Protein AF-A0A819QTV0-F1 (afdb_monomer_lite)

Organism: NCBI:txid392030

Radius of gyration: 37.44 Å; chains: 1; bounding box: 90×108×110 Å

InterPro domains:
  IPR000270 PB1 domain [PF00564] (27-104)
  IPR000270 PB1 domain [SM00666] (24-105)
  IPR000542 Acyltransferase ChoActase/COT/CPT [PS00439] (330-345)
  IPR000542 Acyltransferase ChoActase/COT/CPT [PTHR22589] (307-582)
  IPR023213 Chloramphenicol acetyltransferase-like domain superfamily [G3DSA:3.30.559.10] (330-388)
  IPR039551 Choline/Carnitine o-acyltransferase, domain 1 and 2 [PF00755] (333-582)
  IPR042231 Choline/Carnitine o-acyltransferase, domain 2 [G3DSA:3.30.559.70] (389-582)
  IPR053793 PB1-like domain [PS51745] (24-105)

Structure (mmCIF, N/CA/C/O backbone):
data_AF-A0A819QTV0-F1
#
_entry.id   AF-A0A819QTV0-F1
#
loop_
_atom_site.group_PDB
_atom_site.id
_atom_site.type_symbol
_atom_site.label_atom_id
_atom_site.label_alt_id
_atom_site.label_comp_id
_atom_site.label_asym_id
_atom_site.label_entity_id
_atom_site.label_seq_id
_atom_site.pdbx_PDB_ins_code
_atom_site.Cartn_x
_atom_site.Cartn_y
_atom_site.Cartn_z
_atom_site.occupancy
_atom_site.B_iso_or_equiv
_atom_site.auth_seq_id
_atom_site.auth_comp_id
_atom_site.auth_asym_id
_atom_site.auth_atom_id
_atom_site.pdbx_PDB_model_num
ATOM 1 N N . MET A 1 1 ? 24.611 54.783 -49.182 1.00 38.22 1 MET A N 1
ATOM 2 C CA . MET A 1 1 ? 25.198 53.517 -49.671 1.00 38.22 1 MET A CA 1
ATOM 3 C C . MET A 1 1 ? 24.333 52.403 -49.085 1.00 38.22 1 MET A C 1
ATOM 5 O O . MET A 1 1 ? 24.402 52.221 -47.883 1.00 38.22 1 MET A O 1
ATOM 9 N N . ALA A 1 2 ? 23.292 51.864 -49.742 1.00 29.14 2 ALA A N 1
ATOM 10 C CA . ALA A 1 2 ? 23.282 51.070 -50.990 1.00 29.14 2 ALA A CA 1
ATOM 11 C C . ALA A 1 2 ? 24.328 49.944 -50.909 1.00 29.14 2 ALA A C 1
ATOM 13 O O . ALA A 1 2 ? 25.479 50.264 -50.651 1.00 29.14 2 ALA A O 1
ATOM 14 N N . SER A 1 3 ? 24.078 48.653 -51.127 1.00 27.97 3 SER A N 1
ATOM 15 C CA . SER A 1 3 ? 22.968 47.832 -51.649 1.00 27.97 3 SER A CA 1
ATOM 16 C C . SER A 1 3 ? 23.458 46.365 -51.473 1.00 27.97 3 SER A C 1
ATOM 18 O O . SER A 1 3 ? 24.671 46.168 -51.466 1.00 27.97 3 SER A O 1
ATOM 20 N N . LEU A 1 4 ? 22.660 45.320 -51.215 1.00 31.05 4 LEU A N 1
ATOM 21 C CA . LEU A 1 4 ? 22.086 44.362 -52.197 1.00 31.05 4 LEU A CA 1
ATOM 22 C C . LEU A 1 4 ? 21.607 43.144 -51.356 1.00 31.05 4 LEU A C 1
ATOM 24 O O . LEU A 1 4 ? 22.405 42.602 -50.601 1.00 31.05 4 LEU A O 1
ATOM 28 N N . THR A 1 5 ? 20.319 42.811 -51.205 1.00 32.09 5 THR A N 1
ATOM 29 C CA . THR A 1 5 ? 19.408 42.042 -52.092 1.00 32.09 5 THR A CA 1
ATOM 30 C C . THR A 1 5 ? 19.893 40.652 -52.532 1.00 32.09 5 THR A C 1
ATOM 32 O O . THR A 1 5 ? 20.751 40.551 -53.403 1.00 32.09 5 THR A O 1
ATOM 35 N N . SER A 1 6 ? 19.249 39.581 -52.045 1.00 30.41 6 SER A N 1
ATOM 36 C CA . SER A 1 6 ? 18.409 38.681 -52.872 1.00 30.41 6 SER A CA 1
ATOM 37 C C . SER A 1 6 ? 17.948 37.434 -52.095 1.00 30.41 6 SER A C 1
ATOM 39 O O . SER A 1 6 ? 18.721 36.539 -51.773 1.00 30.41 6 SER A O 1
ATOM 41 N N . THR A 1 7 ? 16.649 37.375 -51.813 1.00 36.66 7 THR A N 1
ATOM 42 C CA . THR A 1 7 ? 15.891 36.146 -51.547 1.00 36.66 7 THR A CA 1
ATOM 43 C C . THR A 1 7 ? 15.311 35.636 -52.873 1.00 36.66 7 THR A C 1
ATOM 45 O O . THR A 1 7 ? 14.878 36.462 -53.683 1.00 36.66 7 THR A O 1
ATOM 48 N N . PRO A 1 8 ? 15.264 34.318 -53.137 1.00 31.03 8 PRO A N 1
ATOM 49 C CA . PRO A 1 8 ? 14.531 33.790 -54.282 1.00 31.03 8 PRO A CA 1
ATOM 50 C C . PRO A 1 8 ? 13.040 33.560 -53.938 1.00 31.03 8 PRO A C 1
ATOM 52 O O . PRO A 1 8 ? 12.701 33.379 -52.766 1.00 31.03 8 PRO A O 1
ATOM 55 N N . PRO A 1 9 ? 12.137 33.594 -54.940 1.00 32.09 9 PRO A N 1
ATOM 56 C CA . PRO A 1 9 ? 10.684 33.546 -54.759 1.00 32.09 9 PRO A CA 1
ATOM 57 C C . PRO A 1 9 ? 10.144 32.107 -54.624 1.00 32.09 9 PRO A C 1
ATOM 59 O O . PRO A 1 9 ? 10.840 31.155 -54.981 1.00 32.09 9 PRO A O 1
ATOM 62 N N . PRO A 1 10 ? 8.886 31.924 -54.170 1.00 30.61 10 PRO A N 1
ATOM 63 C CA . PRO A 1 10 ? 8.231 30.624 -54.181 1.00 30.61 10 PRO A CA 1
ATOM 64 C C . PRO A 1 10 ? 7.746 30.296 -55.599 1.00 30.61 10 PRO A C 1
ATOM 66 O O . PRO A 1 10 ? 7.069 31.099 -56.240 1.00 30.61 10 PRO A O 1
ATOM 69 N N . ILE A 1 11 ? 8.075 29.102 -56.085 1.00 29.78 11 ILE A N 1
ATOM 70 C CA . ILE A 1 11 ? 7.505 28.549 -57.316 1.00 29.78 11 ILE A CA 1
ATOM 71 C C . ILE A 1 11 ? 6.240 27.787 -56.926 1.00 29.78 11 ILE A C 1
ATOM 73 O O . ILE A 1 11 ? 6.308 26.775 -56.229 1.00 29.78 11 ILE A O 1
ATOM 77 N N . SER A 1 12 ? 5.085 28.278 -57.373 1.00 27.73 12 SER A N 1
ATOM 78 C CA . SER A 1 12 ? 3.831 27.533 -57.354 1.00 27.73 12 SER A CA 1
ATOM 79 C C . SER A 1 12 ? 3.620 26.781 -58.669 1.00 27.73 12 SER A C 1
ATOM 81 O O . SER A 1 12 ? 3.877 27.322 -59.742 1.00 27.73 12 SER A O 1
ATOM 83 N N . SER A 1 13 ? 3.030 25.591 -58.527 1.00 29.39 13 SER A N 1
ATOM 84 C CA . SER A 1 13 ? 2.234 24.816 -59.490 1.00 29.39 13 SER A CA 1
ATOM 85 C C . SER A 1 13 ? 2.930 24.207 -60.713 1.00 29.39 13 SER A C 1
ATOM 87 O O . SER A 1 13 ? 3.147 24.870 -61.721 1.00 29.39 13 SER A O 1
ATOM 89 N N . ASN A 1 14 ? 3.065 22.877 -60.688 1.00 25.84 14 ASN A N 1
ATOM 90 C CA . ASN A 1 14 ? 2.314 22.048 -61.631 1.00 25.84 14 ASN A CA 1
ATOM 91 C C . ASN A 1 14 ? 1.812 20.772 -60.947 1.00 25.84 14 ASN A C 1
ATOM 93 O O . ASN A 1 14 ? 2.551 20.066 -60.266 1.00 25.84 14 ASN A O 1
ATOM 97 N N . ALA A 1 15 ? 0.511 20.557 -61.103 1.00 34.72 15 ALA A N 1
ATOM 98 C CA . ALA A 1 15 ? -0.284 19.492 -60.531 1.00 34.72 15 ALA A CA 1
ATOM 99 C C . ALA A 1 15 ? -0.009 18.148 -61.216 1.00 34.72 15 ALA A C 1
ATOM 101 O O . ALA A 1 15 ? -0.049 18.069 -62.442 1.00 34.72 15 ALA A O 1
ATOM 102 N N . ILE A 1 16 ? 0.164 17.090 -60.422 1.00 32.19 16 ILE A N 1
ATOM 103 C CA . ILE A 1 16 ? -0.106 15.708 -60.826 1.00 32.19 16 ILE A CA 1
ATOM 104 C C . ILE A 1 16 ? -0.778 15.015 -59.634 1.00 32.19 16 ILE A C 1
ATOM 106 O O . ILE A 1 16 ? -0.135 14.765 -58.623 1.00 32.19 16 ILE A O 1
ATOM 110 N N . GLY A 1 17 ? -2.071 14.719 -59.789 1.00 29.08 17 GLY A N 1
ATOM 111 C CA . GLY A 1 17 ? -2.770 13.643 -59.083 1.00 29.08 17 GLY A CA 1
ATOM 112 C C . GLY A 1 17 ? -3.209 13.905 -57.642 1.00 29.08 17 GLY A C 1
ATOM 113 O O . GLY A 1 17 ? -2.482 13.614 -56.703 1.00 29.08 17 GLY A O 1
ATOM 114 N N . ASP A 1 18 ? -4.463 14.330 -57.487 1.00 33.34 18 ASP A N 1
ATOM 115 C CA . ASP A 1 18 ? -5.302 14.032 -56.318 1.00 33.34 18 ASP A CA 1
ATOM 116 C C . ASP A 1 18 ? -5.207 12.524 -55.979 1.00 33.34 18 ASP A C 1
ATOM 118 O O . ASP A 1 18 ? -5.822 11.704 -56.664 1.00 33.34 18 ASP A O 1
ATOM 122 N N . ASP A 1 19 ? -4.487 12.134 -54.922 1.00 39.47 19 ASP A N 1
ATOM 123 C CA . ASP A 1 19 ? -4.597 10.782 -54.353 1.00 39.47 19 ASP A CA 1
ATOM 124 C C . ASP A 1 19 ? -5.560 10.800 -53.157 1.00 39.47 19 ASP A C 1
ATOM 126 O O . ASP A 1 19 ? -5.180 10.837 -51.988 1.00 39.47 19 ASP A O 1
ATOM 130 N N . LYS A 1 20 ? -6.866 10.793 -53.456 1.00 38.34 20 LYS A N 1
ATOM 131 C CA . LYS A 1 20 ? -7.975 10.739 -52.476 1.00 38.34 20 LYS A CA 1
ATOM 132 C C . LYS A 1 20 ? -8.104 9.389 -51.734 1.00 38.34 20 LYS A C 1
ATOM 134 O O . LYS A 1 20 ? -9.184 9.062 -51.226 1.00 38.34 20 LYS A O 1
ATOM 139 N N . ASN A 1 21 ? -7.042 8.585 -51.668 1.00 39.44 21 ASN A N 1
ATOM 140 C CA . ASN A 1 21 ? -7.057 7.238 -51.087 1.00 39.44 21 ASN A CA 1
ATOM 141 C C . ASN A 1 21 ? -5.934 6.945 -50.074 1.00 39.44 21 ASN A C 1
ATOM 143 O O . ASN A 1 21 ? -5.798 5.794 -49.651 1.00 39.44 21 ASN A O 1
ATOM 147 N N . SER A 1 22 ? -5.178 7.943 -49.609 1.00 48.50 22 SER A N 1
ATOM 148 C CA . SER A 1 22 ? -4.221 7.745 -48.511 1.00 48.50 22 SER A CA 1
ATOM 149 C C . SER A 1 22 ? -4.956 7.472 -47.183 1.00 48.50 22 SER A C 1
ATOM 151 O O . SER A 1 22 ? -5.455 8.400 -46.553 1.00 48.50 22 SER A O 1
ATOM 153 N N . GLY A 1 23 ? -5.070 6.194 -46.798 1.00 54.59 23 GLY A N 1
ATOM 154 C CA . GLY A 1 23 ? -5.654 5.743 -45.519 1.00 54.59 23 GLY A CA 1
ATOM 155 C C . GLY A 1 23 ? -6.761 4.678 -45.609 1.00 54.59 23 GLY A C 1
ATOM 156 O O . GLY A 1 23 ? -7.389 4.370 -44.604 1.00 54.59 23 GLY A O 1
ATOM 157 N N . LYS A 1 24 ? -7.073 4.115 -46.790 1.00 65.94 24 LYS A N 1
ATOM 158 C CA . LYS A 1 24 ? -8.140 3.095 -46.923 1.00 65.94 24 LYS A CA 1
ATOM 159 C C . LYS A 1 24 ? -7.561 1.693 -47.104 1.00 65.94 24 LYS A C 1
ATOM 161 O O . LYS A 1 24 ? -7.011 1.392 -48.164 1.00 65.94 24 LYS A O 1
ATOM 166 N N . LEU A 1 25 ? -7.745 0.830 -46.105 1.00 80.88 25 LEU A N 1
ATOM 167 C CA . LEU A 1 25 ? -7.437 -0.597 -46.195 1.00 80.88 25 LEU A CA 1
ATOM 168 C C . LEU A 1 25 ? -8.557 -1.317 -46.957 1.00 80.88 25 LEU A C 1
ATOM 170 O O . LEU A 1 25 ? -9.743 -1.132 -46.671 1.00 80.88 25 LEU A O 1
ATOM 174 N N . ILE A 1 26 ? -8.196 -2.157 -47.926 1.00 85.62 26 ILE A N 1
ATOM 175 C CA . ILE A 1 26 ? -9.158 -2.971 -48.674 1.00 85.62 26 ILE A CA 1
ATOM 176 C C . ILE A 1 26 ? -8.909 -4.442 -48.353 1.00 85.62 26 ILE A C 1
ATOM 178 O O . ILE A 1 26 ? -7.817 -4.951 -48.582 1.00 85.62 26 ILE A O 1
ATOM 182 N N . ILE A 1 27 ? -9.939 -5.152 -47.896 1.00 90.44 27 ILE A N 1
ATOM 183 C CA . ILE A 1 27 ? -9.873 -6.597 -47.653 1.00 90.44 27 ILE A CA 1
ATOM 184 C C . ILE A 1 27 ? -10.703 -7.323 -48.709 1.00 90.44 27 ILE A C 1
ATOM 186 O O . ILE A 1 27 ? -11.868 -6.992 -48.939 1.00 90.44 27 ILE A O 1
ATOM 190 N N . LYS A 1 28 ? -10.104 -8.324 -49.358 1.00 91.94 28 LYS A N 1
ATOM 191 C CA . LYS A 1 28 ? -10.781 -9.276 -50.244 1.00 91.94 28 LYS A CA 1
ATOM 192 C C . LYS A 1 28 ? -10.709 -10.657 -49.596 1.00 91.94 28 LYS A C 1
ATOM 194 O O . LYS A 1 28 ? -9.660 -11.285 -49.649 1.00 91.94 28 LYS A O 1
ATOM 199 N N . ALA A 1 29 ? -11.803 -11.105 -48.992 1.00 91.56 29 ALA A N 1
ATOM 200 C CA . ALA A 1 29 ? -11.888 -12.383 -48.294 1.00 91.56 29 ALA A CA 1
ATOM 201 C C . ALA A 1 29 ? -12.597 -13.442 -49.146 1.00 91.56 29 ALA A C 1
ATOM 203 O O . ALA A 1 29 ? -13.589 -13.137 -49.810 1.00 91.56 29 ALA A O 1
ATOM 204 N N . GLN A 1 30 ? -12.101 -14.674 -49.109 1.00 90.50 30 GLN A N 1
ATOM 205 C CA . GLN A 1 30 ? -12.650 -15.829 -49.811 1.00 90.50 30 GLN A CA 1
ATOM 206 C C . GLN A 1 30 ? -12.954 -16.963 -48.826 1.00 90.50 30 GLN A C 1
ATOM 208 O O . GLN A 1 30 ? -12.095 -17.323 -48.024 1.00 90.50 30 GLN A O 1
ATOM 213 N N . LEU A 1 31 ? -14.153 -17.541 -48.926 1.00 88.81 31 LEU A N 1
ATOM 214 C CA . LEU A 1 31 ? -14.582 -18.750 -48.217 1.00 88.81 31 LEU A CA 1
ATOM 215 C C . LEU A 1 31 ? -15.206 -19.713 -49.243 1.00 88.81 31 LEU A C 1
ATOM 217 O O . LEU A 1 31 ? -16.321 -19.481 -49.721 1.00 88.81 31 LEU A O 1
ATOM 221 N N . GLY A 1 32 ? -14.476 -20.770 -49.615 1.00 82.88 32 GLY A N 1
ATOM 222 C CA . GLY A 1 32 ? -14.841 -21.641 -50.743 1.00 82.88 32 GLY A CA 1
ATOM 223 C C . GLY A 1 32 ? -14.912 -20.853 -52.059 1.00 82.88 32 GLY A C 1
ATOM 224 O O . GLY A 1 32 ? -13.963 -20.149 -52.412 1.00 82.88 32 GLY A O 1
ATOM 225 N N . ASP A 1 33 ? -16.056 -20.915 -52.744 1.00 79.00 33 ASP A N 1
ATOM 226 C CA . ASP A 1 33 ? -16.319 -20.176 -53.992 1.00 79.00 33 ASP A CA 1
ATOM 227 C C . ASP A 1 33 ? -16.860 -18.744 -53.773 1.00 79.00 33 ASP A C 1
ATOM 229 O O . ASP A 1 33 ? -17.061 -17.995 -54.730 1.00 79.00 33 ASP A O 1
ATOM 233 N N . ASP A 1 34 ? -17.120 -18.335 -52.524 1.00 81.94 34 ASP A N 1
ATOM 234 C CA . ASP A 1 34 ? -17.688 -17.018 -52.195 1.00 81.94 34 ASP A CA 1
ATOM 235 C C . ASP A 1 34 ? -16.581 -16.009 -51.870 1.00 81.94 34 ASP A C 1
ATOM 237 O O . ASP A 1 34 ? -15.785 -16.211 -50.951 1.00 81.94 34 ASP A O 1
ATOM 241 N N . ILE A 1 35 ? -16.543 -14.907 -52.622 1.00 90.38 35 ILE A N 1
ATOM 242 C CA . ILE A 1 35 ? -15.536 -13.851 -52.503 1.00 90.38 35 ILE A CA 1
ATOM 243 C C . ILE A 1 35 ? -16.226 -12.532 -52.165 1.00 90.38 35 ILE A C 1
ATOM 245 O O . ILE A 1 35 ? -17.058 -12.034 -52.925 1.00 90.38 35 ILE A O 1
ATOM 249 N N . ARG A 1 36 ? -15.806 -11.902 -51.065 1.00 87.19 36 ARG A N 1
ATOM 250 C CA . ARG A 1 36 ? -16.350 -10.628 -50.582 1.00 87.19 36 ARG A CA 1
ATOM 251 C C . ARG A 1 36 ? -15.250 -9.587 -50.439 1.00 87.19 36 ARG A C 1
ATOM 253 O O . ARG A 1 36 ? -14.159 -9.872 -49.955 1.00 87.19 36 ARG A O 1
ATOM 260 N N . LYS A 1 37 ? -15.538 -8.360 -50.876 1.00 88.38 37 LYS A N 1
ATOM 261 C CA . LYS A 1 37 ? -14.612 -7.223 -50.811 1.00 88.38 37 LYS A CA 1
ATOM 262 C C . LYS A 1 37 ? -15.191 -6.141 -49.906 1.00 88.38 37 LYS A C 1
ATOM 264 O O . LYS A 1 37 ? -16.337 -5.747 -50.098 1.00 88.38 37 LYS A O 1
ATOM 269 N N . MET A 1 38 ? -14.400 -5.647 -48.960 1.00 87.06 38 MET A N 1
ATOM 270 C CA . MET A 1 38 ? -14.797 -4.604 -48.011 1.00 87.06 38 MET A CA 1
ATOM 271 C C . MET A 1 38 ? -13.708 -3.543 -47.865 1.00 87.06 38 MET A C 1
ATOM 273 O O . MET A 1 38 ? -12.522 -3.826 -48.037 1.00 87.06 38 MET A O 1
ATOM 277 N N . MET A 1 39 ? -14.129 -2.315 -47.570 1.00 82.00 39 MET A N 1
ATOM 278 C CA . MET A 1 39 ? -13.237 -1.198 -47.263 1.00 82.00 39 MET A CA 1
ATOM 279 C C . MET A 1 39 ? -13.306 -0.916 -45.767 1.00 82.00 39 MET A C 1
ATOM 281 O O . MET A 1 39 ? -14.401 -0.851 -45.208 1.00 82.00 39 MET A O 1
ATOM 285 N N . ILE A 1 40 ? -12.147 -0.760 -45.137 1.00 80.44 40 ILE A N 1
ATOM 286 C CA . ILE A 1 40 ? -12.009 -0.499 -43.707 1.00 80.44 40 ILE A CA 1
ATOM 287 C C . ILE A 1 40 ? -11.289 0.837 -43.534 1.00 80.44 40 ILE A C 1
ATOM 289 O O . ILE A 1 40 ? -10.300 1.118 -44.210 1.00 80.44 40 ILE A O 1
ATOM 293 N N . HIS A 1 41 ? -11.834 1.666 -42.645 1.00 68.19 41 HIS A N 1
ATOM 294 C CA . HIS A 1 41 ? -11.305 2.990 -42.305 1.00 68.19 41 HIS A CA 1
ATOM 295 C C . HIS A 1 41 ? -10.475 2.995 -41.014 1.00 68.19 41 HIS A C 1
ATOM 297 O O . HIS A 1 41 ? -9.959 4.040 -40.641 1.00 68.19 41 HIS A O 1
ATOM 303 N N . ASN A 1 42 ? -10.392 1.859 -40.318 1.00 64.69 42 ASN A N 1
ATOM 304 C CA . ASN A 1 42 ? -9.603 1.714 -39.101 1.00 64.69 42 ASN A CA 1
ATOM 305 C C . ASN A 1 42 ? -8.164 1.309 -39.455 1.00 64.69 42 ASN A C 1
ATOM 307 O O . ASN A 1 42 ? -7.978 0.288 -40.119 1.00 64.69 42 ASN A O 1
ATOM 311 N N . GLU A 1 43 ? -7.183 2.107 -39.030 1.00 59.91 43 GLU A N 1
ATOM 312 C CA . GLU A 1 43 ? -5.753 1.845 -39.255 1.00 59.91 43 GLU A CA 1
ATOM 313 C C . GLU A 1 43 ? -5.185 0.825 -38.247 1.00 59.91 43 GLU A C 1
ATOM 315 O O . GLU A 1 43 ? -4.226 0.130 -38.571 1.00 59.91 43 GLU A O 1
ATOM 320 N N . ASP A 1 44 ? -5.853 0.634 -37.100 1.00 68.69 44 ASP A N 1
ATOM 321 C CA . ASP A 1 44 ? -5.452 -0.292 -36.033 1.00 68.69 44 ASP A CA 1
ATOM 322 C C . ASP A 1 44 ? -6.398 -1.507 -35.968 1.00 68.69 44 ASP A C 1
ATOM 324 O O . ASP A 1 44 ? -7.242 -1.618 -35.076 1.00 68.69 44 ASP A O 1
ATOM 328 N N . LEU A 1 45 ? -6.314 -2.405 -36.956 1.00 82.12 45 LEU A N 1
ATOM 329 C CA . LEU A 1 45 ? -7.125 -3.629 -37.009 1.00 82.12 45 LEU A CA 1
ATOM 330 C C . LEU A 1 45 ? -6.446 -4.779 -36.250 1.00 82.12 45 LEU A C 1
ATOM 332 O O . LEU A 1 45 ? -5.346 -5.192 -36.614 1.00 82.12 45 LEU A O 1
ATOM 336 N N . THR A 1 46 ? -7.129 -5.352 -35.255 1.00 86.62 46 THR A N 1
ATOM 337 C CA . THR A 1 46 ? -6.657 -6.561 -34.544 1.00 86.62 46 THR A CA 1
ATOM 338 C C . THR A 1 46 ? -7.139 -7.859 -35.207 1.00 86.62 46 THR A C 1
ATOM 340 O O . THR A 1 46 ? -8.150 -7.875 -35.915 1.00 86.62 46 THR A O 1
ATOM 343 N N . LEU A 1 47 ? -6.460 -8.986 -34.960 1.00 86.44 47 LEU A N 1
ATOM 344 C CA . LEU A 1 47 ? -6.832 -10.302 -35.492 1.00 86.44 47 LEU A CA 1
ATOM 345 C C . LEU A 1 47 ? -8.199 -10.751 -34.967 1.00 86.44 47 LEU A C 1
ATOM 347 O O . LEU A 1 47 ? -9.006 -11.267 -35.734 1.00 86.44 47 LEU A O 1
ATOM 351 N N . ASN A 1 48 ? -8.501 -10.495 -33.691 1.00 84.19 48 ASN A N 1
ATOM 352 C CA . ASN A 1 48 ? -9.816 -10.799 -33.116 1.00 84.19 48 ASN A CA 1
ATOM 353 C C . ASN A 1 48 ? -10.937 -10.001 -33.795 1.00 84.19 48 ASN A C 1
ATOM 355 O O . ASN A 1 48 ? -11.999 -10.547 -34.092 1.00 84.19 48 ASN A O 1
ATOM 359 N N . GLU A 1 49 ? -10.710 -8.716 -34.078 1.00 85.88 49 GLU A N 1
ATOM 360 C CA . GLU A 1 49 ? -11.664 -7.913 -34.843 1.00 85.88 49 GLU A CA 1
ATOM 361 C C . GLU A 1 49 ? -11.810 -8.434 -36.270 1.00 85.88 49 GLU A C 1
ATOM 363 O O . GLU A 1 49 ? -12.932 -8.538 -36.759 1.00 85.88 49 GLU A O 1
ATOM 368 N N . LEU A 1 50 ? -10.710 -8.826 -36.917 1.00 87.44 50 LEU A N 1
ATOM 369 C CA . LEU A 1 50 ? -10.739 -9.415 -38.250 1.00 87.44 50 LEU A CA 1
ATOM 370 C C . LEU A 1 50 ? -11.531 -10.735 -38.283 1.00 87.44 50 LEU A C 1
ATOM 372 O O . LEU A 1 50 ? -12.330 -10.934 -39.197 1.00 87.44 50 LEU A O 1
ATOM 376 N N . VAL A 1 51 ? -11.379 -11.603 -37.279 1.00 86.69 51 VAL A N 1
ATOM 377 C CA . VAL A 1 51 ? -12.155 -12.849 -37.140 1.00 86.69 51 VAL A CA 1
ATOM 378 C C . VAL A 1 51 ? -13.643 -12.544 -36.973 1.00 86.69 51 VAL A C 1
ATOM 380 O O . VAL A 1 51 ? -14.456 -13.036 -37.754 1.00 86.69 51 VAL A O 1
ATOM 383 N N . LEU A 1 52 ? -14.005 -11.646 -36.051 1.00 85.38 52 LEU A N 1
ATOM 384 C CA . LEU A 1 52 ? -15.395 -11.209 -35.859 1.00 85.38 52 LEU A CA 1
ATOM 385 C C . LEU A 1 52 ? -15.977 -10.562 -37.126 1.00 85.38 52 LEU A C 1
ATOM 387 O O . LEU A 1 52 ? -17.168 -10.692 -37.423 1.00 85.38 52 LEU A O 1
ATOM 391 N N . MET A 1 53 ? -15.150 -9.849 -37.893 1.00 85.06 53 MET A N 1
ATOM 392 C CA . MET A 1 53 ? -15.542 -9.317 -39.193 1.00 85.06 53 MET A CA 1
ATOM 393 C C . MET A 1 53 ? -15.814 -10.439 -40.191 1.00 85.06 53 MET A C 1
ATOM 395 O O . MET A 1 53 ? -16.826 -10.364 -40.883 1.00 85.06 53 MET A O 1
ATOM 399 N N . MET A 1 54 ? -14.984 -11.485 -40.254 1.00 87.88 54 MET A N 1
ATOM 400 C CA . MET A 1 54 ? -15.224 -12.634 -41.136 1.00 87.88 54 MET A CA 1
ATOM 401 C C . MET A 1 54 ? -16.485 -13.412 -40.741 1.00 87.88 54 MET A C 1
ATOM 403 O O . MET A 1 54 ? -17.282 -13.738 -41.621 1.00 87.88 54 MET A O 1
ATOM 407 N N . GLU A 1 55 ? -16.734 -13.616 -39.445 1.00 84.56 55 GLU A N 1
ATOM 408 C CA . GLU A 1 55 ? -17.970 -14.232 -38.933 1.00 84.56 55 GLU A CA 1
ATOM 409 C C . GLU A 1 55 ? -19.220 -13.450 -39.353 1.00 84.56 55 GLU A C 1
ATOM 411 O O . GLU A 1 55 ? -20.216 -14.023 -39.798 1.00 84.56 55 GLU A O 1
ATOM 416 N N . ARG A 1 56 ? -19.170 -12.115 -39.273 1.00 83.19 56 ARG A N 1
ATOM 417 C CA . ARG A 1 56 ? -20.280 -11.256 -39.713 1.00 83.19 56 ARG A CA 1
ATOM 418 C C . ARG A 1 56 ? -20.435 -11.254 -41.228 1.00 83.19 56 ARG A C 1
ATOM 420 O O . ARG A 1 56 ? -21.554 -11.329 -41.739 1.00 83.19 56 ARG A O 1
ATOM 427 N N . VAL A 1 57 ? -19.322 -11.156 -41.950 1.00 86.56 57 VAL A N 1
ATOM 428 C CA . VAL A 1 57 ? -19.294 -11.045 -43.413 1.00 86.56 57 VAL A CA 1
ATOM 429 C C . VAL A 1 57 ? -19.796 -12.320 -44.071 1.00 86.56 57 VAL A C 1
ATOM 431 O O . VAL A 1 57 ? -20.506 -12.221 -45.069 1.00 86.56 57 VAL A O 1
ATOM 434 N N . PHE A 1 58 ? -19.496 -13.489 -43.510 1.00 85.81 58 PHE A N 1
ATOM 435 C CA . PHE A 1 58 ? -19.992 -14.784 -43.979 1.00 85.81 58 PHE A CA 1
ATOM 436 C C . PHE A 1 58 ? -21.090 -15.359 -43.069 1.00 85.81 58 PHE A C 1
ATOM 438 O O . PHE A 1 58 ? -21.279 -16.577 -43.007 1.00 85.81 58 PHE A O 1
ATOM 445 N N . SER A 1 59 ? -21.848 -14.486 -42.396 1.00 73.88 59 SER A N 1
ATOM 446 C CA . SER A 1 59 ? -22.980 -14.886 -41.554 1.00 73.88 59 SER A CA 1
ATOM 447 C C . SER A 1 59 ? -23.948 -15.797 -42.322 1.00 73.88 59 SER A C 1
ATOM 449 O O . SER A 1 59 ? -24.365 -15.503 -43.444 1.00 73.88 59 SER A O 1
ATOM 451 N N . GLY A 1 60 ? -24.253 -16.954 -41.729 1.00 70.06 60 GLY A N 1
ATOM 452 C CA . GLY A 1 60 ? -25.049 -18.022 -42.344 1.00 70.06 60 GLY A CA 1
ATOM 453 C C . GLY A 1 60 ? -24.240 -19.169 -42.966 1.00 70.06 60 GLY A C 1
ATOM 454 O O . GLY A 1 60 ? -24.816 -20.225 -43.208 1.00 70.06 60 GLY A O 1
ATOM 455 N N . LYS A 1 61 ? -22.925 -19.003 -43.185 1.00 74.25 61 LYS A N 1
ATOM 456 C CA . LYS A 1 61 ? -21.997 -20.084 -43.588 1.00 74.25 61 LYS A CA 1
ATOM 457 C C . LYS A 1 61 ? -21.045 -20.526 -42.473 1.00 74.25 61 LYS A C 1
ATOM 459 O O . LYS A 1 61 ? -20.419 -21.569 -42.604 1.00 74.25 61 LYS A O 1
ATOM 464 N N . ILE A 1 62 ? -20.945 -19.727 -41.414 1.00 76.81 62 ILE A N 1
ATOM 465 C CA . ILE A 1 62 ? -20.115 -19.967 -40.232 1.00 76.81 62 ILE A CA 1
ATOM 466 C C . ILE A 1 62 ? -21.053 -20.025 -39.020 1.00 76.81 62 ILE A C 1
ATOM 468 O O . ILE A 1 62 ? -21.876 -19.122 -38.836 1.00 76.81 62 ILE A O 1
ATOM 472 N N . SER A 1 63 ? -20.966 -21.096 -38.232 1.00 71.94 63 SER A N 1
ATOM 473 C CA . SER A 1 63 ? -21.673 -21.268 -36.958 1.00 71.94 63 SER A CA 1
ATOM 474 C C . SER A 1 63 ? -20.843 -20.714 -35.795 1.00 71.94 63 SER A C 1
ATOM 476 O O . SER A 1 63 ? -19.620 -20.706 -35.845 1.00 71.94 63 SER A O 1
ATOM 478 N N . ASN A 1 64 ? -21.488 -20.334 -34.686 1.00 63.84 64 ASN A N 1
ATOM 479 C CA . ASN A 1 64 ? -20.804 -19.853 -33.469 1.00 63.84 64 ASN A CA 1
ATOM 480 C C . ASN A 1 64 ? -19.916 -20.916 -32.780 1.00 63.84 64 ASN A C 1
ATOM 482 O O . ASN A 1 64 ? -19.263 -20.612 -31.786 1.00 63.84 64 ASN A O 1
ATOM 486 N N . SER A 1 65 ? -19.958 -22.169 -33.238 1.00 66.88 65 SER A N 1
ATOM 487 C CA . SER A 1 65 ? -19.149 -23.283 -32.729 1.00 66.88 65 SER A CA 1
ATOM 488 C C . SER A 1 65 ? -17.952 -23.629 -33.618 1.00 66.88 65 SER A C 1
ATOM 490 O O . SER A 1 65 ? -17.245 -24.582 -33.304 1.00 66.88 65 SER A O 1
ATOM 492 N N . ASP A 1 66 ? -17.775 -22.931 -34.739 1.00 76.94 66 ASP A N 1
ATOM 493 C CA . ASP A 1 66 ? -16.773 -23.263 -35.747 1.00 76.94 66 ASP A CA 1
ATOM 494 C C . ASP A 1 66 ? -15.429 -22.580 -35.464 1.00 76.94 66 ASP A C 1
ATOM 496 O O . ASP A 1 66 ? -15.375 -21.397 -35.131 1.00 76.94 66 ASP A O 1
ATOM 500 N N . GLU A 1 67 ? -14.330 -23.316 -35.634 1.00 78.06 67 GLU A N 1
ATOM 501 C CA . GLU A 1 67 ? -12.977 -22.771 -35.530 1.00 78.06 67 GLU A CA 1
ATOM 502 C C . GLU A 1 67 ? -12.539 -22.196 -36.884 1.00 78.06 67 GLU A C 1
ATOM 504 O O . GLU A 1 67 ? -12.542 -22.890 -37.908 1.00 78.06 67 GLU A O 1
ATOM 509 N N . LEU A 1 68 ? -12.168 -20.913 -36.895 1.00 83.38 68 LEU A N 1
ATOM 510 C CA . LEU A 1 68 ? -11.770 -20.191 -38.100 1.00 83.38 68 LEU A CA 1
ATOM 511 C C . LEU A 1 68 ? -10.253 -20.080 -38.208 1.00 83.38 68 LEU A C 1
ATOM 513 O O . LEU A 1 68 ? -9.589 -19.553 -37.321 1.00 83.38 68 LEU A O 1
ATOM 517 N N . THR A 1 69 ? -9.708 -20.498 -39.348 1.00 86.12 69 THR A N 1
ATOM 518 C CA . THR A 1 69 ? -8.311 -20.243 -39.718 1.00 86.12 69 THR A CA 1
ATOM 519 C C . THR A 1 69 ? -8.267 -19.246 -40.868 1.00 86.12 69 THR A C 1
ATOM 521 O O . THR A 1 69 ? -8.879 -19.471 -41.913 1.00 86.12 69 THR A O 1
ATOM 524 N N . ILE A 1 70 ? -7.529 -18.148 -40.697 1.00 90.06 70 ILE A N 1
ATOM 525 C CA . ILE A 1 70 ? -7.380 -17.104 -41.716 1.00 90.06 70 ILE A CA 1
ATOM 526 C C . ILE A 1 70 ? -5.956 -17.143 -42.265 1.00 90.06 70 ILE A C 1
ATOM 528 O O . ILE A 1 70 ? -4.984 -17.111 -41.511 1.00 90.06 70 ILE A O 1
ATOM 532 N N . LYS A 1 71 ? -5.832 -17.185 -43.593 1.00 90.94 71 LYS A N 1
ATOM 533 C CA . LYS A 1 71 ? -4.550 -17.070 -44.296 1.00 90.94 71 LYS A CA 1
ATOM 534 C C . LYS A 1 71 ? -4.552 -15.864 -45.227 1.00 90.94 71 LYS A C 1
ATOM 536 O O . LYS A 1 71 ? -5.581 -15.597 -45.844 1.00 90.94 71 LYS A O 1
ATOM 541 N N . TYR A 1 72 ? -3.432 -15.162 -45.363 1.00 91.94 72 TYR A N 1
ATOM 542 C CA . TYR A 1 72 ? -3.254 -14.112 -46.368 1.00 91.94 72 TYR A CA 1
ATOM 543 C C . TYR A 1 72 ? -2.335 -14.585 -47.498 1.00 91.94 72 TYR A C 1
ATOM 545 O O . TYR A 1 72 ? -1.550 -15.510 -47.309 1.00 91.94 72 TYR A O 1
ATOM 553 N N . LEU A 1 73 ? -2.480 -13.990 -48.681 1.00 88.88 73 LEU A N 1
ATOM 554 C CA . LEU A 1 73 ? -1.566 -14.206 -49.806 1.00 88.88 73 LEU A CA 1
ATOM 555 C C . LEU A 1 73 ? -0.404 -13.216 -49.721 1.00 88.88 73 LEU A C 1
ATOM 557 O O . LEU A 1 73 ? -0.676 -12.014 -49.668 1.00 88.88 73 LEU A O 1
ATOM 561 N N . ASP A 1 74 ? 0.831 -13.703 -49.729 1.00 85.19 74 ASP A N 1
ATOM 562 C CA . ASP A 1 74 ? 2.026 -12.859 -49.818 1.00 85.19 74 ASP A CA 1
ATOM 563 C C . ASP A 1 74 ? 2.428 -12.541 -51.275 1.00 85.19 74 ASP A C 1
ATOM 565 O O . ASP A 1 74 ? 1.741 -12.925 -52.232 1.00 85.19 74 ASP A O 1
ATOM 569 N N . ASP A 1 75 ? 3.524 -11.794 -51.436 1.00 79.38 75 ASP A N 1
ATOM 570 C CA . ASP A 1 75 ? 4.066 -11.384 -52.738 1.00 79.38 75 ASP A CA 1
ATOM 571 C C . ASP A 1 75 ? 4.653 -12.560 -53.542 1.00 79.38 75 ASP A C 1
ATOM 573 O O . ASP A 1 75 ? 4.679 -12.508 -54.775 1.00 79.38 75 ASP A O 1
ATOM 577 N N . ASP A 1 76 ? 5.067 -13.631 -52.858 1.00 79.56 76 ASP A N 1
ATOM 578 C CA . ASP A 1 76 ? 5.599 -14.857 -53.462 1.00 79.56 76 ASP A CA 1
ATOM 579 C C . ASP A 1 76 ? 4.475 -15.814 -53.918 1.00 79.56 76 ASP A C 1
ATOM 581 O O . ASP A 1 76 ? 4.709 -16.764 -54.670 1.00 79.56 76 ASP A O 1
ATOM 585 N N . GLY A 1 77 ? 3.222 -15.513 -53.553 1.00 76.94 77 GLY A N 1
ATOM 586 C CA . GLY A 1 77 ? 2.031 -16.274 -53.925 1.00 76.94 77 GLY A CA 1
ATOM 587 C C . GLY A 1 77 ? 1.672 -17.390 -52.942 1.00 76.94 77 GLY A C 1
ATOM 588 O O . GLY A 1 77 ? 0.781 -18.195 -53.238 1.00 76.94 77 GLY A O 1
ATOM 589 N N . ASP A 1 78 ? 2.307 -17.416 -51.774 1.00 81.00 78 ASP A N 1
ATOM 590 C CA . ASP A 1 78 ? 2.080 -18.384 -50.715 1.00 81.00 78 ASP A CA 1
ATOM 591 C C . ASP A 1 78 ? 0.975 -17.929 -49.749 1.00 81.00 78 ASP A C 1
ATOM 593 O O . ASP A 1 78 ? 0.731 -16.745 -49.499 1.00 81.00 78 ASP A O 1
ATOM 597 N N . LYS A 1 79 ? 0.237 -18.910 -49.209 1.00 87.94 79 LYS A N 1
ATOM 598 C CA . LYS A 1 79 ? -0.849 -18.677 -48.243 1.00 87.94 79 LYS A CA 1
ATOM 599 C C . LYS A 1 79 ? -0.311 -18.770 -46.816 1.00 87.94 79 LYS A C 1
ATOM 601 O O . LYS A 1 79 ? -0.287 -19.858 -46.231 1.00 87.94 79 LYS A O 1
ATOM 606 N N . ILE A 1 80 ? 0.051 -17.634 -46.237 1.00 83.81 80 ILE A N 1
ATOM 607 C CA . ILE A 1 80 ? 0.591 -17.536 -44.878 1.00 83.81 80 ILE A CA 1
ATOM 608 C C . ILE A 1 80 ? -0.540 -17.459 -43.849 1.00 83.81 80 ILE A C 1
ATOM 610 O O . ILE A 1 80 ? -1.505 -16.720 -44.023 1.00 83.81 80 ILE A O 1
ATOM 614 N N . THR A 1 81 ? -0.442 -18.237 -42.767 1.00 88.38 81 THR A N 1
ATOM 615 C CA . THR A 1 81 ? -1.478 -18.291 -41.716 1.00 88.38 81 THR A CA 1
ATOM 616 C C . THR A 1 81 ? -1.283 -17.169 -40.704 1.00 88.38 81 THR A C 1
ATOM 618 O O . THR A 1 81 ? -0.176 -16.988 -40.213 1.00 88.38 81 THR A O 1
ATOM 621 N N . LEU A 1 82 ? -2.357 -16.448 -40.374 1.00 87.12 82 LEU A N 1
ATOM 622 C CA . LEU A 1 82 ? -2.353 -15.422 -39.330 1.00 87.12 82 LEU A CA 1
ATOM 623 C C . LEU A 1 82 ? -2.630 -16.078 -37.972 1.00 87.12 82 LEU A C 1
ATOM 625 O O . LEU A 1 82 ? -3.742 -16.553 -37.744 1.00 87.12 82 LEU A O 1
ATOM 629 N N . LEU A 1 83 ? -1.630 -16.122 -37.087 1.00 80.75 83 LEU A N 1
ATOM 630 C CA . LEU A 1 83 ? -1.743 -16.740 -35.760 1.00 80.75 83 LEU A CA 1
ATOM 631 C C . LEU A 1 83 ? -1.904 -15.699 -34.646 1.00 80.75 83 LEU A C 1
ATOM 633 O O . LEU A 1 83 ? -2.477 -16.001 -33.601 1.00 80.75 83 LEU A O 1
ATOM 637 N N . ASN A 1 84 ? -1.385 -14.487 -34.848 1.00 85.31 84 ASN A N 1
ATOM 638 C CA . ASN A 1 84 ? -1.407 -13.412 -33.857 1.00 85.31 84 ASN A CA 1
ATOM 639 C C . ASN A 1 84 ? -1.505 -12.008 -34.501 1.00 85.31 84 ASN A C 1
ATOM 641 O O . ASN A 1 84 ? -1.411 -11.847 -35.719 1.00 85.31 84 ASN A O 1
ATOM 645 N N . ASP A 1 85 ? -1.680 -10.977 -33.668 1.00 84.00 85 ASP A N 1
ATOM 646 C CA . ASP A 1 85 ? -1.801 -9.575 -34.106 1.00 84.00 85 ASP A CA 1
ATOM 647 C C . ASP A 1 85 ? -0.520 -9.024 -34.770 1.00 84.00 85 ASP A C 1
ATOM 649 O O . ASP A 1 85 ? -0.589 -8.111 -35.599 1.00 84.00 85 ASP A O 1
ATOM 653 N N . SER A 1 86 ? 0.655 -9.582 -34.454 1.00 81.50 86 SER A N 1
ATOM 654 C CA . SER A 1 86 ? 1.921 -9.199 -35.094 1.00 81.50 86 SER A CA 1
ATOM 655 C C . SER A 1 86 ? 1.965 -9.665 -36.548 1.00 81.50 86 SER A C 1
ATOM 657 O O . SER A 1 86 ? 2.369 -8.890 -37.412 1.00 81.50 86 SER A O 1
ATOM 659 N N . ASP A 1 87 ? 1.500 -10.884 -36.840 1.00 83.94 87 ASP A N 1
ATOM 660 C CA . ASP A 1 87 ? 1.432 -11.414 -38.209 1.00 83.94 87 ASP A CA 1
ATOM 661 C C . ASP A 1 87 ? 0.513 -10.544 -39.081 1.00 83.94 87 ASP A C 1
ATOM 663 O O . ASP A 1 87 ? 0.829 -10.232 -40.231 1.00 83.94 87 ASP A O 1
ATOM 667 N N . LEU A 1 88 ? -0.609 -10.088 -38.510 1.00 86.06 88 LEU A N 1
ATOM 668 C CA . LEU A 1 88 ? -1.539 -9.184 -39.184 1.00 86.06 88 LEU A CA 1
ATOM 669 C C . LEU A 1 88 ? -0.911 -7.805 -39.422 1.00 86.06 88 LEU A C 1
ATOM 671 O O . LEU A 1 88 ? -1.033 -7.265 -40.518 1.00 86.06 88 LEU A O 1
ATOM 675 N N . THR A 1 89 ? -0.202 -7.254 -38.437 1.00 84.62 89 THR A N 1
ATOM 676 C CA . THR A 1 89 ? 0.484 -5.957 -38.570 1.00 84.62 89 THR A CA 1
ATOM 677 C C . THR A 1 89 ? 1.545 -6.000 -39.670 1.00 84.62 89 THR A C 1
ATOM 679 O O . THR A 1 89 ? 1.631 -5.085 -40.488 1.00 84.62 89 THR A O 1
ATOM 682 N N . VAL A 1 90 ? 2.313 -7.092 -39.742 1.00 83.19 90 VAL A N 1
ATOM 683 C CA . VAL A 1 90 ? 3.280 -7.338 -40.820 1.00 83.19 90 VAL A CA 1
ATOM 684 C C . VAL A 1 90 ? 2.562 -7.395 -42.168 1.00 83.19 90 VAL A C 1
ATOM 686 O O . VAL A 1 90 ? 2.942 -6.683 -43.096 1.00 83.19 90 VAL A O 1
ATOM 689 N N . ALA A 1 91 ? 1.473 -8.159 -42.276 1.00 83.06 91 ALA A N 1
ATOM 690 C CA . ALA A 1 91 ? 0.713 -8.258 -43.518 1.00 83.06 91 ALA A CA 1
ATOM 691 C C . ALA A 1 91 ? 0.136 -6.900 -43.974 1.00 83.06 91 ALA A C 1
ATOM 693 O O . ALA A 1 91 ? 0.190 -6.582 -45.164 1.00 83.06 91 ALA A O 1
ATOM 694 N N . LEU A 1 92 ? -0.349 -6.076 -43.037 1.00 83.38 92 LEU A N 1
ATOM 695 C CA . LEU A 1 92 ? -0.875 -4.726 -43.283 1.00 83.38 92 LEU A CA 1
ATOM 696 C C . LEU A 1 92 ? 0.212 -3.711 -43.663 1.00 83.38 92 LEU A C 1
ATOM 698 O O . LEU A 1 92 ? -0.068 -2.780 -44.419 1.00 83.38 92 LEU A O 1
ATOM 702 N N . HIS A 1 93 ? 1.444 -3.895 -43.183 1.00 80.56 93 HIS A N 1
ATOM 703 C CA . HIS A 1 93 ? 2.578 -3.045 -43.547 1.00 80.56 93 HIS A CA 1
ATOM 704 C C . HIS A 1 93 ? 2.940 -3.185 -45.031 1.00 80.56 93 HIS A C 1
ATOM 706 O O . HIS A 1 93 ? 3.231 -2.192 -45.698 1.00 80.56 93 HIS A O 1
ATOM 712 N N . PHE A 1 94 ? 2.881 -4.412 -45.555 1.00 77.62 94 PHE A N 1
ATOM 713 C CA . PHE A 1 94 ? 3.242 -4.706 -46.942 1.00 77.62 94 PHE A CA 1
ATOM 714 C C . PHE A 1 94 ? 2.055 -4.587 -47.912 1.00 77.62 94 PHE A C 1
ATOM 716 O O . PHE A 1 94 ? 2.234 -4.161 -49.054 1.00 77.62 94 PHE A O 1
ATOM 723 N N . HIS A 1 95 ? 0.823 -4.873 -47.468 1.00 77.31 95 HIS A N 1
ATOM 724 C CA . HIS A 1 95 ? -0.338 -4.977 -48.356 1.00 77.31 95 HIS A CA 1
ATOM 725 C C . HIS A 1 95 ? -1.477 -4.024 -47.970 1.00 77.31 95 HIS A C 1
ATOM 727 O O . HIS A 1 95 ? -2.270 -4.291 -47.070 1.00 77.31 95 HIS A O 1
ATOM 733 N N . LYS A 1 96 ? -1.679 -2.963 -48.765 1.00 76.75 96 LYS A N 1
ATOM 734 C CA . LYS A 1 96 ? -2.902 -2.128 -48.688 1.00 76.75 96 LYS A CA 1
ATOM 735 C C . LYS A 1 96 ? -4.168 -2.857 -49.173 1.00 76.75 96 LYS A C 1
ATOM 737 O O . LYS A 1 96 ? -5.287 -2.431 -48.878 1.00 76.75 96 LYS A O 1
ATOM 742 N N . LEU A 1 97 ? -3.994 -3.933 -49.946 1.00 82.69 97 LEU A N 1
ATOM 743 C CA . LEU A 1 97 ? -5.049 -4.856 -50.362 1.00 82.69 97 LEU A CA 1
ATOM 744 C C . LEU A 1 97 ? -4.756 -6.240 -49.779 1.00 82.69 97 LEU A C 1
ATOM 746 O O . LEU A 1 97 ? -3.979 -6.997 -50.358 1.00 82.69 97 LEU A O 1
ATOM 750 N N . LEU A 1 98 ? -5.421 -6.592 -48.685 1.00 87.62 98 LEU A N 1
ATOM 751 C CA . LEU A 1 98 ? -5.231 -7.884 -48.039 1.00 87.62 98 LEU A CA 1
ATOM 752 C C . LEU A 1 98 ? -6.142 -8.935 -48.688 1.00 87.62 98 LEU A C 1
ATOM 754 O O . LEU A 1 98 ? -7.371 -8.802 -48.682 1.00 87.62 98 LEU A O 1
ATOM 758 N N . ARG A 1 99 ? -5.548 -9.974 -49.284 1.00 91.44 99 ARG A N 1
ATOM 759 C CA . ARG A 1 99 ? -6.277 -11.109 -49.870 1.00 91.44 99 ARG A CA 1
ATOM 760 C C . ARG A 1 99 ? -6.330 -12.239 -48.854 1.00 91.44 99 ARG A C 1
ATOM 762 O O . ARG A 1 99 ? -5.314 -12.878 -48.614 1.00 91.44 99 ARG A O 1
ATOM 769 N N . LEU A 1 100 ? -7.500 -12.457 -48.267 1.00 91.88 100 LEU A N 1
ATOM 770 C CA . LEU A 1 100 ? -7.712 -13.422 -47.196 1.00 91.88 100 LEU A CA 1
ATOM 771 C C . LEU A 1 100 ? -8.425 -14.675 -47.695 1.00 91.88 100 LEU A C 1
ATOM 773 O O . LEU A 1 100 ? -9.371 -14.594 -48.476 1.00 91.88 100 LEU A O 1
ATOM 777 N N . PHE A 1 101 ? -8.015 -15.819 -47.166 1.00 90.12 101 PHE A N 1
ATOM 778 C CA . PHE A 1 101 ? -8.653 -17.116 -47.333 1.00 90.12 101 PHE A CA 1
ATOM 779 C C . PHE A 1 101 ? -9.091 -17.610 -45.960 1.00 90.12 101 PHE A C 1
ATOM 781 O O . PHE A 1 101 ? -8.265 -17.761 -45.058 1.00 90.12 101 PHE A O 1
ATOM 788 N N . VAL A 1 102 ? -10.392 -17.819 -45.801 1.00 88.69 102 VAL A N 1
ATOM 789 C CA . VAL A 1 102 ? -11.015 -18.253 -44.553 1.00 88.69 102 VAL A CA 1
ATOM 790 C C . VAL A 1 102 ? -11.326 -19.740 -44.665 1.00 88.69 102 VAL A C 1
ATOM 792 O O . VAL A 1 102 ? -11.971 -20.168 -45.621 1.00 88.69 102 VAL A O 1
ATOM 795 N N . PHE A 1 103 ? -10.879 -20.513 -43.681 1.00 85.12 103 PHE A N 1
ATOM 796 C CA . PHE A 1 103 ? -11.120 -21.948 -43.567 1.00 85.12 103 PHE A CA 1
ATOM 797 C C . PHE A 1 103 ? -11.905 -22.234 -42.290 1.00 85.12 103 PHE A C 1
ATOM 799 O O . PHE A 1 103 ? -11.647 -21.621 -41.254 1.00 85.12 103 PHE A O 1
ATOM 806 N N . VAL A 1 104 ? -12.850 -23.169 -42.373 1.00 84.62 104 VAL A N 1
ATOM 807 C CA . VAL A 1 104 ? -13.731 -23.563 -41.269 1.00 84.62 104 VAL A CA 1
ATOM 808 C C . VAL A 1 104 ? -13.375 -24.987 -40.853 1.00 84.62 104 VAL A C 1
ATOM 810 O O . VAL A 1 104 ? -13.380 -25.887 -41.693 1.00 84.62 104 VAL A O 1
ATOM 813 N N . ASN A 1 105 ? -13.059 -25.192 -39.572 1.00 75.69 105 ASN A N 1
ATOM 814 C CA . ASN A 1 105 ? -12.742 -26.501 -38.986 1.00 75.69 105 ASN A CA 1
ATOM 815 C C . ASN A 1 105 ? -11.643 -27.270 -39.754 1.00 75.69 105 ASN A C 1
ATOM 817 O O . ASN A 1 105 ? -11.727 -28.483 -39.930 1.00 75.69 105 ASN A O 1
ATOM 821 N N . GLY A 1 106 ? -10.634 -26.556 -40.267 1.00 63.22 106 GLY A N 1
ATOM 822 C CA . GLY A 1 106 ? -9.462 -27.144 -40.931 1.00 63.22 106 GLY A CA 1
ATOM 823 C C . GLY A 1 106 ? -9.698 -27.788 -42.306 1.00 63.22 106 GLY A C 1
ATOM 824 O O . GLY A 1 106 ? -8.734 -28.268 -42.900 1.00 63.22 106 GLY A O 1
ATOM 825 N N . ASN A 1 107 ? -10.924 -27.781 -42.842 1.00 57.12 107 ASN A N 1
ATOM 826 C CA . ASN A 1 107 ? -11.234 -28.423 -44.119 1.00 57.12 107 ASN A CA 1
ATOM 827 C C . ASN A 1 107 ? -11.200 -27.430 -45.287 1.00 57.12 107 ASN A C 1
ATOM 829 O O . ASN A 1 107 ? -11.909 -26.421 -45.307 1.00 57.12 107 ASN A O 1
ATOM 833 N N . ASP A 1 108 ? -10.395 -27.760 -46.295 1.00 45.59 108 ASP A N 1
ATOM 834 C CA . ASP A 1 108 ? -10.392 -27.101 -47.597 1.00 45.59 108 ASP A CA 1
ATOM 835 C C . ASP A 1 108 ? -11.646 -27.566 -48.360 1.00 45.59 108 ASP A C 1
ATOM 837 O O . ASP A 1 108 ? -11.754 -28.725 -48.761 1.00 45.59 108 ASP A O 1
ATOM 841 N N . LEU A 1 109 ? -12.646 -26.697 -48.525 1.00 44.91 109 LEU A N 1
ATOM 842 C CA . LEU A 1 109 ? -13.862 -26.999 -49.297 1.00 44.91 109 LEU A CA 1
ATOM 843 C C . LEU A 1 109 ? -13.580 -26.928 -50.808 1.00 44.91 109 LEU A C 1
ATOM 845 O O . LEU A 1 109 ? -14.248 -26.211 -51.548 1.00 44.91 109 LEU A O 1
ATOM 849 N N . THR A 1 110 ? -12.587 -27.684 -51.273 1.00 33.84 110 THR A N 1
ATOM 850 C CA . THR A 1 110 ? -12.290 -27.884 -52.694 1.00 33.84 110 THR A CA 1
ATOM 851 C C . THR A 1 110 ? -12.209 -29.379 -53.003 1.00 33.84 110 THR A C 1
ATOM 853 O O . THR A 1 110 ? -11.141 -29.975 -53.025 1.00 33.84 110 THR A O 1
ATOM 856 N N . ASN A 1 111 ? -13.382 -29.999 -53.181 1.00 31.17 111 ASN A N 1
ATOM 857 C CA . ASN A 1 111 ? -13.698 -31.019 -54.198 1.00 31.17 111 ASN A CA 1
ATOM 858 C C . ASN A 1 111 ? -14.955 -31.798 -53.792 1.00 31.17 111 ASN A C 1
ATOM 860 O O . ASN A 1 111 ? -14.958 -32.595 -52.857 1.00 31.17 111 ASN A O 1
ATOM 864 N N . THR A 1 112 ? -16.037 -31.576 -54.534 1.00 29.50 112 THR A N 1
ATOM 865 C CA . THR A 1 112 ? -17.195 -32.472 -54.565 1.00 29.50 112 THR A CA 1
ATOM 866 C C . THR A 1 112 ? -16.988 -33.546 -55.634 1.00 29.50 112 THR A C 1
ATOM 868 O O . THR A 1 112 ? -16.356 -33.290 -56.658 1.00 29.50 112 THR A O 1
ATOM 871 N N . ASN A 1 113 ? -17.593 -34.714 -55.376 1.00 28.91 113 ASN A N 1
ATOM 872 C CA . ASN A 1 113 ? -17.765 -35.919 -56.207 1.00 28.91 113 ASN A CA 1
ATOM 873 C C . ASN A 1 113 ? -16.832 -37.080 -55.822 1.00 28.91 113 ASN A C 1
ATOM 875 O O . ASN A 1 113 ? -15.685 -37.136 -56.246 1.00 28.91 113 ASN A O 1
ATOM 879 N N . THR A 1 114 ? -17.320 -38.065 -55.059 1.00 27.86 114 THR A N 1
ATOM 880 C CA . THR A 1 114 ? -17.917 -39.322 -55.566 1.00 27.86 114 THR A CA 1
ATOM 881 C C . THR A 1 114 ? -18.451 -40.135 -54.369 1.00 27.86 114 THR A C 1
ATOM 883 O O . THR A 1 114 ? -17.936 -40.048 -53.260 1.00 27.86 114 THR A O 1
ATOM 886 N N . THR A 1 115 ? -19.539 -40.858 -54.604 1.00 29.12 115 THR A N 1
ATOM 887 C CA . THR A 1 115 ? -20.265 -41.803 -53.739 1.00 29.12 115 THR A CA 1
ATOM 888 C C . THR A 1 115 ? -19.389 -42.835 -53.013 1.00 29.12 115 THR A C 1
ATOM 890 O O . THR A 1 115 ? -18.508 -43.409 -53.638 1.00 29.12 115 THR A O 1
ATOM 893 N N . ASP A 1 116 ? -19.674 -43.146 -51.741 1.00 27.16 116 ASP A N 1
ATOM 894 C CA . ASP A 1 116 ? -20.326 -44.413 -51.351 1.00 27.16 116 ASP A CA 1
ATOM 895 C C . ASP A 1 116 ? -20.445 -44.611 -49.828 1.00 27.16 116 ASP A C 1
ATOM 897 O O . ASP A 1 116 ? -19.624 -44.176 -49.024 1.00 27.16 116 ASP A O 1
ATOM 901 N N . ASN A 1 117 ? -21.534 -45.284 -49.453 1.00 31.06 117 ASN A N 1
ATOM 902 C CA . ASN A 1 117 ? -21.862 -45.750 -48.110 1.00 31.06 117 ASN A CA 1
ATOM 903 C C . ASN A 1 117 ? -20.815 -46.738 -47.568 1.00 31.06 117 ASN A C 1
ATOM 905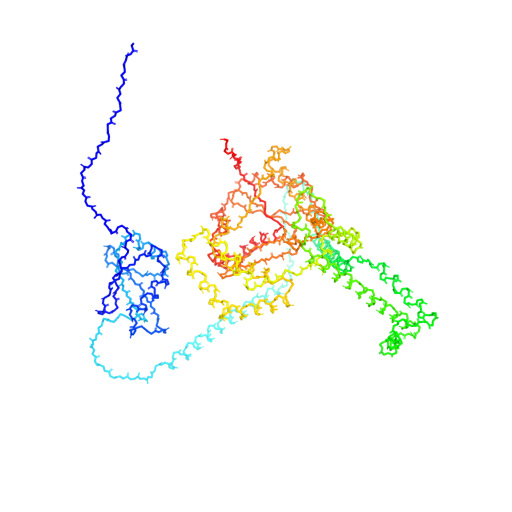 O O . ASN A 1 117 ? -20.511 -47.702 -48.261 1.00 31.06 117 ASN A O 1
ATOM 909 N N . ALA A 1 118 ? -20.411 -46.602 -46.297 1.00 29.17 118 ALA A N 1
ATOM 910 C CA . ALA A 1 118 ? -20.393 -47.696 -45.309 1.00 29.17 118 ALA A CA 1
ATOM 911 C C . ALA A 1 118 ? -19.759 -47.268 -43.966 1.00 29.17 118 ALA A C 1
ATOM 913 O O . ALA A 1 118 ? -18.720 -46.622 -43.922 1.00 29.17 118 ALA A O 1
ATOM 914 N N . ASN A 1 119 ? -20.371 -47.761 -42.886 1.00 32.53 119 ASN A N 1
ATOM 915 C CA . ASN A 1 119 ? -19.792 -48.043 -41.565 1.00 32.53 119 ASN A CA 1
ATOM 916 C C . ASN A 1 119 ? -19.594 -46.885 -40.571 1.00 32.53 119 ASN A C 1
ATOM 918 O O . ASN A 1 119 ? -18.498 -46.401 -40.304 1.00 32.53 119 ASN A O 1
ATOM 922 N N . LYS A 1 120 ? -20.698 -46.582 -39.874 1.00 40.88 120 LYS A N 1
ATOM 923 C CA . LYS A 1 120 ? -20.681 -46.192 -38.458 1.00 40.88 120 LYS A CA 1
ATOM 924 C C . LYS A 1 120 ? -20.268 -47.399 -37.606 1.00 40.88 120 LYS A C 1
ATOM 926 O O . LYS A 1 120 ? -21.132 -48.174 -37.222 1.00 40.88 120 LYS A O 1
ATOM 931 N N . GLU A 1 121 ? -18.978 -47.543 -37.324 1.00 36.69 121 GLU A N 1
ATOM 932 C CA . GLU A 1 121 ? -18.423 -48.342 -36.215 1.00 36.69 121 GLU A CA 1
ATOM 933 C C . GLU A 1 121 ? -16.907 -48.063 -36.146 1.00 36.69 121 GLU A C 1
ATOM 935 O O . GLU A 1 121 ? -16.116 -48.717 -36.814 1.00 36.69 121 GLU A O 1
ATOM 940 N N . GLY A 1 122 ? -16.487 -47.034 -35.397 1.00 37.59 122 GLY A N 1
ATOM 941 C CA . GLY A 1 122 ? -15.065 -46.647 -35.312 1.00 37.59 122 GLY A CA 1
ATOM 942 C C . GLY A 1 122 ? -14.665 -45.930 -34.018 1.00 37.59 122 GLY A C 1
ATOM 943 O O . GLY A 1 122 ? -13.635 -46.251 -33.433 1.00 37.59 122 GLY A O 1
ATOM 944 N N . ASP A 1 123 ? -15.523 -45.068 -33.471 1.00 39.12 123 ASP A N 1
ATOM 945 C CA . ASP A 1 123 ? -15.139 -44.182 -32.353 1.00 39.12 123 ASP A CA 1
ATOM 946 C C . ASP A 1 123 ? -15.129 -44.817 -30.947 1.00 39.12 123 ASP A C 1
ATOM 948 O O . ASP A 1 123 ? -14.817 -44.154 -29.960 1.00 39.12 123 ASP A O 1
ATOM 952 N N . LEU A 1 124 ? -15.437 -46.112 -30.809 1.00 39.94 124 LEU A N 1
ATOM 953 C CA . LEU A 1 124 ? -15.401 -46.809 -29.508 1.00 39.94 124 LEU A CA 1
ATOM 954 C C . LEU A 1 124 ? -14.126 -47.636 -29.276 1.00 39.94 124 LEU A C 1
ATOM 956 O O . LEU A 1 124 ? -13.883 -48.071 -28.146 1.00 39.94 124 LEU A O 1
ATOM 960 N N . VAL A 1 125 ? -13.301 -47.844 -30.306 1.00 47.09 125 VAL A N 1
ATOM 961 C CA . VAL A 1 125 ? -12.060 -48.630 -30.191 1.00 47.09 125 VAL A CA 1
ATOM 962 C C . VAL A 1 125 ? -10.895 -47.759 -29.711 1.00 47.09 125 VAL A C 1
ATOM 964 O O . VAL A 1 125 ? -10.079 -48.221 -28.915 1.00 47.09 125 VAL A O 1
ATOM 967 N N . ASP A 1 126 ? -10.865 -46.477 -30.073 1.00 51.66 126 ASP A N 1
ATOM 968 C CA . ASP A 1 126 ? -9.715 -45.607 -29.802 1.00 51.66 126 ASP A CA 1
ATOM 969 C C . ASP A 1 126 ? -9.591 -45.211 -28.317 1.00 51.66 126 ASP A C 1
ATOM 971 O O . ASP A 1 126 ? -8.524 -45.301 -27.713 1.00 51.66 126 ASP A O 1
ATOM 975 N N . ALA A 1 127 ? -10.712 -44.942 -27.637 1.00 52.06 127 ALA A N 1
ATOM 976 C CA . ALA A 1 127 ? -10.703 -44.606 -26.208 1.00 52.06 127 ALA A CA 1
ATOM 977 C C . ALA A 1 127 ? -10.250 -45.770 -25.303 1.00 52.06 127 ALA A C 1
ATOM 979 O O . ALA A 1 127 ? -9.736 -45.550 -24.201 1.00 52.06 127 ALA A O 1
ATOM 980 N N . LYS A 1 128 ? -10.457 -47.021 -25.738 1.00 56.16 128 LYS A N 1
ATOM 981 C CA . LYS A 1 128 ? -10.049 -48.217 -24.986 1.00 56.16 128 LYS A CA 1
ATOM 982 C C . LYS A 1 128 ? -8.560 -48.495 -25.179 1.00 56.16 128 LYS A C 1
ATOM 984 O O . LYS A 1 128 ? -7.875 -48.791 -24.201 1.00 56.16 128 LYS A O 1
ATOM 989 N N . THR A 1 129 ? -8.068 -48.333 -26.404 1.00 64.12 129 THR A N 1
ATOM 990 C CA . THR A 1 129 ? -6.645 -48.449 -26.744 1.00 64.12 129 THR A CA 1
ATOM 991 C C . THR A 1 129 ? -5.837 -47.352 -26.049 1.00 64.12 129 THR A C 1
ATOM 993 O O . THR A 1 129 ? -4.904 -47.661 -25.311 1.00 64.12 129 THR A O 1
ATOM 996 N N . PHE A 1 130 ? -6.300 -46.100 -26.111 1.00 58.44 130 PHE A N 1
ATOM 997 C CA . PHE A 1 130 ? -5.679 -44.963 -25.428 1.00 58.44 130 PHE A CA 1
ATOM 998 C C . PHE A 1 130 ? -5.657 -45.118 -23.897 1.00 58.44 130 PHE A C 1
ATOM 1000 O O . PHE A 1 130 ? -4.665 -44.821 -23.229 1.00 58.44 130 PHE A O 1
ATOM 1007 N N . ARG A 1 131 ? -6.734 -45.655 -23.303 1.00 62.16 131 ARG A N 1
ATOM 1008 C CA . ARG A 1 131 ? -6.772 -45.958 -21.861 1.00 62.16 131 ARG A CA 1
ATOM 1009 C C . ARG A 1 131 ? -5.769 -47.050 -21.475 1.00 62.16 131 ARG A C 1
ATOM 1011 O O . ARG A 1 131 ? -5.176 -46.960 -20.398 1.00 62.16 131 ARG A O 1
ATOM 1018 N N . ASN A 1 132 ? -5.583 -48.059 -22.325 1.00 68.06 132 ASN A N 1
ATOM 1019 C CA . ASN A 1 132 ? -4.616 -49.128 -22.085 1.00 68.06 132 ASN A CA 1
ATOM 1020 C C . ASN A 1 132 ? -3.174 -48.608 -22.174 1.00 68.06 132 ASN A C 1
ATOM 1022 O O . ASN A 1 132 ? -2.374 -48.930 -21.297 1.00 68.06 132 ASN A O 1
ATOM 1026 N N . GLU A 1 133 ? -2.862 -47.742 -23.141 1.00 73.38 133 GLU A N 1
ATOM 1027 C CA . GLU A 1 133 ? -1.544 -47.097 -23.248 1.00 73.38 133 GLU A CA 1
ATOM 1028 C C . GLU A 1 133 ? -1.234 -46.226 -22.024 1.00 73.38 133 GLU A C 1
ATOM 1030 O O . GLU A 1 133 ? -0.166 -46.349 -21.421 1.00 73.38 133 GLU A O 1
ATOM 1035 N N . LEU A 1 134 ? -2.199 -45.424 -21.562 1.00 64.81 134 LEU A N 1
ATOM 1036 C CA . LEU A 1 134 ? -2.055 -44.627 -20.338 1.00 64.81 134 LEU A CA 1
ATOM 1037 C C . LEU A 1 134 ? -1.823 -45.491 -19.090 1.00 64.81 134 LEU A C 1
ATOM 1039 O O . LEU A 1 134 ? -1.022 -45.132 -18.222 1.00 64.81 134 LEU A O 1
ATOM 1043 N N . GLN A 1 135 ? -2.491 -46.645 -18.986 1.00 66.62 135 GLN A N 1
ATOM 1044 C CA . GLN A 1 135 ? -2.236 -47.596 -17.901 1.00 66.62 135 GLN A CA 1
ATOM 1045 C C . GLN A 1 135 ? -0.836 -48.207 -17.993 1.00 66.62 135 GLN A C 1
ATOM 1047 O O . GLN A 1 135 ? -0.179 -48.373 -16.963 1.00 66.62 135 GLN A O 1
ATOM 1052 N N . GLN A 1 136 ? -0.357 -48.500 -19.200 1.00 81.19 136 GLN A N 1
ATOM 1053 C CA . GLN A 1 136 ? 0.978 -49.046 -19.425 1.00 81.19 136 GLN A CA 1
ATOM 1054 C C . GLN A 1 136 ? 2.072 -48.033 -19.063 1.00 81.19 136 GLN A C 1
ATOM 1056 O O . GLN A 1 136 ? 3.029 -48.383 -18.371 1.00 81.19 136 GLN A O 1
ATOM 1061 N N . ILE A 1 137 ? 1.892 -46.762 -19.435 1.00 78.00 137 ILE A N 1
ATOM 1062 C CA . ILE A 1 137 ? 2.795 -45.664 -19.062 1.00 78.00 137 ILE A CA 1
ATOM 1063 C C . ILE A 1 137 ? 2.822 -45.493 -17.541 1.00 78.00 137 ILE A C 1
ATOM 1065 O O . ILE A 1 137 ? 3.899 -45.456 -16.947 1.00 78.00 137 ILE A O 1
ATOM 1069 N N . ARG A 1 138 ? 1.655 -45.465 -16.882 1.00 80.88 138 ARG A N 1
ATOM 1070 C CA . ARG A 1 138 ? 1.571 -45.370 -15.415 1.00 80.88 138 ARG A CA 1
ATOM 1071 C C . ARG A 1 138 ? 2.316 -46.517 -14.726 1.00 80.88 138 ARG A C 1
ATOM 1073 O O . ARG A 1 138 ? 3.064 -46.275 -13.783 1.00 80.88 138 ARG A O 1
ATOM 1080 N N . ASN A 1 139 ? 2.126 -47.751 -15.189 1.00 78.88 139 ASN A N 1
ATOM 1081 C CA . ASN A 1 139 ? 2.775 -48.921 -14.595 1.00 78.88 139 ASN A CA 1
ATOM 1082 C C . ASN A 1 139 ? 4.302 -48.893 -14.807 1.00 78.88 139 ASN A C 1
ATOM 1084 O O . ASN A 1 139 ? 5.052 -49.236 -13.892 1.00 78.88 139 ASN A O 1
ATOM 1088 N N . SER A 1 140 ? 4.774 -48.419 -15.965 1.00 81.62 140 SER A N 1
ATOM 1089 C CA . SER A 1 140 ? 6.205 -48.205 -16.229 1.00 81.62 140 SER A CA 1
ATOM 1090 C C . SER A 1 140 ? 6.810 -47.147 -15.303 1.00 81.62 140 SER A C 1
ATOM 1092 O O . SER A 1 140 ? 7.868 -47.378 -14.721 1.00 81.62 140 SER A O 1
ATOM 1094 N N . VAL A 1 141 ? 6.119 -46.021 -15.094 1.00 74.06 141 VAL A N 1
ATOM 1095 C CA . VAL A 1 141 ? 6.559 -44.967 -14.163 1.00 74.06 141 VAL A CA 1
ATOM 1096 C C . VAL A 1 141 ? 6.614 -45.487 -12.726 1.00 74.06 141 VAL A C 1
ATOM 1098 O O . VAL A 1 141 ? 7.597 -45.237 -12.030 1.00 74.06 141 VAL A O 1
ATOM 1101 N N . GLN A 1 142 ? 5.616 -46.265 -12.294 1.00 67.81 142 GLN A N 1
ATOM 1102 C CA . GLN A 1 142 ? 5.616 -46.856 -10.955 1.00 67.81 142 GLN A CA 1
ATOM 1103 C C . GLN A 1 142 ? 6.763 -47.862 -10.776 1.00 67.81 142 GLN A C 1
ATOM 1105 O O . GLN A 1 142 ? 7.455 -47.829 -9.768 1.00 67.81 142 GLN A O 1
ATOM 1110 N N . THR A 1 143 ? 7.048 -48.677 -11.795 1.00 78.38 143 THR A N 1
ATOM 1111 C CA . THR A 1 143 ? 8.173 -49.630 -11.771 1.00 78.38 143 THR A CA 1
ATOM 1112 C C . THR A 1 143 ? 9.526 -48.914 -11.679 1.00 78.38 143 THR A C 1
ATOM 1114 O O . THR A 1 143 ? 10.439 -49.387 -11.003 1.00 78.38 143 THR A O 1
ATOM 1117 N N . ILE A 1 144 ? 9.676 -47.761 -12.342 1.00 74.56 144 ILE A N 1
ATOM 1118 C CA . ILE A 1 144 ? 10.887 -46.932 -12.248 1.00 74.56 144 ILE A CA 1
ATOM 1119 C C . ILE A 1 144 ? 11.014 -46.314 -10.849 1.00 74.56 144 ILE A C 1
ATOM 1121 O O . ILE A 1 144 ? 12.103 -46.333 -10.277 1.00 74.56 144 ILE A O 1
ATOM 1125 N N . LEU A 1 145 ? 9.915 -45.813 -10.276 1.00 64.00 145 LEU A N 1
ATOM 1126 C CA . LEU A 1 145 ? 9.885 -45.287 -8.907 1.00 64.00 145 LEU A CA 1
ATOM 1127 C C . LEU A 1 145 ? 10.263 -46.353 -7.875 1.00 64.00 145 LEU A C 1
ATOM 1129 O O . LEU A 1 145 ? 11.084 -46.082 -7.001 1.00 64.00 145 LEU A O 1
ATOM 1133 N N . ASP A 1 146 ? 9.740 -47.569 -8.016 1.00 70.81 146 ASP A N 1
ATOM 1134 C CA . ASP A 1 146 ? 10.046 -48.676 -7.109 1.00 70.81 146 ASP A CA 1
ATOM 1135 C C . ASP A 1 146 ? 11.526 -49.095 -7.228 1.00 70.81 146 ASP A C 1
ATOM 1137 O O . ASP A 1 146 ? 12.187 -49.343 -6.219 1.00 70.81 146 ASP A O 1
ATOM 1141 N N . ARG A 1 147 ? 12.106 -49.075 -8.442 1.00 70.94 147 ARG A N 1
ATOM 1142 C CA . ARG A 1 147 ? 13.551 -49.303 -8.655 1.00 70.94 147 ARG A CA 1
ATOM 1143 C C . ARG A 1 147 ? 14.427 -48.221 -8.019 1.00 70.94 147 ARG A C 1
ATOM 1145 O O . ARG A 1 147 ? 15.464 -48.547 -7.450 1.00 70.94 147 ARG A O 1
ATOM 1152 N N . LEU A 1 148 ? 14.013 -46.955 -8.082 1.00 60.62 148 LEU A N 1
ATOM 1153 C CA . LEU A 1 148 ? 14.731 -45.845 -7.442 1.00 60.62 148 LEU A CA 1
ATOM 1154 C C . LEU A 1 148 ? 14.635 -45.902 -5.907 1.00 60.62 148 LEU A C 1
ATOM 1156 O O . LEU A 1 148 ? 15.574 -45.527 -5.202 1.00 60.62 148 LEU A O 1
ATOM 1160 N N . GLN A 1 149 ? 13.525 -46.404 -5.362 1.00 55.16 149 GLN A N 1
ATOM 1161 C CA . GLN A 1 149 ? 13.387 -46.618 -3.918 1.00 55.16 149 GLN A CA 1
ATOM 1162 C C . GLN A 1 149 ? 14.221 -47.812 -3.435 1.00 55.16 149 GLN A C 1
ATOM 1164 O O . GLN A 1 149 ? 14.855 -47.723 -2.383 1.00 55.16 149 GLN A O 1
ATOM 1169 N N . LEU A 1 150 ? 14.316 -48.887 -4.226 1.00 51.09 150 LEU A N 1
ATOM 1170 C CA . LEU A 1 150 ? 15.193 -50.025 -3.930 1.00 51.09 150 LEU A CA 1
ATOM 1171 C C . LEU A 1 150 ? 16.682 -49.634 -3.973 1.00 51.09 150 LEU A C 1
ATOM 1173 O O . LEU A 1 150 ? 17.416 -49.998 -3.057 1.00 51.09 150 LEU A O 1
ATOM 1177 N N . SER A 1 151 ? 17.113 -48.781 -4.916 1.00 47.06 151 SER A N 1
ATOM 1178 C CA . SER A 1 151 ? 18.500 -48.276 -4.937 1.00 47.06 151 SER A CA 1
ATOM 1179 C C . SER A 1 151 ? 18.843 -47.379 -3.744 1.00 47.06 151 SER A C 1
ATOM 1181 O O . SER A 1 151 ? 20.011 -47.214 -3.411 1.00 47.06 151 SER A O 1
ATOM 1183 N N . THR A 1 152 ? 17.839 -46.789 -3.089 1.00 42.88 152 THR A N 1
ATOM 1184 C CA . THR A 1 152 ? 18.046 -45.953 -1.894 1.00 42.88 152 THR A CA 1
ATOM 1185 C C . THR A 1 152 ? 18.222 -46.808 -0.632 1.00 42.88 152 THR A C 1
ATOM 1187 O O . THR A 1 152 ? 18.939 -46.412 0.286 1.00 42.88 152 THR A O 1
ATOM 1190 N N . ASN A 1 153 ? 17.637 -48.011 -0.605 1.00 41.66 153 ASN A N 1
ATOM 1191 C CA . ASN A 1 153 ? 17.714 -48.930 0.533 1.00 41.66 153 ASN A CA 1
ATOM 1192 C C . ASN A 1 153 ? 18.933 -49.874 0.480 1.00 41.66 153 ASN A C 1
ATOM 1194 O O . ASN A 1 153 ? 19.387 -50.328 1.528 1.00 41.66 153 ASN A O 1
ATOM 1198 N N . GLU A 1 154 ? 19.517 -50.123 -0.699 1.00 38.06 154 GLU A N 1
ATOM 1199 C CA . GLU A 1 154 ? 20.721 -50.966 -0.848 1.00 38.06 154 GLU A CA 1
ATOM 1200 C C . GLU A 1 154 ? 22.040 -50.258 -0.467 1.00 38.06 154 GLU A C 1
ATOM 1202 O O . GLU A 1 154 ? 23.049 -50.918 -0.235 1.00 38.06 154 GLU A O 1
ATOM 1207 N N . VAL A 1 155 ? 22.049 -48.928 -0.298 1.00 44.88 155 VAL A N 1
ATOM 1208 C CA . VAL A 1 155 ? 23.263 -48.167 0.083 1.00 44.88 155 VAL A CA 1
ATOM 1209 C C . VAL A 1 155 ? 23.568 -48.237 1.594 1.00 44.88 155 VAL A C 1
ATOM 1211 O O . VAL A 1 155 ? 24.634 -47.809 2.031 1.00 44.88 155 VAL A O 1
ATOM 1214 N N . GLN A 1 156 ? 22.687 -48.816 2.421 1.00 36.88 156 GLN A N 1
ATOM 1215 C CA . GLN A 1 156 ? 22.865 -48.849 3.885 1.00 36.88 156 GLN A CA 1
ATOM 1216 C C . GLN A 1 156 ? 23.341 -50.181 4.488 1.00 36.88 156 GLN A C 1
ATOM 1218 O O . GLN A 1 156 ? 23.396 -50.293 5.713 1.00 36.88 156 GLN A O 1
ATOM 1223 N N . GLN A 1 157 ? 23.757 -51.176 3.697 1.00 34.28 157 GLN A N 1
ATOM 1224 C CA . GLN A 1 157 ? 24.310 -52.416 4.261 1.00 34.28 157 GLN A CA 1
ATOM 1225 C C . GLN A 1 157 ? 25.539 -52.941 3.508 1.00 34.28 157 GLN A C 1
ATOM 1227 O O . GLN A 1 157 ? 25.412 -53.764 2.611 1.00 34.28 157 GLN A O 1
ATOM 1232 N N . GLN A 1 158 ? 26.743 -52.568 3.964 1.00 28.23 158 GLN A N 1
ATOM 1233 C CA . GLN A 1 158 ? 27.866 -53.517 4.035 1.00 28.23 158 GLN A CA 1
ATOM 1234 C C . GLN A 1 158 ? 28.951 -53.088 5.052 1.00 28.23 158 GLN A C 1
ATOM 1236 O O . GLN A 1 158 ? 29.133 -51.891 5.278 1.00 28.23 158 GLN A O 1
ATOM 1241 N N . PRO A 1 159 ? 29.629 -54.046 5.725 1.00 32.81 159 PRO A N 1
ATOM 1242 C CA . PRO A 1 159 ? 30.321 -53.829 6.991 1.00 32.81 159 PRO A CA 1
ATOM 1243 C C . PRO A 1 159 ? 31.822 -53.533 6.868 1.00 32.81 159 PRO A C 1
ATOM 1245 O O . PRO A 1 159 ? 32.499 -53.873 5.904 1.00 32.81 159 PRO A O 1
ATOM 1248 N N . THR A 1 160 ? 32.329 -52.929 7.939 1.00 34.78 160 THR A N 1
ATOM 1249 C CA . THR A 1 160 ? 33.715 -52.548 8.228 1.00 34.78 160 THR A CA 1
ATOM 1250 C C . THR A 1 160 ? 34.739 -53.684 8.113 1.00 34.78 160 THR A C 1
ATOM 1252 O O . THR A 1 160 ? 34.619 -54.692 8.811 1.00 34.78 160 THR A O 1
ATOM 1255 N N . SER A 1 161 ? 35.840 -53.439 7.396 1.00 28.52 161 SER A N 1
ATOM 1256 C CA . SER A 1 161 ? 37.109 -54.162 7.563 1.00 28.52 161 SER A CA 1
ATOM 1257 C C . SER A 1 161 ? 38.304 -53.200 7.526 1.00 28.52 161 SER A C 1
ATOM 1259 O O . SER A 1 161 ? 38.484 -52.438 6.580 1.00 28.52 161 SER A O 1
ATOM 1261 N N . LYS A 1 162 ? 39.100 -53.248 8.601 1.00 35.38 162 LYS A N 1
ATOM 1262 C CA . LYS A 1 162 ? 40.389 -52.569 8.821 1.00 35.38 162 LYS A CA 1
ATOM 1263 C C . LYS A 1 162 ? 41.422 -52.998 7.770 1.00 35.38 162 LYS A C 1
ATOM 1265 O O . LYS A 1 162 ? 41.399 -54.175 7.437 1.00 35.38 162 LYS A O 1
ATOM 1270 N N . THR A 1 163 ? 42.354 -52.120 7.364 1.00 29.00 163 THR A N 1
ATOM 1271 C CA . THR A 1 163 ? 43.805 -52.400 7.174 1.00 29.00 163 THR A CA 1
ATOM 1272 C C . THR A 1 163 ? 44.585 -51.100 6.869 1.00 29.00 163 THR A C 1
ATOM 1274 O O . THR A 1 163 ? 44.262 -50.373 5.939 1.00 29.00 163 THR A O 1
ATOM 1277 N N . GLU A 1 164 ? 45.547 -50.829 7.754 1.00 29.23 164 GLU A N 1
ATOM 1278 C CA . GLU A 1 164 ? 46.896 -50.228 7.650 1.00 29.23 164 GLU A CA 1
ATOM 1279 C C . GLU A 1 164 ? 47.297 -49.208 6.556 1.00 29.23 164 GLU A C 1
ATOM 1281 O O . GLU A 1 164 ? 47.149 -49.401 5.354 1.00 29.23 164 GLU A O 1
ATOM 1286 N N . THR A 1 165 ? 47.943 -48.142 7.043 1.00 30.20 165 THR A N 1
ATOM 1287 C CA . THR A 1 165 ? 48.711 -47.092 6.348 1.00 30.20 165 THR A CA 1
ATOM 1288 C C . THR A 1 165 ? 50.014 -47.624 5.725 1.00 30.20 165 THR A C 1
ATOM 1290 O O . THR A 1 165 ? 50.614 -48.545 6.280 1.00 30.20 165 THR A O 1
ATOM 1293 N N . PRO A 1 166 ? 50.576 -46.939 4.705 1.00 32.44 166 PRO A N 1
ATOM 1294 C CA . PRO A 1 166 ? 51.871 -46.303 4.984 1.00 32.44 166 PRO A CA 1
ATOM 1295 C C . PRO A 1 166 ? 52.115 -44.918 4.343 1.00 32.44 166 PRO A C 1
ATOM 1297 O O . PRO A 1 166 ? 51.773 -44.651 3.198 1.00 32.44 166 PRO A O 1
ATOM 1300 N N . ALA A 1 167 ? 52.813 -44.102 5.143 1.00 29.75 167 ALA A N 1
ATOM 1301 C CA . ALA A 1 167 ? 53.850 -43.111 4.825 1.00 29.75 167 ALA A CA 1
ATOM 1302 C C . ALA A 1 167 ? 53.570 -41.917 3.882 1.00 29.75 167 ALA A C 1
ATOM 1304 O O . ALA A 1 167 ? 53.603 -42.012 2.659 1.00 29.75 167 ALA A O 1
ATOM 1305 N N . THR A 1 168 ? 53.502 -40.732 4.494 1.00 34.28 168 THR A N 1
ATOM 1306 C CA . THR A 1 168 ? 53.826 -39.418 3.907 1.00 34.28 168 THR A CA 1
ATOM 1307 C C . THR A 1 168 ? 55.320 -39.094 4.060 1.00 34.28 168 THR A C 1
ATOM 1309 O O . THR A 1 168 ? 55.926 -39.500 5.054 1.00 34.28 168 THR A O 1
ATOM 1312 N N . PRO A 1 169 ? 55.880 -38.218 3.205 1.00 33.88 169 PRO A N 1
ATOM 1313 C CA . PRO A 1 169 ? 56.887 -37.252 3.632 1.00 33.88 169 PRO A CA 1
ATOM 1314 C C . PRO A 1 169 ? 56.372 -35.797 3.519 1.00 33.88 169 PRO A C 1
ATOM 1316 O O . PRO A 1 169 ? 55.317 -35.553 2.929 1.00 33.88 169 PRO A O 1
ATOM 1319 N N . PRO A 1 170 ? 57.054 -34.830 4.161 1.00 42.91 170 PRO A N 1
ATOM 1320 C CA . PRO A 1 170 ? 56.403 -33.669 4.758 1.00 42.91 170 PRO A CA 1
ATOM 1321 C C . PRO A 1 170 ? 56.583 -32.384 3.944 1.00 42.91 170 PRO A C 1
ATOM 1323 O O . PRO A 1 170 ? 57.644 -32.151 3.372 1.00 42.91 170 PRO A O 1
ATOM 1326 N N . VAL A 1 171 ? 55.599 -31.483 4.010 1.00 32.09 171 VAL A N 1
ATOM 1327 C CA . VAL A 1 171 ? 55.831 -30.042 3.832 1.00 32.09 171 VAL A CA 1
ATOM 1328 C C . VAL A 1 171 ? 55.012 -29.286 4.871 1.00 32.09 171 VAL A C 1
ATOM 1330 O O . VAL A 1 171 ? 53.796 -29.435 4.971 1.00 32.09 171 VAL A O 1
ATOM 1333 N N . ALA A 1 172 ? 55.718 -28.496 5.672 1.00 34.81 172 ALA A N 1
ATOM 1334 C CA . ALA A 1 172 ? 55.164 -27.577 6.643 1.00 34.81 172 ALA A CA 1
ATOM 1335 C C . ALA A 1 172 ? 54.676 -26.295 5.953 1.00 34.81 172 ALA A C 1
ATOM 1337 O O . ALA A 1 172 ? 55.440 -25.647 5.242 1.00 34.81 172 ALA A O 1
ATOM 1338 N N . SER A 1 173 ? 53.449 -25.873 6.244 1.00 31.42 173 SER A N 1
ATOM 1339 C CA . SER A 1 173 ? 53.107 -24.454 6.359 1.00 31.42 173 SER A CA 1
ATOM 1340 C C . SER A 1 173 ? 51.884 -24.312 7.266 1.00 31.42 173 SER A C 1
ATOM 1342 O O . SER A 1 173 ? 50.944 -25.107 7.223 1.00 31.42 173 SER A O 1
ATOM 1344 N N . GLY A 1 174 ? 51.962 -23.360 8.192 1.00 40.72 174 GLY A N 1
ATOM 1345 C CA . GLY A 1 174 ? 50.965 -23.160 9.231 1.00 40.72 174 GLY A CA 1
ATOM 1346 C C . GLY A 1 174 ? 49.625 -22.718 8.654 1.00 40.72 174 GLY A C 1
ATOM 1347 O O . GLY A 1 174 ? 49.530 -21.683 8.004 1.00 40.72 174 GLY A O 1
ATOM 1348 N N . ALA A 1 175 ? 48.581 -23.476 8.969 1.00 31.06 175 ALA A N 1
ATOM 1349 C CA . ALA A 1 175 ? 47.208 -23.013 8.913 1.00 31.06 175 ALA A CA 1
ATOM 1350 C C . ALA A 1 175 ? 46.582 -23.298 10.278 1.00 31.06 175 ALA A C 1
ATOM 1352 O O . ALA A 1 175 ? 46.356 -24.449 10.656 1.00 31.06 175 ALA A O 1
ATOM 1353 N N . THR A 1 176 ? 46.324 -22.239 11.040 1.00 33.78 176 THR A N 1
ATOM 1354 C CA . THR A 1 176 ? 45.415 -22.257 12.183 1.00 33.78 176 THR A CA 1
ATOM 1355 C C . THR A 1 176 ? 44.048 -22.715 11.676 1.00 33.78 176 THR A C 1
ATOM 1357 O O . THR A 1 176 ? 43.273 -21.936 11.126 1.00 33.78 176 THR A O 1
ATOM 1360 N N . ARG A 1 177 ? 43.757 -24.013 11.813 1.00 33.53 177 ARG A N 1
ATOM 1361 C CA . ARG A 1 177 ? 42.414 -24.562 11.612 1.00 33.53 177 ARG A CA 1
ATOM 1362 C C . ARG A 1 177 ? 41.499 -23.952 12.671 1.00 33.53 177 ARG A C 1
ATOM 1364 O O . ARG A 1 177 ? 41.478 -24.407 13.812 1.00 33.53 177 ARG A O 1
ATOM 1371 N N . PHE A 1 178 ? 40.739 -22.929 12.293 1.00 38.47 178 PHE A N 1
ATOM 1372 C CA . PHE A 1 178 ? 39.540 -22.545 13.024 1.00 38.47 178 PHE A CA 1
ATOM 1373 C C . PHE A 1 178 ? 38.553 -23.714 12.923 1.00 38.47 178 PHE A C 1
ATOM 1375 O O . PHE A 1 178 ? 37.947 -23.936 11.876 1.00 38.47 178 PHE A O 1
ATOM 1382 N N . TYR A 1 179 ? 38.432 -24.503 13.992 1.00 40.22 179 TYR A N 1
ATOM 1383 C CA . TYR A 1 179 ? 37.321 -25.437 14.156 1.00 40.22 179 TYR A CA 1
ATOM 1384 C C . TYR A 1 179 ? 36.054 -24.605 14.374 1.00 40.22 179 TYR A C 1
ATOM 1386 O O . TYR A 1 179 ? 35.736 -24.215 15.493 1.00 40.22 179 TYR A O 1
ATOM 1394 N N . VAL A 1 180 ? 35.369 -24.269 13.284 1.00 45.91 180 VAL A N 1
ATOM 1395 C CA . VAL A 1 180 ? 33.996 -23.767 13.339 1.00 45.91 180 VAL A CA 1
ATOM 1396 C C . VAL A 1 180 ? 33.115 -24.990 13.561 1.00 45.91 180 VAL A C 1
ATOM 1398 O O . VAL A 1 180 ? 33.021 -25.850 12.682 1.00 45.91 180 VAL A O 1
ATOM 1401 N N . ASP A 1 181 ? 32.511 -25.107 14.743 1.00 53.19 181 ASP A N 1
ATOM 1402 C CA . ASP A 1 181 ? 31.485 -26.120 14.988 1.00 53.19 181 ASP A CA 1
ATOM 1403 C C . ASP A 1 181 ? 30.212 -25.682 14.258 1.00 53.19 181 ASP A C 1
ATOM 1405 O O . ASP A 1 181 ? 29.350 -24.978 14.789 1.00 53.19 181 ASP A O 1
ATOM 1409 N N . VAL A 1 182 ? 30.136 -26.085 12.989 1.00 56.66 182 VAL A N 1
ATOM 1410 C CA . VAL A 1 182 ? 29.044 -25.762 12.069 1.00 56.66 182 VAL A CA 1
ATOM 1411 C C . VAL A 1 182 ? 27.684 -26.126 12.679 1.00 56.66 182 VAL A C 1
ATOM 1413 O O . VAL A 1 182 ? 26.701 -25.460 12.384 1.00 56.66 182 VAL A O 1
ATOM 1416 N N . SER A 1 183 ? 27.601 -27.123 13.569 1.00 66.44 183 SER A N 1
ATOM 1417 C CA . SER A 1 183 ? 26.335 -27.527 14.193 1.00 66.44 183 SER A CA 1
ATOM 1418 C C . SER A 1 183 ? 25.857 -26.535 15.260 1.00 66.44 183 SER A C 1
ATOM 1420 O O . SER A 1 183 ? 24.698 -26.107 15.235 1.00 66.44 183 SER A O 1
ATOM 1422 N N . TYR A 1 184 ? 26.753 -26.111 16.155 1.00 73.50 184 TYR A N 1
ATOM 1423 C CA . TYR A 1 184 ? 26.439 -25.172 17.228 1.00 73.50 184 TYR A CA 1
ATOM 1424 C C . TYR A 1 184 ? 26.202 -23.763 16.689 1.00 73.50 184 TYR A C 1
ATOM 1426 O O . TYR A 1 184 ? 25.219 -23.122 17.063 1.00 73.50 184 TYR A O 1
ATOM 1434 N N . ASP A 1 185 ? 27.048 -23.293 15.772 1.00 71.31 185 ASP A N 1
ATOM 1435 C CA . ASP A 1 185 ? 26.911 -21.954 15.201 1.00 71.31 185 ASP A CA 1
ATOM 1436 C C . ASP A 1 185 ? 25.651 -21.829 14.331 1.00 71.31 185 ASP A C 1
ATOM 1438 O O . ASP A 1 185 ? 24.963 -20.806 14.395 1.00 71.31 185 ASP A O 1
ATOM 1442 N N . VAL A 1 186 ? 25.273 -22.884 13.596 1.00 72.06 186 VAL A N 1
ATOM 1443 C CA . VAL A 1 186 ? 23.997 -22.924 12.861 1.00 72.06 186 VAL A CA 1
ATOM 1444 C C . VAL A 1 186 ? 22.814 -22.948 13.823 1.00 72.06 186 VAL A C 1
ATOM 1446 O O . VAL A 1 186 ? 21.879 -22.170 13.640 1.00 72.06 186 VAL A O 1
ATOM 1449 N N . PHE A 1 187 ? 22.836 -23.781 14.869 1.00 77.69 187 PHE A N 1
ATOM 1450 C CA . PHE A 1 187 ? 21.742 -23.817 15.844 1.00 77.69 187 PHE A CA 1
ATOM 1451 C C . PHE A 1 187 ? 21.581 -22.476 16.565 1.00 77.69 187 PHE A C 1
ATOM 1453 O O . PHE A 1 187 ? 20.470 -21.968 16.712 1.00 77.69 187 PHE A O 1
ATOM 1460 N N . LYS A 1 188 ? 22.698 -21.860 16.954 1.00 75.75 188 LYS A N 1
ATOM 1461 C CA . LYS A 1 188 ? 22.745 -20.531 17.558 1.00 75.75 188 LYS A CA 1
ATOM 1462 C C . LYS A 1 188 ? 22.167 -19.476 16.611 1.00 75.75 188 LYS A C 1
ATOM 1464 O O . LYS A 1 188 ? 21.306 -18.704 17.026 1.00 75.75 188 LYS A O 1
ATOM 1469 N N . ALA A 1 189 ? 22.563 -19.476 15.338 1.00 71.31 189 ALA A N 1
ATOM 1470 C CA . ALA A 1 189 ? 22.015 -18.569 14.330 1.00 71.31 189 ALA A CA 1
ATOM 1471 C C . ALA A 1 189 ? 20.505 -18.778 14.108 1.00 71.31 189 ALA A C 1
ATOM 1473 O O . ALA A 1 189 ? 19.752 -17.805 14.046 1.00 71.31 189 ALA A O 1
ATOM 1474 N N . LEU A 1 190 ? 20.042 -20.032 14.048 1.00 74.44 190 LEU A N 1
ATOM 1475 C CA . LEU A 1 190 ? 18.620 -20.369 13.930 1.00 74.44 190 LEU A CA 1
ATOM 1476 C C . LEU A 1 190 ? 17.824 -19.906 15.154 1.00 74.44 190 LEU A C 1
ATOM 1478 O O . LEU A 1 190 ? 16.746 -19.332 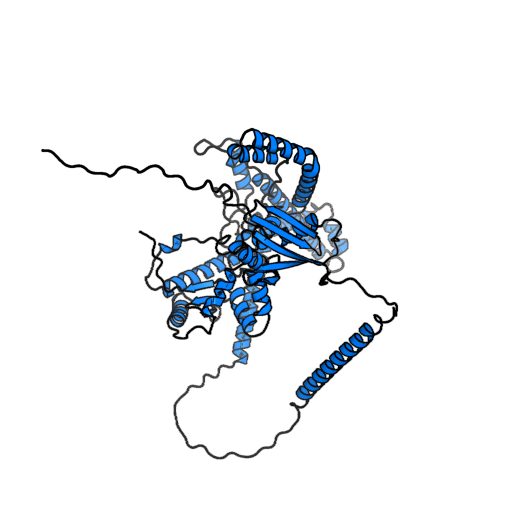14.998 1.00 74.44 190 LEU A O 1
ATOM 1482 N N . PHE A 1 191 ? 18.357 -20.106 16.360 1.00 78.56 191 PHE A N 1
ATOM 1483 C CA . PHE A 1 191 ? 17.735 -19.649 17.598 1.00 78.56 191 PHE A CA 1
ATOM 1484 C C . PHE A 1 191 ? 17.604 -18.124 17.632 1.00 78.56 191 PHE A C 1
ATOM 1486 O O . PHE A 1 191 ? 16.514 -17.618 17.900 1.00 78.56 191 PHE A O 1
ATOM 1493 N N . TYR A 1 192 ? 18.665 -17.378 17.306 1.00 74.69 192 TYR A N 1
ATOM 1494 C CA . TYR A 1 192 ? 18.605 -15.913 17.264 1.00 74.69 192 TYR A CA 1
ATOM 1495 C C . TYR A 1 192 ? 17.643 -15.398 16.190 1.00 74.69 192 TYR A C 1
ATOM 1497 O O . TYR A 1 192 ? 16.826 -14.515 16.470 1.00 74.69 192 TYR A O 1
ATOM 1505 N N . ALA A 1 193 ? 17.647 -16.001 14.997 1.00 68.19 193 ALA A N 1
ATOM 1506 C CA . ALA A 1 193 ? 16.693 -15.673 13.942 1.00 68.19 193 ALA A CA 1
ATOM 1507 C C . ALA A 1 193 ? 15.239 -15.928 14.386 1.00 68.19 193 ALA A C 1
ATOM 1509 O O . ALA A 1 193 ? 14.365 -15.075 14.191 1.00 68.19 193 ALA A O 1
ATOM 1510 N N . ALA A 1 194 ? 14.978 -17.066 15.037 1.00 72.25 194 ALA A N 1
ATOM 1511 C CA . ALA A 1 194 ? 13.663 -17.413 15.568 1.00 72.25 194 ALA A CA 1
ATOM 1512 C C . ALA A 1 194 ? 13.228 -16.460 16.691 1.00 72.25 194 ALA A C 1
ATOM 1514 O O . ALA A 1 194 ? 12.120 -15.920 16.639 1.00 72.25 194 ALA A O 1
ATOM 1515 N N . TYR A 1 195 ? 14.105 -16.189 17.661 1.00 77.69 195 TYR A N 1
ATOM 1516 C CA . TYR A 1 195 ? 13.859 -15.259 18.763 1.00 77.69 195 TYR A CA 1
ATOM 1517 C C . TYR A 1 195 ? 13.540 -13.851 18.254 1.00 77.69 195 TYR A C 1
ATOM 1519 O O . TYR A 1 195 ? 12.561 -13.238 18.682 1.00 77.69 195 TYR A O 1
ATOM 1527 N N . ARG A 1 196 ? 14.309 -13.346 17.285 1.00 70.50 196 ARG A N 1
ATOM 1528 C CA . ARG A 1 196 ? 14.068 -12.041 16.665 1.00 70.50 196 ARG A CA 1
ATOM 1529 C C . ARG A 1 196 ? 12.735 -12.002 15.926 1.00 70.50 196 ARG A C 1
ATOM 1531 O O . ARG A 1 196 ? 11.978 -11.044 16.087 1.00 70.50 196 ARG A O 1
ATOM 1538 N N . SER A 1 197 ? 12.434 -13.036 15.137 1.00 71.75 197 SER A N 1
ATOM 1539 C CA . SER A 1 197 ? 11.151 -13.141 14.438 1.00 71.75 197 SER A CA 1
ATOM 1540 C C . SER A 1 197 ? 9.986 -13.141 15.427 1.00 71.75 197 SER A C 1
ATOM 1542 O O . SER A 1 197 ? 9.006 -12.423 15.228 1.00 71.75 197 SER A O 1
ATOM 1544 N N . TRP A 1 198 ? 10.115 -13.888 16.523 1.00 79.81 198 TRP A N 1
ATOM 1545 C CA . TRP A 1 198 ? 9.123 -13.939 17.588 1.00 79.81 198 TRP A CA 1
ATOM 1546 C C . TRP A 1 198 ? 8.960 -12.584 18.287 1.00 79.81 198 TRP A C 1
ATOM 1548 O O . TRP A 1 198 ? 7.839 -12.088 18.379 1.00 79.81 198 TRP A O 1
ATOM 1558 N N . LYS A 1 199 ? 10.059 -11.922 18.669 1.00 81.75 199 LYS A N 1
ATOM 1559 C CA . LYS A 1 199 ? 10.043 -10.581 19.275 1.00 81.75 199 LYS A CA 1
ATOM 1560 C C . LYS A 1 199 ? 9.318 -9.567 18.387 1.00 81.75 199 LYS A C 1
ATOM 1562 O O . LYS A 1 199 ? 8.439 -8.860 18.871 1.00 81.75 199 LYS A O 1
ATOM 1567 N N . LEU A 1 200 ? 9.628 -9.534 17.088 1.00 75.00 200 LEU A N 1
ATOM 1568 C CA . LEU A 1 200 ? 8.957 -8.653 16.124 1.00 75.00 200 LEU A CA 1
ATOM 1569 C C . LEU A 1 200 ? 7.455 -8.952 16.022 1.00 75.00 200 LEU A C 1
ATOM 1571 O O . LEU A 1 200 ? 6.644 -8.028 16.018 1.00 75.00 200 LEU A O 1
ATOM 1575 N N . ARG A 1 201 ? 7.056 -10.232 15.991 1.00 80.19 201 ARG A N 1
ATOM 1576 C CA . ARG A 1 201 ? 5.634 -10.623 15.989 1.00 80.19 201 ARG A CA 1
ATOM 1577 C C . ARG A 1 201 ? 4.919 -10.190 17.266 1.00 80.19 201 ARG A C 1
ATOM 1579 O O . ARG A 1 201 ? 3.804 -9.677 17.182 1.00 80.19 201 ARG A O 1
ATOM 1586 N N . CYS A 1 202 ? 5.546 -10.360 18.428 1.00 83.62 202 CYS A N 1
ATOM 1587 C CA . CYS A 1 202 ? 5.006 -9.895 19.702 1.00 83.62 202 CYS A CA 1
ATOM 1588 C C . CYS A 1 202 ? 4.834 -8.373 19.710 1.00 83.62 202 CYS A C 1
ATOM 1590 O O . CYS A 1 202 ? 3.752 -7.904 20.050 1.00 83.62 202 CYS A O 1
ATOM 1592 N N . CYS A 1 203 ? 5.840 -7.612 19.266 1.00 82.31 203 CYS A N 1
ATOM 1593 C CA . CYS A 1 203 ? 5.746 -6.156 19.136 1.00 82.31 203 CYS A CA 1
ATOM 1594 C C . CYS A 1 203 ? 4.604 -5.736 18.200 1.00 82.31 203 CYS A C 1
ATOM 1596 O O . CYS A 1 203 ? 3.794 -4.904 18.587 1.00 82.31 203 CYS A O 1
ATOM 1598 N N . ARG A 1 204 ? 4.465 -6.354 17.019 1.00 82.12 204 ARG A N 1
ATOM 1599 C CA . ARG A 1 204 ? 3.364 -6.057 16.081 1.00 82.12 204 ARG A CA 1
ATOM 1600 C C . ARG A 1 204 ? 1.989 -6.392 16.655 1.00 82.12 204 ARG A C 1
ATOM 1602 O O . ARG A 1 204 ? 1.050 -5.619 16.499 1.00 82.12 204 ARG A O 1
ATOM 1609 N N . THR A 1 205 ? 1.866 -7.523 17.347 1.00 85.75 205 THR A N 1
ATOM 1610 C CA . THR A 1 205 ? 0.607 -7.932 17.996 1.00 85.75 205 THR A CA 1
ATOM 1611 C C . THR A 1 205 ? 0.235 -6.963 19.115 1.00 85.75 205 THR A C 1
ATOM 1613 O O . THR A 1 205 ? -0.914 -6.542 19.231 1.00 85.75 205 THR A O 1
ATOM 1616 N N . LEU A 1 206 ? 1.223 -6.562 19.914 1.00 87.56 206 LEU A N 1
ATOM 1617 C CA . LEU A 1 206 ? 1.057 -5.580 20.973 1.00 87.56 206 LEU A CA 1
ATOM 1618 C C . LEU A 1 206 ? 0.670 -4.216 20.390 1.00 87.56 206 LEU A C 1
ATOM 1620 O O . LEU A 1 206 ? -0.319 -3.639 20.830 1.00 87.56 206 LEU A O 1
ATOM 1624 N N . ASN A 1 207 ? 1.355 -3.743 19.350 1.00 88.94 207 ASN A N 1
ATOM 1625 C CA . ASN A 1 207 ? 0.992 -2.512 18.652 1.00 88.94 207 ASN A CA 1
ATOM 1626 C C . ASN A 1 207 ? -0.432 -2.579 18.088 1.00 88.94 207 ASN A C 1
ATOM 1628 O O . ASN A 1 207 ? -1.212 -1.662 18.315 1.00 88.94 207 ASN A O 1
ATOM 1632 N N . SER A 1 208 ? -0.824 -3.690 17.459 1.00 88.06 208 SER A N 1
ATOM 1633 C CA . SER A 1 208 ? -2.198 -3.910 16.989 1.00 88.06 208 SER A CA 1
ATOM 1634 C C . SER A 1 208 ? -3.227 -3.790 18.122 1.00 88.06 208 SER A C 1
ATOM 1636 O O . SER A 1 208 ? -4.262 -3.134 17.961 1.00 88.06 208 SER A O 1
ATOM 1638 N N . PHE A 1 209 ? -2.921 -4.331 19.305 1.00 90.00 209 PHE A N 1
ATOM 1639 C CA . PHE A 1 209 ? -3.755 -4.174 20.496 1.00 90.00 209 PHE A CA 1
ATOM 1640 C C . PHE A 1 209 ? -3.832 -2.711 20.970 1.00 90.00 209 PHE A C 1
ATOM 1642 O O . PHE A 1 209 ? -4.929 -2.193 21.192 1.00 90.00 209 PHE A O 1
ATOM 1649 N N . TYR A 1 210 ? -2.698 -2.007 21.065 1.00 89.69 210 TYR A N 1
ATOM 1650 C CA . TYR A 1 210 ? -2.669 -0.579 21.413 1.00 89.69 210 TYR A CA 1
ATOM 1651 C C . TYR A 1 210 ? -3.435 0.282 20.395 1.00 89.69 210 TYR A C 1
ATOM 1653 O O . TYR A 1 210 ? -4.216 1.149 20.789 1.00 89.69 210 TYR A O 1
ATOM 1661 N N . ASN A 1 211 ? -3.277 0.005 19.102 1.00 91.38 211 ASN A N 1
ATOM 1662 C CA . ASN A 1 211 ? -3.955 0.691 18.002 1.00 91.38 211 ASN A CA 1
ATOM 1663 C C . ASN A 1 211 ? -5.469 0.472 18.043 1.00 91.38 211 ASN A C 1
ATOM 1665 O O . ASN A 1 211 ? -6.238 1.402 17.806 1.00 91.38 211 ASN A O 1
ATOM 1669 N N . SER A 1 212 ? -5.904 -0.736 18.402 1.00 89.62 212 SER A N 1
ATOM 1670 C CA . SER A 1 212 ? -7.322 -1.067 18.581 1.00 89.62 212 SER A CA 1
ATOM 1671 C C . SER A 1 212 ? -7.960 -0.288 19.733 1.00 89.62 212 SER A C 1
ATOM 1673 O O . SER A 1 212 ? -9.128 0.086 19.654 1.00 89.62 212 SER A O 1
ATOM 1675 N N . LEU A 1 213 ? -7.190 0.000 20.787 1.00 91.50 213 LEU A N 1
ATOM 1676 C CA . LEU A 1 213 ? -7.664 0.741 21.957 1.00 91.50 213 LEU A CA 1
ATOM 1677 C C . LEU A 1 213 ? -7.514 2.261 21.844 1.00 91.50 213 LEU A C 1
ATOM 1679 O O . LEU A 1 213 ? -8.134 2.982 22.628 1.00 91.50 213 LEU A O 1
ATOM 1683 N N . TYR A 1 214 ? -6.708 2.778 20.917 1.00 92.06 214 TYR A N 1
ATOM 1684 C CA . TYR A 1 214 ? -6.513 4.218 20.738 1.00 92.06 214 TYR A CA 1
ATOM 1685 C C . TYR A 1 214 ? -7.835 4.897 20.304 1.00 92.06 214 TYR A C 1
ATOM 1687 O O . TYR A 1 214 ? -8.564 4.335 19.488 1.00 92.06 214 TYR A O 1
ATOM 1695 N N . PRO A 1 215 ? -8.217 6.085 20.828 1.00 90.50 215 PRO A N 1
ATOM 1696 C CA . PRO A 1 215 ? -7.469 7.048 21.659 1.00 90.50 215 PRO A CA 1
ATOM 1697 C C . PRO A 1 215 ? -7.479 6.770 23.180 1.00 90.50 215 PRO A C 1
ATOM 1699 O O . PRO A 1 215 ? -7.292 7.682 24.001 1.00 90.50 215 PRO A O 1
ATOM 1702 N N . GLY A 1 216 ? -7.779 5.537 23.578 1.00 89.19 216 GLY A N 1
ATOM 1703 C CA . GLY A 1 216 ? -7.616 5.000 24.926 1.00 89.19 216 GLY A CA 1
ATOM 1704 C C . GLY A 1 216 ? -6.190 4.543 25.245 1.00 89.19 216 GLY A C 1
ATOM 1705 O O . GLY A 1 216 ? -5.261 4.734 24.469 1.00 89.19 216 GLY A O 1
ATOM 1706 N N . HIS A 1 217 ? -6.020 3.965 26.435 1.00 89.62 217 HIS A N 1
ATOM 1707 C CA . HIS A 1 217 ? -4.776 3.369 26.911 1.00 89.62 217 HIS A CA 1
ATOM 1708 C C . HIS A 1 217 ? -5.101 2.220 27.884 1.00 89.62 217 HIS A C 1
ATOM 1710 O O . HIS A 1 217 ? -5.945 2.431 28.761 1.00 89.62 217 HIS A O 1
ATOM 1716 N N . PRO A 1 218 ? -4.415 1.062 27.827 1.00 89.94 218 PRO A N 1
ATOM 1717 C CA . PRO A 1 218 ? -4.716 -0.104 28.669 1.00 89.94 218 PRO A CA 1
ATOM 1718 C C . PRO A 1 218 ? -4.818 0.192 30.173 1.00 89.94 218 PRO A C 1
ATOM 1720 O O . PRO A 1 218 ? -5.728 -0.290 30.838 1.00 89.94 218 PRO A O 1
ATOM 1723 N N . LEU A 1 219 ? -3.956 1.069 30.706 1.00 91.38 219 LEU A N 1
ATOM 1724 C CA . LEU A 1 219 ? -4.008 1.493 32.118 1.00 91.38 219 LEU A CA 1
ATOM 1725 C C . LEU A 1 219 ? -5.359 2.113 32.524 1.00 91.38 219 LEU A C 1
ATOM 1727 O O . LEU A 1 219 ? -5.797 1.945 33.657 1.00 91.38 219 LEU A O 1
ATOM 1731 N N . ARG A 1 220 ? -6.045 2.804 31.604 1.00 91.44 220 ARG A N 1
ATOM 1732 C CA . ARG A 1 220 ? -7.391 3.346 31.860 1.00 91.44 220 ARG A CA 1
ATOM 1733 C C . ARG A 1 220 ? -8.446 2.241 31.891 1.00 91.44 220 ARG A C 1
ATOM 1735 O O . ARG A 1 220 ? -9.410 2.367 32.635 1.00 91.44 220 ARG A O 1
ATOM 1742 N N . GLY A 1 221 ? -8.243 1.166 31.130 1.00 92.06 221 GLY A N 1
ATOM 1743 C CA . GLY A 1 221 ? -9.059 -0.045 31.216 1.00 92.06 221 GLY A CA 1
ATOM 1744 C C . GLY A 1 221 ? -8.904 -0.730 32.571 1.00 92.06 221 GLY A C 1
ATOM 1745 O O . GLY A 1 221 ? -9.902 -1.012 33.221 1.00 92.06 221 GLY A O 1
ATOM 1746 N N . ILE A 1 222 ? -7.669 -0.876 33.062 1.00 93.31 222 ILE A N 1
ATOM 1747 C CA . ILE A 1 222 ? -7.403 -1.415 34.409 1.00 93.31 222 ILE A CA 1
ATOM 1748 C C . ILE A 1 222 ? -8.073 -0.549 35.486 1.00 93.31 222 ILE A C 1
ATOM 1750 O O . ILE A 1 222 ? -8.736 -1.079 36.376 1.00 93.31 222 ILE A O 1
ATOM 1754 N N . ALA A 1 223 ? -7.962 0.780 35.383 1.00 94.25 223 ALA A N 1
ATOM 1755 C CA . ALA A 1 223 ? -8.651 1.694 36.293 1.00 94.25 223 ALA A CA 1
ATOM 1756 C C . ALA A 1 223 ? -10.183 1.540 36.223 1.00 94.25 223 ALA A C 1
ATOM 1758 O O . ALA A 1 223 ? -10.840 1.534 37.261 1.00 94.25 223 ALA A O 1
ATOM 1759 N N . CYS A 1 224 ? -10.753 1.358 35.026 1.00 93.75 224 CYS A N 1
ATOM 1760 C CA . CYS A 1 224 ? -12.181 1.087 34.840 1.00 93.75 224 CYS A CA 1
ATOM 1761 C C . CYS A 1 224 ? -12.606 -0.212 35.542 1.00 93.75 224 CYS A C 1
ATOM 1763 O O . CYS A 1 224 ? -13.574 -0.204 36.300 1.00 93.75 224 CYS A O 1
ATOM 1765 N N . CYS A 1 225 ? -11.835 -1.292 35.392 1.00 94.06 225 CYS A N 1
ATOM 1766 C CA . CYS A 1 225 ? -12.067 -2.543 36.114 1.00 94.06 225 CYS A CA 1
ATOM 1767 C C . CYS A 1 225 ? -11.994 -2.360 37.637 1.00 94.06 225 CYS A C 1
ATOM 1769 O O . CYS A 1 225 ? -12.833 -2.895 38.360 1.00 94.06 225 CYS A O 1
ATOM 1771 N N . GLY A 1 226 ? -11.033 -1.570 38.128 1.00 93.94 226 GLY A N 1
ATOM 1772 C CA . GLY A 1 226 ? -10.917 -1.229 39.547 1.00 93.94 226 GLY A CA 1
ATOM 1773 C C . GLY A 1 226 ? -12.125 -0.451 40.078 1.00 93.94 226 GLY A C 1
ATOM 1774 O O . GLY A 1 226 ? -12.599 -0.739 41.175 1.00 93.94 226 GLY A O 1
ATOM 1775 N N . ILE A 1 227 ? -12.667 0.485 39.291 1.00 93.19 227 ILE A N 1
ATOM 1776 C CA . ILE A 1 227 ? -13.885 1.237 39.636 1.00 93.19 227 ILE A CA 1
ATOM 1777 C C . ILE A 1 227 ? -15.096 0.302 39.693 1.00 93.19 227 ILE A C 1
ATOM 1779 O O . ILE A 1 227 ? -15.839 0.344 40.672 1.00 93.19 227 ILE A O 1
ATOM 1783 N N . VAL A 1 228 ? -15.277 -0.568 38.693 1.00 93.25 228 VAL A N 1
ATOM 1784 C CA . VAL A 1 228 ? -16.381 -1.543 38.670 1.00 93.25 228 VAL A CA 1
ATOM 1785 C C . VAL A 1 228 ? -16.305 -2.482 39.872 1.00 93.25 228 VAL A C 1
ATOM 1787 O O . VAL A 1 228 ? -17.295 -2.641 40.582 1.00 93.25 228 VAL A O 1
ATOM 1790 N N . ALA A 1 229 ? -15.125 -3.039 40.156 1.00 92.38 229 ALA A N 1
ATOM 1791 C CA . ALA A 1 229 ? -14.922 -3.898 41.319 1.00 92.38 229 ALA A CA 1
ATOM 1792 C C . ALA A 1 229 ? -15.183 -3.146 42.636 1.00 92.38 229 ALA A C 1
ATOM 1794 O O . ALA A 1 229 ? -15.873 -3.654 43.516 1.00 92.38 229 ALA A O 1
ATOM 1795 N N . GLY A 1 230 ? -14.670 -1.919 42.769 1.00 92.81 230 GLY A N 1
ATOM 1796 C CA . GLY A 1 230 ? -14.852 -1.096 43.964 1.00 92.81 230 GLY A CA 1
ATOM 1797 C C . GLY A 1 230 ? -16.312 -0.724 44.233 1.00 92.81 230 GLY A C 1
ATOM 1798 O O . GLY A 1 230 ? -16.730 -0.726 45.389 1.00 92.81 230 GLY A O 1
ATOM 1799 N N . LEU A 1 231 ? -17.094 -0.437 43.187 1.00 91.81 231 LEU A N 1
ATOM 1800 C CA . LEU A 1 231 ? -18.537 -0.202 43.300 1.00 91.81 231 LEU A CA 1
ATOM 1801 C C . LEU A 1 231 ? -19.270 -1.482 43.715 1.00 91.81 231 LEU A C 1
ATOM 1803 O O . LEU A 1 231 ? -20.015 -1.463 44.698 1.00 91.81 231 LEU A O 1
ATOM 1807 N N . TYR A 1 232 ? -18.980 -2.597 43.040 1.00 91.88 232 TYR A N 1
ATOM 1808 C CA . TYR A 1 232 ? -19.612 -3.886 43.313 1.00 91.88 232 TYR A CA 1
ATOM 1809 C C . TYR A 1 232 ? -19.384 -4.339 44.763 1.00 91.88 232 TYR A C 1
ATOM 1811 O O . TYR A 1 232 ? -20.337 -4.648 45.476 1.00 91.88 232 TYR A O 1
ATOM 1819 N N . PHE A 1 233 ? -18.143 -4.289 45.260 1.00 91.12 233 PHE A N 1
ATOM 1820 C CA . PHE A 1 233 ? -17.834 -4.672 46.645 1.00 91.12 233 PHE A CA 1
ATOM 1821 C C . PHE A 1 233 ? -18.348 -3.679 47.702 1.00 91.12 233 PHE A C 1
ATOM 1823 O O . PHE A 1 233 ? -18.445 -4.043 48.871 1.00 91.12 233 PHE A O 1
ATOM 1830 N N . LYS A 1 234 ? -18.729 -2.456 47.311 1.00 92.00 234 LYS A N 1
ATOM 1831 C CA . LYS A 1 234 ? -19.480 -1.508 48.157 1.00 92.00 234 LYS A CA 1
ATOM 1832 C C . LYS A 1 234 ? -21.001 -1.718 48.092 1.00 92.00 234 LYS A C 1
ATOM 1834 O O . LYS A 1 234 ? -21.756 -0.905 48.621 1.00 92.00 234 LYS A O 1
ATOM 1839 N N . GLY A 1 235 ? -21.462 -2.785 47.441 1.00 85.88 235 GLY A N 1
ATOM 1840 C CA . GLY A 1 235 ? -22.876 -3.147 47.345 1.00 85.88 235 GLY A CA 1
ATOM 1841 C C . GLY A 1 235 ? -23.646 -2.415 46.247 1.00 85.88 235 GLY A C 1
ATOM 1842 O O . GLY A 1 235 ? -24.870 -2.468 46.239 1.00 85.88 235 GLY A O 1
ATOM 1843 N N . HIS A 1 236 ? -22.961 -1.717 45.337 1.00 85.31 236 HIS A N 1
ATOM 1844 C CA . HIS A 1 236 ? -23.583 -1.063 44.187 1.00 85.31 236 HIS A CA 1
ATOM 1845 C C . HIS A 1 236 ? -23.160 -1.814 42.928 1.00 85.31 236 HIS A C 1
ATOM 1847 O O . HIS A 1 236 ? -22.009 -1.700 42.516 1.00 85.31 236 HIS A O 1
ATOM 1853 N N . ASP A 1 237 ? -24.060 -2.581 42.313 1.00 82.62 237 ASP A N 1
ATOM 1854 C CA . ASP A 1 237 ? -23.754 -3.281 41.064 1.00 82.62 237 ASP A CA 1
ATOM 1855 C C . ASP A 1 237 ? -24.099 -2.405 39.841 1.00 82.62 237 ASP A C 1
ATOM 1857 O O . ASP A 1 237 ? -25.277 -2.273 39.497 1.00 82.62 237 ASP A O 1
ATOM 1861 N N . PRO A 1 238 ? -23.103 -1.812 39.148 1.00 75.31 238 PRO A N 1
ATOM 1862 C CA . PRO A 1 238 ? -23.343 -1.004 37.953 1.00 75.31 238 PRO A CA 1
ATOM 1863 C C . PRO A 1 238 ? -23.709 -1.846 36.717 1.00 75.31 238 PRO A C 1
ATOM 1865 O O . PRO A 1 238 ? -24.024 -1.286 35.671 1.00 75.31 238 PRO A O 1
ATOM 1868 N N . SER A 1 239 ? -23.616 -3.176 36.804 1.00 80.69 239 SER A N 1
ATOM 1869 C CA . SER A 1 239 ? -23.743 -4.104 35.678 1.00 80.69 239 SER A CA 1
ATOM 1870 C C . SER A 1 239 ? -25.118 -4.764 35.555 1.00 80.69 239 SER A C 1
ATOM 1872 O O . SER A 1 239 ? -25.298 -5.619 34.690 1.00 80.69 239 SER A O 1
ATOM 1874 N N . TYR A 1 240 ? -26.078 -4.377 36.405 1.00 83.00 240 TYR A N 1
ATOM 1875 C CA . TYR A 1 240 ? -27.424 -4.959 36.458 1.00 83.00 240 TYR A CA 1
ATOM 1876 C C . TYR A 1 240 ? -27.400 -6.499 36.572 1.00 83.00 240 TYR A C 1
ATOM 1878 O O . TYR A 1 240 ? -28.007 -7.194 35.762 1.00 83.00 240 TYR A O 1
ATOM 1886 N N . GLN A 1 241 ? -26.695 -7.034 37.578 1.00 87.25 241 GLN A N 1
ATOM 1887 C CA . GLN A 1 241 ? -26.534 -8.468 37.880 1.00 87.25 241 GLN A CA 1
ATOM 1888 C C . GLN A 1 241 ? -25.700 -9.276 36.875 1.00 87.25 241 GLN A C 1
ATOM 1890 O O . GLN A 1 241 ? -25.544 -10.488 37.043 1.00 87.25 241 GLN A O 1
ATOM 1895 N N . ALA A 1 242 ? -25.096 -8.647 35.863 1.00 87.31 242 ALA A N 1
ATOM 1896 C CA . ALA A 1 242 ? -24.227 -9.357 34.924 1.00 87.31 242 ALA A CA 1
ATOM 1897 C C . ALA A 1 242 ? -23.002 -9.982 35.619 1.00 87.31 242 ALA A C 1
ATOM 1899 O O . ALA A 1 242 ? -22.565 -11.066 35.232 1.00 87.31 242 ALA A O 1
ATOM 1900 N N . ILE A 1 243 ? -22.464 -9.339 36.664 1.00 89.94 243 ILE A N 1
ATOM 1901 C CA . ILE A 1 243 ? -21.343 -9.875 37.456 1.00 89.94 243 ILE A CA 1
ATOM 1902 C C . ILE A 1 243 ? -21.740 -11.180 38.161 1.00 89.94 243 ILE A C 1
ATOM 1904 O O . ILE A 1 243 ? -21.014 -12.172 38.068 1.00 89.94 243 ILE A O 1
ATOM 1908 N N . ASP A 1 244 ? -22.896 -11.203 38.826 1.00 88.94 244 ASP A N 1
ATOM 1909 C CA . ASP A 1 244 ? -23.387 -12.397 39.525 1.00 88.94 244 ASP A CA 1
ATOM 1910 C C . ASP A 1 244 ? -23.799 -13.501 38.538 1.00 88.94 244 ASP A C 1
ATOM 1912 O O . ASP A 1 244 ? -23.557 -14.685 38.784 1.00 88.94 244 ASP A O 1
ATOM 1916 N N . TRP A 1 245 ? -24.349 -13.132 37.377 1.00 91.56 245 TRP A N 1
ATOM 1917 C CA . TRP A 1 245 ? -24.642 -14.073 36.295 1.00 91.56 245 TRP A CA 1
ATOM 1918 C C . TRP A 1 245 ? -23.370 -14.737 35.745 1.00 91.56 245 TRP A C 1
ATOM 1920 O O . TRP A 1 245 ? -23.347 -15.953 35.547 1.00 91.56 245 TRP A O 1
ATOM 1930 N N . LEU A 1 246 ? -22.298 -13.968 35.526 1.00 90.62 246 LEU A N 1
ATOM 1931 C CA . LEU A 1 246 ? -21.011 -14.493 35.056 1.00 90.62 246 LEU A CA 1
ATOM 1932 C C . LEU A 1 246 ? -20.351 -15.405 36.095 1.00 90.62 246 LEU A C 1
ATOM 1934 O O . LEU A 1 246 ? -19.833 -16.466 35.741 1.00 90.62 246 LEU A O 1
ATOM 1938 N N . GLU A 1 247 ? -20.372 -15.028 37.377 1.00 90.62 247 GLU A N 1
ATOM 1939 C CA . GLU A 1 247 ? -19.842 -15.901 38.428 1.00 90.62 247 GLU A CA 1
ATOM 1940 C C . GLU A 1 247 ? -20.615 -17.216 38.482 1.00 90.62 247 GLU A C 1
ATOM 1942 O O . GLU A 1 247 ? -20.003 -18.277 38.371 1.00 90.62 247 GLU A O 1
ATOM 1947 N N . SER A 1 248 ? -21.942 -17.153 38.583 1.00 89.00 248 SER A N 1
ATOM 1948 C CA . SER A 1 248 ? -22.782 -18.334 38.789 1.00 89.00 248 SER A CA 1
ATOM 1949 C C . SER A 1 248 ? -22.772 -19.311 37.610 1.00 89.00 248 SER A C 1
ATOM 1951 O O . SER A 1 248 ? -22.765 -20.521 37.842 1.00 89.00 248 SER A O 1
ATOM 1953 N N . ASN A 1 249 ? -22.727 -18.814 36.368 1.00 90.06 249 ASN A N 1
ATOM 1954 C CA . ASN A 1 249 ? -22.857 -19.653 35.171 1.00 90.06 249 ASN A CA 1
ATOM 1955 C C . ASN A 1 249 ? -21.526 -20.033 34.508 1.00 90.06 249 ASN A C 1
ATOM 1957 O O . ASN A 1 249 ? -21.444 -21.094 33.891 1.00 90.06 249 ASN A O 1
ATOM 1961 N N . LEU A 1 250 ? -20.487 -19.196 34.607 1.00 88.75 250 LEU A N 1
ATOM 1962 C CA . LEU A 1 250 ? -19.210 -19.420 33.912 1.00 88.75 250 LEU A CA 1
ATOM 1963 C C . LEU A 1 250 ? -18.063 -19.756 34.866 1.00 88.75 250 LEU A C 1
ATOM 1965 O O . LEU A 1 250 ? -17.331 -20.717 34.626 1.00 88.75 250 LEU A O 1
ATOM 1969 N N . PHE A 1 251 ? -17.881 -18.986 35.941 1.00 91.44 251 PHE A N 1
ATOM 1970 C CA . PHE A 1 251 ? -16.645 -19.059 36.732 1.00 91.44 251 PHE A CA 1
ATOM 1971 C C . PHE A 1 251 ? -16.726 -19.967 37.954 1.00 91.44 251 PHE A C 1
ATOM 1973 O O . PHE A 1 251 ? -15.718 -20.573 38.315 1.00 91.44 251 PHE A O 1
ATOM 1980 N N . ARG A 1 252 ? -17.909 -20.138 38.549 1.00 87.06 252 ARG A N 1
ATOM 1981 C CA . ARG A 1 252 ? -18.127 -20.968 39.743 1.00 87.06 252 ARG A CA 1
ATOM 1982 C C . ARG A 1 252 ? -17.694 -22.424 39.558 1.00 87.06 252 ARG A C 1
ATOM 1984 O O . ARG A 1 252 ? -17.327 -23.082 40.524 1.00 87.06 252 ARG A O 1
ATOM 1991 N N . ARG A 1 253 ? -17.702 -22.932 38.321 1.00 87.62 253 ARG A N 1
ATOM 1992 C CA . ARG A 1 253 ? -17.241 -24.294 38.001 1.00 87.62 253 ARG A CA 1
ATOM 1993 C C . ARG A 1 253 ? -15.726 -24.478 38.170 1.00 87.62 253 ARG A C 1
ATOM 1995 O O . ARG A 1 253 ? -15.281 -25.607 38.346 1.00 87.62 253 ARG A O 1
ATOM 2002 N N . TYR A 1 254 ? -14.950 -23.398 38.100 1.00 89.25 254 TYR A N 1
ATOM 2003 C CA . TYR A 1 254 ? -13.485 -23.443 38.040 1.00 89.25 254 TYR A CA 1
ATOM 2004 C C . TYR A 1 254 ? -12.792 -22.643 39.149 1.00 89.25 254 TYR A C 1
ATOM 2006 O O . TYR A 1 254 ? -11.618 -22.880 39.422 1.00 89.25 254 TYR A O 1
ATOM 2014 N N . LEU A 1 255 ? -13.482 -21.685 39.770 1.00 90.94 255 LEU A N 1
ATOM 2015 C CA . LEU A 1 255 ? -12.917 -20.747 40.737 1.00 90.94 255 LEU A CA 1
ATOM 2016 C C . LEU A 1 255 ? -13.783 -20.664 41.994 1.00 90.94 255 LEU A C 1
ATOM 2018 O O . LEU A 1 255 ? -15.007 -20.769 41.931 1.00 90.94 255 LEU A O 1
ATOM 2022 N N . GLU A 1 256 ? -13.144 -20.391 43.132 1.00 91.94 256 GLU A N 1
ATOM 2023 C CA . GLU A 1 256 ? -13.853 -20.041 44.365 1.00 91.94 256 GLU A CA 1
ATOM 2024 C C . GLU A 1 256 ? -14.758 -18.812 44.164 1.00 91.94 256 GLU A C 1
ATOM 2026 O O . GLU A 1 256 ? -14.381 -17.902 43.417 1.00 91.94 256 GLU A O 1
ATOM 2031 N N . PRO A 1 257 ? -15.892 -18.700 44.885 1.00 86.19 257 PRO A N 1
ATOM 2032 C CA . PRO A 1 257 ? -16.880 -17.639 44.663 1.00 86.19 257 PRO A CA 1
ATOM 2033 C C . PRO A 1 257 ? -16.292 -16.223 44.708 1.00 86.19 257 PRO A C 1
ATOM 2035 O O . PRO A 1 257 ? -16.644 -15.361 43.905 1.00 86.19 257 PRO A O 1
ATOM 2038 N N . ARG A 1 258 ? -15.345 -15.969 45.621 1.00 87.12 258 ARG A N 1
ATOM 2039 C CA . ARG A 1 258 ? -14.677 -14.665 45.730 1.00 87.12 258 ARG A CA 1
ATOM 2040 C C . ARG A 1 258 ? -13.826 -14.357 44.496 1.00 87.12 258 ARG A C 1
ATOM 2042 O O . ARG A 1 258 ? -13.911 -13.255 43.960 1.00 87.12 258 ARG A O 1
ATOM 2049 N N . ASN A 1 259 ? -13.045 -15.328 44.030 1.00 89.75 259 ASN A N 1
ATOM 2050 C CA . ASN A 1 259 ? -12.177 -15.176 42.862 1.00 89.75 259 ASN A CA 1
ATOM 2051 C C . ASN A 1 259 ? -12.999 -15.097 41.565 1.00 89.75 259 ASN A C 1
ATOM 2053 O O . ASN A 1 259 ? -12.685 -14.290 40.691 1.00 89.75 259 ASN A O 1
ATOM 2057 N N . GLY A 1 260 ? -14.099 -15.853 41.477 1.00 90.44 260 GLY A N 1
ATOM 2058 C CA . GLY A 1 260 ? -15.065 -15.780 40.380 1.00 90.44 260 GLY A CA 1
ATOM 2059 C C . GLY A 1 260 ? -15.716 -14.400 40.256 1.00 90.44 260 GLY A C 1
ATOM 2060 O O . GLY A 1 260 ? -15.776 -13.855 39.156 1.00 90.44 260 GLY A O 1
ATOM 2061 N N . LYS A 1 261 ? -16.111 -13.779 41.377 1.00 90.50 261 LYS A N 1
ATOM 2062 C CA . LYS A 1 261 ? -16.654 -12.406 41.396 1.00 90.50 261 LYS A CA 1
ATOM 2063 C C . LYS A 1 261 ? -15.636 -11.356 40.962 1.00 90.50 261 LYS A C 1
ATOM 2065 O O . LYS A 1 261 ? -15.976 -10.458 40.195 1.00 90.50 261 LYS A O 1
ATOM 2070 N N . VAL A 1 262 ? -14.383 -11.471 41.412 1.00 92.12 262 VAL A N 1
ATOM 2071 C CA . VAL A 1 262 ? -13.301 -10.573 40.967 1.00 92.12 262 VAL A CA 1
ATOM 2072 C C . VAL A 1 262 ? -13.094 -10.699 39.458 1.00 92.12 262 VAL A C 1
ATOM 2074 O O . VAL A 1 262 ? -13.062 -9.684 38.764 1.00 92.12 262 VAL A O 1
ATOM 2077 N N . LEU A 1 263 ? -13.018 -11.924 38.931 1.00 92.38 263 LEU A N 1
ATOM 2078 C CA . LEU A 1 263 ? -12.863 -12.152 37.495 1.00 92.38 263 LEU A CA 1
ATOM 2079 C C . LEU A 1 263 ? -14.063 -11.621 36.695 1.00 92.38 263 LEU A C 1
ATOM 2081 O O . LEU A 1 263 ? -13.870 -10.971 35.670 1.00 92.38 263 LEU A O 1
ATOM 2085 N N . ALA A 1 264 ? -15.289 -11.810 37.186 1.00 92.50 264 ALA A N 1
ATOM 2086 C CA . ALA A 1 264 ? -16.489 -11.237 36.581 1.00 92.50 264 ALA A CA 1
ATOM 2087 C C . ALA A 1 264 ? -16.450 -9.700 36.545 1.00 92.50 264 ALA A C 1
ATOM 2089 O O . ALA A 1 264 ? -16.750 -9.111 35.507 1.00 92.50 264 ALA A O 1
ATOM 2090 N N . CYS A 1 265 ? -15.983 -9.043 37.614 1.00 92.94 265 CYS A N 1
ATOM 2091 C CA . CYS A 1 265 ? -15.769 -7.592 37.620 1.00 92.94 265 CYS A CA 1
ATOM 2092 C C . CYS A 1 265 ? -14.730 -7.154 36.575 1.00 92.94 265 CYS A C 1
ATOM 2094 O O . CYS A 1 265 ? -14.924 -6.135 35.914 1.00 92.94 265 CYS A O 1
ATOM 2096 N N . LEU A 1 266 ? -13.641 -7.915 36.398 1.00 94.00 266 LEU A N 1
ATOM 2097 C CA . LEU A 1 266 ? -12.628 -7.628 35.374 1.00 94.00 266 LEU A CA 1
ATOM 2098 C C . LEU A 1 266 ? -13.200 -7.757 33.956 1.00 94.00 266 LEU A C 1
ATOM 2100 O O . LEU A 1 266 ? -12.921 -6.907 33.111 1.00 94.00 266 LEU A O 1
ATOM 2104 N N . VAL A 1 267 ? -14.008 -8.789 33.695 1.00 93.69 267 VAL A N 1
ATOM 2105 C CA . VAL A 1 267 ? -14.652 -9.009 32.390 1.00 93.69 267 VAL A CA 1
ATOM 2106 C C . VAL A 1 267 ? -15.639 -7.888 32.078 1.00 93.69 267 VAL A C 1
ATOM 2108 O O . VAL A 1 267 ? -15.550 -7.274 31.015 1.00 93.69 267 VAL A O 1
ATOM 2111 N N . VAL A 1 268 ? -16.528 -7.563 33.020 1.00 94.19 268 VAL A N 1
ATOM 2112 C CA . VAL A 1 268 ? -17.509 -6.483 32.849 1.00 94.19 268 VAL A CA 1
ATOM 2113 C C . VAL A 1 268 ? -16.816 -5.129 32.704 1.00 94.19 268 VAL A C 1
ATOM 2115 O O . VAL A 1 268 ? -17.122 -4.391 31.771 1.00 94.19 268 VAL A O 1
ATOM 2118 N N . GLY A 1 269 ? -15.841 -4.814 33.561 1.00 94.12 269 GLY A N 1
ATOM 2119 C CA . GLY A 1 269 ? -15.073 -3.569 33.477 1.00 94.12 269 GLY A CA 1
ATOM 2120 C C . GLY A 1 269 ? -14.319 -3.419 32.156 1.00 94.12 269 GLY A C 1
ATOM 2121 O O . GLY A 1 269 ? -14.348 -2.350 31.544 1.00 94.12 269 GLY A O 1
ATOM 2122 N N . SER A 1 270 ? -13.721 -4.504 31.657 1.00 93.56 270 SER A N 1
ATOM 2123 C CA . SER A 1 270 ? -13.063 -4.514 30.346 1.00 93.56 270 SER A CA 1
ATOM 2124 C C . SER A 1 270 ? -14.072 -4.306 29.214 1.00 93.56 270 SER A C 1
ATOM 2126 O O . SER A 1 270 ? -13.807 -3.531 28.297 1.00 93.56 270 SER A O 1
ATOM 2128 N N . GLY A 1 271 ? -15.249 -4.937 29.296 1.00 93.50 271 GLY A N 1
ATOM 2129 C CA . GLY A 1 271 ? -16.339 -4.755 28.336 1.00 93.50 271 GLY A CA 1
ATOM 2130 C C . GLY A 1 271 ? -16.839 -3.311 28.281 1.00 93.50 271 GLY A C 1
ATOM 2131 O O . GLY A 1 271 ? -16.890 -2.719 27.203 1.00 93.50 271 GLY A O 1
ATOM 2132 N N . VAL A 1 272 ? -17.118 -2.704 29.440 1.00 93.75 272 VAL A N 1
ATOM 2133 C CA . VAL A 1 272 ? -17.498 -1.284 29.548 1.00 93.75 272 VAL A CA 1
ATOM 2134 C C . VAL A 1 272 ? -16.418 -0.393 28.939 1.00 93.75 272 VAL A C 1
ATOM 2136 O O . VAL A 1 272 ? -16.723 0.501 28.148 1.00 93.75 272 VAL A O 1
ATOM 2139 N N . TYR A 1 273 ? -15.148 -0.654 29.251 1.00 95.38 273 TYR A N 1
ATOM 2140 C CA . TYR A 1 273 ? -14.038 0.111 28.699 1.00 95.38 273 TYR A CA 1
ATOM 2141 C C . TYR A 1 273 ? -13.980 0.036 27.167 1.00 95.38 273 TYR A C 1
ATOM 2143 O O . TYR A 1 273 ? -13.879 1.072 26.509 1.00 95.38 273 TYR A O 1
ATOM 2151 N N . VAL A 1 274 ? -14.100 -1.163 26.587 1.00 94.06 274 VAL A N 1
ATOM 2152 C CA . VAL A 1 274 ? -14.129 -1.353 25.128 1.00 94.06 274 VAL A CA 1
ATOM 2153 C C . VAL A 1 274 ? -15.305 -0.601 24.502 1.00 94.06 274 VAL A C 1
ATOM 2155 O O . VAL A 1 274 ? -15.104 0.099 23.511 1.00 94.06 274 VAL A O 1
ATOM 2158 N N . VAL A 1 275 ? -16.502 -0.656 25.094 1.00 94.50 275 VAL A N 1
ATOM 2159 C CA . VAL A 1 275 ? -17.678 0.090 24.607 1.00 94.50 275 VAL A CA 1
ATOM 2160 C C . VAL A 1 275 ? -17.425 1.601 24.608 1.00 94.50 275 VAL A C 1
ATOM 2162 O O . VAL A 1 275 ? -17.731 2.274 23.624 1.00 94.50 275 VAL A O 1
ATOM 2165 N N . LEU A 1 276 ? -16.811 2.146 25.663 1.00 94.38 276 LEU A N 1
ATOM 2166 C CA . LEU A 1 276 ? -16.456 3.569 25.729 1.00 94.38 276 LEU A CA 1
ATOM 2167 C C . LEU A 1 276 ? -15.436 3.967 24.653 1.00 94.38 276 LEU A C 1
ATOM 2169 O O . LEU A 1 276 ? -15.544 5.049 24.069 1.00 94.38 276 LEU A O 1
ATOM 2173 N N . ILE A 1 277 ? -14.455 3.105 24.368 1.00 94.50 277 ILE A N 1
ATOM 2174 C CA . ILE A 1 277 ? -13.495 3.334 23.282 1.00 94.50 277 ILE A CA 1
ATOM 2175 C C . ILE A 1 277 ? -14.191 3.306 21.924 1.00 94.50 277 ILE A C 1
ATOM 2177 O O . ILE A 1 277 ? -13.996 4.237 21.145 1.00 94.50 277 ILE A O 1
ATOM 2181 N N . GLN A 1 278 ? -15.048 2.319 21.667 1.00 93.38 278 GLN A N 1
ATOM 2182 C CA . GLN A 1 278 ? -15.798 2.223 20.413 1.00 93.38 278 GLN A CA 1
ATOM 2183 C C . GLN A 1 278 ? -16.718 3.430 20.200 1.00 93.38 278 GLN A C 1
ATOM 2185 O O . GLN A 1 278 ? -16.757 4.003 19.111 1.00 93.38 278 GLN A O 1
ATOM 2190 N N . LEU A 1 279 ? -17.395 3.898 21.254 1.00 94.94 279 LEU A N 1
ATOM 2191 C CA . LEU A 1 279 ? -18.200 5.119 21.204 1.00 94.94 279 LEU A CA 1
ATOM 2192 C C . LEU A 1 279 ? -17.341 6.341 20.851 1.00 94.94 279 LEU A C 1
ATOM 2194 O O . LEU A 1 279 ? -17.713 7.144 19.995 1.00 94.94 279 LEU A O 1
ATOM 2198 N N . ARG A 1 280 ? -16.164 6.476 21.471 1.00 94.25 280 ARG A N 1
ATOM 2199 C CA . ARG A 1 280 ? -15.238 7.580 21.186 1.00 94.25 280 ARG A CA 1
ATOM 2200 C C . ARG A 1 280 ? -14.681 7.518 19.762 1.00 94.25 280 ARG A C 1
ATOM 2202 O O . ARG A 1 280 ? -14.599 8.556 19.108 1.00 94.25 280 ARG A O 1
ATOM 2209 N N . GLN A 1 281 ? -14.329 6.331 19.271 1.00 94.56 281 GLN A N 1
ATOM 2210 C CA . GLN A 1 281 ? -13.905 6.109 17.885 1.00 94.56 281 GLN A CA 1
ATOM 2211 C C . GLN A 1 281 ? -15.030 6.456 16.900 1.00 94.56 281 GLN A C 1
ATOM 2213 O O . GLN A 1 281 ? -14.785 7.135 15.905 1.00 94.56 281 GLN A O 1
ATOM 2218 N N . TYR A 1 282 ? -16.278 6.094 17.203 1.00 94.00 282 TYR A N 1
ATOM 2219 C CA . TYR A 1 282 ? -17.438 6.472 16.397 1.00 94.00 282 TYR A CA 1
ATOM 2220 C C . TYR A 1 282 ? -17.650 7.994 16.349 1.00 94.00 282 TYR A C 1
ATOM 2222 O O . TYR A 1 282 ? -17.861 8.551 15.269 1.00 94.00 282 TYR A O 1
ATOM 2230 N N . ILE A 1 283 ? -17.534 8.686 17.489 1.00 95.12 283 ILE A N 1
ATOM 2231 C CA . ILE A 1 283 ? -17.599 10.157 17.549 1.00 95.12 283 ILE A CA 1
ATOM 2232 C C . ILE A 1 283 ? -16.504 10.773 16.673 1.00 95.12 283 ILE A C 1
ATOM 2234 O O . ILE A 1 283 ? -16.797 11.647 15.858 1.00 95.12 283 ILE A O 1
ATOM 2238 N N . LEU A 1 284 ? -15.262 10.290 16.780 1.00 94.94 284 LEU A N 1
ATOM 2239 C CA . LEU A 1 284 ? -14.157 10.740 15.931 1.00 94.94 284 LEU A CA 1
ATOM 2240 C C . LEU A 1 284 ? -14.443 10.509 14.447 1.00 94.94 284 LEU A C 1
ATOM 2242 O O . LEU A 1 284 ? -14.272 11.427 13.649 1.00 94.94 284 LEU A O 1
ATOM 2246 N N . LYS A 1 285 ? -14.960 9.334 14.078 1.00 93.94 285 LYS A N 1
ATOM 2247 C CA . LYS A 1 285 ? -15.348 9.024 12.698 1.00 93.94 285 LYS A CA 1
ATOM 2248 C C . LYS A 1 285 ? -16.377 10.021 12.160 1.00 93.94 285 LYS A C 1
ATOM 2250 O O . LYS A 1 285 ? -16.261 10.480 11.022 1.00 93.94 285 LYS A O 1
ATOM 2255 N N . LYS A 1 286 ? -17.367 10.403 12.974 1.00 93.31 286 LYS A N 1
ATOM 2256 C CA . LYS A 1 286 ? -18.359 11.429 12.609 1.00 93.31 286 LYS A CA 1
ATOM 2257 C C . LYS A 1 286 ? -17.748 12.821 12.504 1.00 93.31 286 LYS A C 1
ATOM 2259 O O . LYS A 1 286 ? -18.040 13.518 11.537 1.00 93.31 286 LYS A O 1
ATOM 2264 N N . LEU A 1 287 ? -16.864 13.198 13.427 1.00 94.12 287 LEU A N 1
ATOM 2265 C CA . LEU A 1 287 ? -16.142 14.468 13.355 1.00 94.12 287 LEU A CA 1
ATOM 2266 C C . LEU A 1 287 ? -15.289 14.554 12.083 1.00 94.12 287 LEU A C 1
ATOM 2268 O O . LEU A 1 287 ? -15.336 15.568 11.397 1.00 94.12 287 LEU A O 1
ATOM 2272 N N . PHE A 1 288 ? -14.566 13.497 11.712 1.00 92.75 288 PHE A N 1
ATOM 2273 C CA . PHE A 1 288 ? -13.754 13.479 10.489 1.00 92.75 288 PHE A CA 1
ATOM 2274 C C . PHE A 1 288 ? -14.569 13.365 9.198 1.00 92.75 288 PHE A C 1
ATOM 2276 O O . PHE A 1 288 ? -14.053 13.667 8.130 1.00 92.75 288 PHE A O 1
ATOM 2283 N N . SER A 1 289 ? -15.850 12.994 9.277 1.00 90.69 289 SER A N 1
ATOM 2284 C CA . SER A 1 289 ? -16.760 13.035 8.123 1.00 90.69 289 SER A CA 1
ATOM 2285 C C . SER A 1 289 ? -17.190 14.466 7.757 1.00 90.69 289 SER A C 1
ATOM 2287 O O . SER A 1 289 ? -17.808 14.674 6.712 1.00 90.69 289 SER A O 1
ATOM 2289 N N . TYR A 1 290 ? -16.898 15.461 8.604 1.00 89.81 290 TYR A N 1
ATOM 2290 C CA . TYR A 1 290 ? -17.154 16.867 8.306 1.00 89.81 290 TYR A CA 1
ATOM 2291 C C 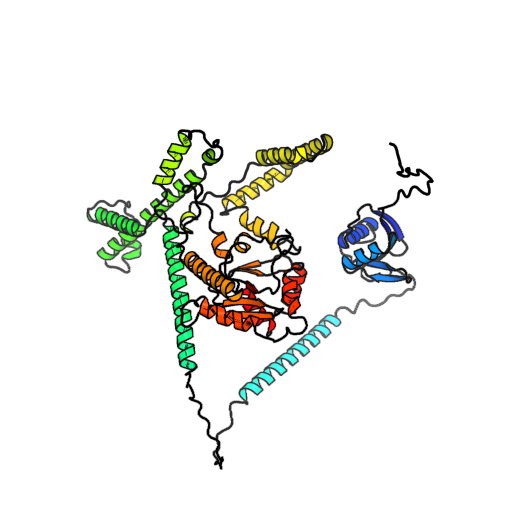. TYR A 1 290 ? -16.045 17.449 7.419 1.00 89.81 290 TYR A C 1
ATOM 2293 O O . TYR A 1 290 ? -14.876 17.479 7.794 1.00 89.81 290 TYR A O 1
ATOM 2301 N N . HIS A 1 291 ? -16.443 17.970 6.258 1.00 85.69 291 HIS A N 1
ATOM 2302 C CA . HIS A 1 291 ? -15.546 18.483 5.215 1.00 85.69 291 HIS A CA 1
ATOM 2303 C C . HIS A 1 291 ? -15.620 20.011 5.047 1.00 85.69 291 HIS A C 1
ATOM 2305 O O . HIS A 1 291 ? -14.870 20.581 4.260 1.00 85.69 291 HIS A O 1
ATOM 2311 N N . GLY A 1 292 ? -16.498 20.700 5.788 1.00 82.19 292 GLY A N 1
ATOM 2312 C CA . GLY A 1 292 ? -16.728 22.142 5.619 1.00 82.19 292 GLY A CA 1
ATOM 2313 C C . GLY A 1 292 ? -15.523 23.024 5.966 1.00 82.19 292 GLY A C 1
ATOM 2314 O O . GLY A 1 292 ? -15.486 24.187 5.585 1.00 82.19 292 GLY A O 1
ATOM 2315 N N . TRP A 1 293 ? -14.517 22.476 6.651 1.00 84.38 293 TRP A N 1
ATOM 2316 C CA . TRP A 1 293 ? -13.245 23.154 6.906 1.00 84.38 293 TRP A CA 1
ATOM 2317 C C . TRP A 1 293 ? -12.347 23.243 5.656 1.00 84.38 293 TRP A C 1
ATOM 2319 O O . TRP A 1 293 ? -11.530 24.152 5.582 1.00 84.38 293 TRP A O 1
ATOM 2329 N N . MET A 1 294 ? -12.497 22.347 4.669 1.00 85.19 294 MET A N 1
ATOM 2330 C CA . MET A 1 294 ? -11.652 22.332 3.460 1.00 85.19 294 MET A CA 1
ATOM 2331 C C . MET A 1 294 ? -12.014 23.425 2.455 1.00 85.19 294 MET A C 1
ATOM 2333 O O . MET A 1 294 ? -11.163 23.871 1.695 1.00 85.19 294 MET A O 1
ATOM 2337 N N . TYR A 1 295 ? -13.278 23.843 2.436 1.00 82.50 295 TYR A N 1
ATOM 2338 C CA . TYR A 1 295 ? -13.795 24.827 1.481 1.00 82.50 295 TYR A CA 1
ATOM 2339 C C . TYR A 1 295 ? -13.691 26.267 1.997 1.00 82.50 295 TYR A C 1
ATOM 2341 O O . TYR A 1 295 ? -14.298 27.171 1.429 1.00 82.50 295 TYR A O 1
ATOM 2349 N N . GLN A 1 296 ? -12.966 26.489 3.096 1.00 77.44 296 GLN A N 1
ATOM 2350 C CA . GLN A 1 296 ? -12.730 27.833 3.607 1.00 77.44 296 GLN A CA 1
ATOM 2351 C C . GLN A 1 296 ? -11.670 28.541 2.767 1.00 77.44 296 GLN A C 1
ATOM 2353 O O . GLN A 1 296 ? -10.644 27.963 2.412 1.00 77.44 296 GLN A O 1
ATOM 2358 N N . GLU A 1 297 ? -11.918 29.811 2.467 1.00 76.62 297 GLU A N 1
ATOM 2359 C CA . GLU A 1 297 ? -10.956 30.646 1.759 1.00 76.62 297 GLU A CA 1
ATOM 2360 C C . GLU A 1 297 ? -9.708 30.872 2.619 1.00 76.62 297 GLU A C 1
ATOM 2362 O O . GLU A 1 297 ? -9.790 31.221 3.800 1.00 76.62 297 GLU A O 1
ATOM 2367 N N . HIS A 1 298 ? -8.537 30.687 2.013 1.00 74.25 298 HIS A N 1
ATOM 2368 C CA . HIS A 1 298 ? -7.263 30.904 2.687 1.00 74.25 298 HIS A CA 1
ATOM 2369 C C . HIS A 1 298 ? -7.111 32.385 3.067 1.00 74.25 298 HIS A C 1
ATOM 2371 O O . HIS A 1 298 ? -7.361 33.271 2.254 1.00 74.25 298 HIS A O 1
ATOM 2377 N N . GLY A 1 299 ? -6.692 32.656 4.307 1.00 72.12 299 GLY A N 1
ATOM 2378 C CA . GLY A 1 299 ? -6.436 34.014 4.805 1.00 72.12 299 GLY A CA 1
ATOM 2379 C C . GLY A 1 299 ? -7.636 34.731 5.437 1.00 72.12 299 GLY A C 1
ATOM 2380 O O . GLY A 1 299 ? -7.449 35.807 5.998 1.00 72.12 299 GLY A O 1
ATOM 2381 N N . LYS A 1 300 ? -8.842 34.145 5.414 1.00 78.12 300 LYS A N 1
ATOM 2382 C CA . LYS A 1 300 ? -10.001 34.653 6.169 1.00 78.12 300 LYS A CA 1
ATOM 2383 C C . LYS A 1 300 ? -10.166 33.921 7.497 1.00 78.12 300 LYS A C 1
ATOM 2385 O O . LYS A 1 300 ? -9.834 32.742 7.622 1.00 78.12 300 LYS A O 1
ATOM 2390 N N . ASP A 1 301 ? -10.712 34.623 8.488 1.00 76.38 301 ASP A N 1
ATOM 2391 C CA . ASP A 1 301 ? -10.995 34.035 9.793 1.00 76.38 301 ASP A CA 1
ATOM 2392 C C . ASP A 1 301 ? -11.954 32.850 9.674 1.00 76.38 301 ASP A C 1
ATOM 2394 O O . ASP A 1 301 ? -13.042 32.945 9.099 1.00 76.38 301 ASP A O 1
ATOM 2398 N N . ALA A 1 302 ? -11.567 31.725 10.276 1.00 77.00 302 ALA A N 1
ATOM 2399 C CA . ALA A 1 302 ? -12.418 30.550 10.306 1.00 77.00 302 ALA A CA 1
ATOM 2400 C C . ALA A 1 302 ? -13.732 30.868 11.038 1.00 77.00 302 ALA A C 1
ATOM 2402 O O . ALA A 1 302 ? -13.734 31.369 12.172 1.00 77.00 302 ALA A O 1
ATOM 2403 N N . GLY A 1 303 ? -14.852 30.525 10.396 1.00 82.50 303 GLY A N 1
ATOM 2404 C CA . GLY A 1 303 ? -16.178 30.594 11.004 1.00 82.50 303 GLY A CA 1
ATOM 2405 C C . GLY A 1 303 ? -16.281 29.793 12.311 1.00 82.50 303 GLY A C 1
ATOM 2406 O O . GLY A 1 303 ? -15.456 28.929 12.619 1.00 82.50 303 GLY A O 1
ATOM 2407 N N . ILE A 1 304 ? -17.335 30.063 13.083 1.00 86.75 304 ILE A N 1
ATOM 2408 C CA . ILE A 1 304 ? -17.546 29.478 14.419 1.00 86.75 304 ILE A CA 1
ATOM 2409 C C . ILE A 1 304 ? -17.600 27.940 14.369 1.00 86.75 304 ILE A C 1
ATOM 2411 O O . ILE A 1 304 ? -17.012 27.275 15.221 1.00 86.75 304 ILE A O 1
ATOM 2415 N N . MET A 1 305 ? -18.242 27.364 13.346 1.00 88.19 305 MET A N 1
ATOM 2416 C CA . MET A 1 305 ? -18.405 25.909 13.213 1.00 88.19 305 MET A CA 1
ATOM 2417 C C . MET A 1 305 ? -17.072 25.144 13.130 1.00 88.19 305 MET A C 1
ATOM 2419 O O . MET A 1 305 ? -16.857 24.264 13.962 1.00 88.19 305 MET A O 1
ATOM 2423 N N . PRO A 1 306 ? -16.137 25.466 12.213 1.00 89.50 306 PRO A N 1
ATOM 2424 C CA . PRO A 1 306 ? -14.823 24.823 12.197 1.00 89.50 306 PRO A CA 1
ATOM 2425 C C . PRO A 1 306 ? -14.011 25.045 13.478 1.00 89.50 306 PRO A C 1
ATOM 2427 O O . PRO A 1 306 ? -13.288 24.142 13.891 1.00 89.50 306 PRO A O 1
ATOM 2430 N N . LYS A 1 307 ? -14.158 26.189 14.162 1.00 89.00 307 LYS A N 1
ATOM 2431 C CA . LYS A 1 307 ? -13.517 26.409 15.471 1.00 89.00 307 LYS A CA 1
ATOM 2432 C C . LYS A 1 307 ? -14.040 25.419 16.517 1.00 89.00 307 LYS A C 1
ATOM 2434 O O . LYS A 1 307 ? -13.232 24.706 17.115 1.00 89.00 307 LYS A O 1
ATOM 2439 N N . ILE A 1 308 ? -15.363 25.301 16.671 1.00 91.94 308 ILE A N 1
ATOM 2440 C CA . ILE A 1 308 ? -16.003 24.328 17.578 1.00 91.94 308 ILE A CA 1
ATOM 2441 C C . ILE A 1 308 ? -15.598 22.899 17.210 1.00 91.94 308 ILE A C 1
ATOM 2443 O O . ILE A 1 308 ? -15.126 22.151 18.065 1.00 91.94 308 ILE A O 1
ATOM 2447 N N . TRP A 1 309 ? -15.723 22.537 15.932 1.00 93.56 309 TRP A N 1
ATOM 2448 C CA . TRP A 1 309 ? -15.330 21.227 15.419 1.00 93.56 309 TRP A CA 1
ATOM 2449 C C . TRP A 1 309 ? -13.870 20.905 15.750 1.00 93.56 309 TRP A C 1
ATOM 2451 O O . TRP A 1 309 ? -13.592 19.845 16.305 1.00 93.56 309 TRP A O 1
ATOM 2461 N N . SER A 1 310 ? -12.939 21.828 15.496 1.00 91.00 310 SER A N 1
ATOM 2462 C CA . SER A 1 310 ? -11.518 21.613 15.785 1.00 91.00 310 SER A CA 1
ATOM 2463 C C . SER A 1 310 ? -11.249 21.434 17.283 1.00 91.00 310 SER A C 1
ATOM 2465 O O . SER A 1 310 ? -10.406 20.621 17.662 1.00 91.00 310 SER A O 1
ATOM 2467 N N . GLY A 1 311 ? -11.988 22.147 18.141 1.00 91.81 311 GLY A N 1
ATOM 2468 C CA . GLY A 1 311 ? -11.945 21.976 19.592 1.00 91.81 311 GLY A CA 1
ATOM 2469 C C . GLY A 1 311 ? -12.413 20.584 20.019 1.00 91.81 311 GLY A C 1
ATOM 2470 O O . GLY A 1 311 ? -11.723 19.915 20.788 1.00 91.81 311 GLY A O 1
ATOM 2471 N N . LEU A 1 312 ? -13.529 20.109 19.457 1.00 93.31 312 LEU A N 1
ATOM 2472 C CA . LEU A 1 312 ? -14.049 18.758 19.694 1.00 93.31 312 LEU A CA 1
ATOM 2473 C C . LEU A 1 312 ? -13.081 17.679 19.201 1.00 93.31 312 LEU A C 1
ATOM 2475 O O . LEU A 1 312 ? -12.811 16.726 19.927 1.00 93.31 312 LEU A O 1
ATOM 2479 N N . VAL A 1 313 ? -12.498 17.845 18.010 1.00 92.62 313 VAL A N 1
ATOM 2480 C CA . VAL A 1 313 ? -11.477 16.925 17.492 1.00 92.62 313 VAL A CA 1
ATOM 2481 C C . VAL A 1 313 ? -10.280 16.883 18.439 1.00 92.62 313 VAL A C 1
ATOM 2483 O O . VAL A 1 313 ? -9.884 15.799 18.845 1.00 92.62 313 VAL A O 1
ATOM 2486 N N . LYS A 1 314 ? -9.741 18.027 18.877 1.00 90.12 314 LYS A N 1
ATOM 2487 C CA . LYS A 1 314 ? -8.602 18.070 19.815 1.00 90.12 314 LYS A CA 1
ATOM 2488 C C . LYS A 1 314 ? -8.907 17.431 21.172 1.00 90.12 314 LYS A C 1
ATOM 2490 O O . LYS A 1 314 ? -8.011 16.855 21.780 1.00 90.12 314 LYS A O 1
ATOM 2495 N N . LEU A 1 315 ? -10.149 17.525 21.647 1.00 90.38 315 LEU A N 1
ATOM 2496 C CA . LEU A 1 315 ? -10.593 16.881 22.885 1.00 90.38 315 LEU A CA 1
ATOM 2497 C C . LEU A 1 315 ? -10.720 15.359 22.717 1.00 90.38 315 LEU A C 1
ATOM 2499 O O . LEU A 1 315 ? -10.323 14.581 23.589 1.00 90.38 315 LEU A O 1
ATOM 2503 N N . CYS A 1 316 ? -11.286 14.925 21.592 1.00 90.00 316 CYS A N 1
ATOM 2504 C CA . CYS A 1 316 ? -11.574 13.523 21.330 1.00 90.00 316 CYS A CA 1
ATOM 2505 C C . CYS A 1 316 ? -10.356 12.751 20.813 1.00 90.00 316 CYS A C 1
ATOM 2507 O O . CYS A 1 316 ? -10.247 11.564 21.120 1.00 90.00 316 CYS A O 1
ATOM 2509 N N . VAL A 1 317 ? -9.429 13.382 20.093 1.00 86.38 317 VAL A N 1
ATOM 2510 C CA . VAL A 1 317 ? -8.181 12.767 19.624 1.00 86.38 317 VAL A CA 1
ATOM 2511 C C . VAL A 1 317 ? -7.247 12.565 20.819 1.00 86.38 317 VAL A C 1
ATOM 2513 O O . VAL A 1 317 ? -7.097 13.423 21.687 1.00 86.38 317 VAL A O 1
ATOM 2516 N N . GLY A 1 318 ? -6.671 11.370 20.932 1.00 81.44 318 GLY A N 1
ATOM 2517 C CA . GLY A 1 318 ? -5.737 11.045 22.008 1.00 81.44 318 GLY A CA 1
ATOM 2518 C C . GLY A 1 318 ? -4.405 11.780 21.844 1.00 81.44 318 GLY A C 1
ATOM 2519 O O . GLY A 1 318 ? -4.066 12.269 20.771 1.00 81.44 318 GLY A O 1
ATOM 2520 N N . ARG A 1 319 ? -3.588 11.812 22.897 1.00 82.94 319 ARG A N 1
ATOM 2521 C CA . ARG A 1 319 ? -2.205 12.300 22.771 1.00 82.94 319 ARG A CA 1
ATOM 2522 C C . ARG A 1 319 ? -1.335 11.230 22.113 1.00 82.94 319 ARG A C 1
ATOM 2524 O O . ARG A 1 319 ? -1.551 10.049 22.358 1.00 82.94 319 ARG A O 1
ATOM 2531 N N . ASN A 1 320 ? -0.345 11.662 21.334 1.00 84.44 320 ASN A N 1
ATOM 2532 C CA . ASN A 1 320 ? 0.713 10.820 20.763 1.00 84.44 320 ASN A CA 1
ATOM 2533 C C . ASN A 1 320 ? 0.208 9.580 20.001 1.00 84.44 320 ASN A C 1
ATOM 2535 O O . ASN A 1 320 ? 0.530 8.464 20.404 1.00 84.44 320 ASN A O 1
ATOM 2539 N N . PRO A 1 321 ? -0.541 9.747 18.898 1.00 89.69 321 PRO A N 1
ATOM 2540 C CA . PRO A 1 321 ? -0.883 8.611 18.050 1.00 89.69 321 PRO A CA 1
ATOM 2541 C C . PRO A 1 321 ? 0.387 7.916 17.521 1.00 89.69 321 PRO A C 1
ATOM 2543 O O . PRO A 1 321 ? 1.389 8.580 17.215 1.00 89.69 321 PRO A O 1
ATOM 2546 N N . SER A 1 322 ? 0.346 6.586 17.445 1.00 91.00 322 SER A N 1
ATOM 2547 C CA . SER A 1 322 ? 1.271 5.761 16.650 1.00 91.00 322 SER A CA 1
ATOM 2548 C C . SER A 1 322 ? 0.834 5.751 15.182 1.00 91.00 322 SER A C 1
ATOM 2550 O O . SER A 1 322 ? -0.279 6.188 14.860 1.00 91.00 322 SER A O 1
ATOM 2552 N N . LEU A 1 323 ? 1.695 5.245 14.297 1.00 92.69 323 LEU A N 1
ATOM 2553 C CA . LEU A 1 323 ? 1.504 5.275 12.844 1.00 92.69 323 LEU A CA 1
ATOM 2554 C C . LEU A 1 323 ? 0.133 4.753 12.377 1.00 92.69 323 LEU A C 1
ATOM 2556 O O . LEU A 1 323 ? -0.505 5.390 11.534 1.00 92.69 323 LEU A O 1
ATOM 2560 N N . PHE A 1 324 ? -0.341 3.626 12.921 1.00 92.88 324 PHE A N 1
ATOM 2561 C CA . PHE A 1 324 ? -1.601 2.997 12.495 1.00 92.88 324 PHE A CA 1
ATOM 2562 C C . PHE A 1 324 ? -2.766 3.195 13.476 1.00 92.88 324 PHE A C 1
ATOM 2564 O O . PHE A 1 324 ? -3.899 2.824 13.171 1.00 92.88 324 PHE A O 1
ATOM 2571 N N . SER A 1 325 ? -2.545 3.847 14.622 1.00 92.00 325 SER A N 1
ATOM 2572 C CA . SER A 1 325 ? -3.584 4.044 15.648 1.00 92.00 325 SER A CA 1
ATOM 2573 C C . SER A 1 325 ? -4.844 4.767 15.164 1.00 92.00 325 SER A C 1
ATOM 2575 O O . SER A 1 325 ? -5.924 4.561 15.718 1.00 92.00 325 SER A O 1
ATOM 2577 N N . CYS A 1 326 ? -4.735 5.616 14.138 1.00 91.88 326 CYS A N 1
ATOM 2578 C CA . CYS A 1 326 ? -5.879 6.357 13.614 1.00 91.88 326 CYS A CA 1
ATOM 2579 C C . CYS A 1 326 ? -6.754 5.568 12.631 1.00 91.88 326 CYS A C 1
ATOM 2581 O O . CYS A 1 326 ? -7.868 6.010 12.357 1.00 91.88 326 CYS A O 1
ATOM 2583 N N . GLN A 1 327 ? -6.300 4.410 12.129 1.00 91.44 327 GLN A N 1
ATOM 2584 C CA . GLN A 1 327 ? -6.991 3.668 11.064 1.00 91.44 327 GLN A CA 1
ATOM 2585 C C . GLN A 1 327 ? -8.431 3.281 11.431 1.00 91.44 327 GLN A C 1
ATOM 2587 O O . GLN A 1 327 ? -9.327 3.358 10.593 1.00 91.44 327 GLN A O 1
ATOM 2592 N N . ASN A 1 328 ? -8.679 2.945 12.699 1.00 87.69 328 ASN A N 1
ATOM 2593 C CA . ASN A 1 328 ? -9.966 2.415 13.161 1.00 87.69 328 ASN A CA 1
ATOM 2594 C C . ASN A 1 328 ? -11.119 3.431 13.152 1.00 87.69 328 ASN A C 1
ATOM 2596 O O . ASN A 1 328 ? -12.285 3.041 13.148 1.00 87.69 328 ASN A O 1
ATOM 2600 N N . PHE A 1 329 ? -10.823 4.732 13.139 1.00 91.00 329 PHE A N 1
ATOM 2601 C CA . PHE A 1 329 ? -11.842 5.789 13.151 1.00 91.00 329 PHE A CA 1
ATOM 2602 C C . PHE A 1 329 ? -11.736 6.746 11.964 1.00 91.00 329 PHE A C 1
ATOM 2604 O O . PHE A 1 329 ? -12.345 7.819 11.985 1.00 91.00 329 PHE A O 1
ATOM 2611 N N . LEU A 1 330 ? -11.009 6.366 10.910 1.00 92.62 330 LEU A N 1
ATOM 2612 C CA . LEU A 1 330 ? -11.096 7.085 9.645 1.00 92.62 330 LEU A CA 1
ATOM 2613 C C . LEU A 1 330 ? -12.515 6.948 9.058 1.00 92.62 330 LEU A C 1
ATOM 2615 O O . LEU A 1 330 ? -13.148 5.888 9.163 1.00 92.62 330 LEU A O 1
ATOM 2619 N N . PRO A 1 331 ? -13.059 8.020 8.458 1.00 91.19 331 PRO A N 1
ATOM 2620 C CA . PRO A 1 331 ? -14.340 7.950 7.776 1.00 91.19 331 PRO A CA 1
ATOM 2621 C C . PRO A 1 331 ? -14.234 7.037 6.551 1.00 91.19 331 PRO A C 1
ATOM 2623 O O . PRO A 1 331 ? -13.226 7.016 5.847 1.00 91.19 331 PRO A O 1
ATOM 2626 N N . SER A 1 332 ? -15.298 6.280 6.291 1.00 87.94 332 SER A N 1
ATOM 2627 C CA . SER A 1 332 ? -15.409 5.501 5.058 1.00 87.94 332 SER A CA 1
ATOM 2628 C C . SER A 1 332 ? -15.594 6.463 3.884 1.00 87.94 332 SER A C 1
ATOM 2630 O O . SER A 1 332 ? -16.345 7.434 4.005 1.00 87.94 332 SER A O 1
ATOM 2632 N N . LEU A 1 333 ? -14.939 6.189 2.754 1.00 90.75 333 LEU A N 1
ATOM 2633 C CA . LEU A 1 333 ? -15.072 7.011 1.550 1.00 90.75 333 LEU A CA 1
ATOM 2634 C C . LEU A 1 333 ? -16.553 7.052 1.119 1.00 90.75 333 LEU A C 1
ATOM 2636 O O . LEU A 1 333 ? -17.136 5.982 0.928 1.00 90.75 333 LEU A O 1
ATOM 2640 N N . PRO A 1 334 ? -17.188 8.230 0.999 1.00 91.06 334 PRO A N 1
ATOM 2641 C CA . PRO A 1 334 ? -18.603 8.314 0.657 1.00 91.06 334 PRO A CA 1
ATOM 2642 C C . PRO A 1 334 ? -18.862 7.931 -0.805 1.00 91.06 334 PRO A C 1
ATOM 2644 O O . PRO A 1 334 ? -18.018 8.132 -1.683 1.00 91.06 334 PRO A O 1
ATOM 2647 N N . VAL A 1 335 ? -20.061 7.408 -1.065 1.00 93.50 335 VAL A N 1
ATOM 2648 C CA . VAL A 1 335 ? -20.574 7.192 -2.424 1.00 93.50 335 VAL A CA 1
ATOM 2649 C C . VAL A 1 335 ? -21.357 8.442 -2.842 1.00 93.50 335 VAL A C 1
ATOM 2651 O O . VAL A 1 335 ? -22.373 8.737 -2.205 1.00 93.50 335 VAL A O 1
ATOM 2654 N N . PRO A 1 336 ? -20.916 9.195 -3.868 1.00 95.00 336 PRO A N 1
ATOM 2655 C CA . PRO A 1 336 ? -21.662 10.349 -4.366 1.00 95.00 336 PRO A CA 1
ATOM 2656 C C . PRO A 1 336 ? -23.007 9.918 -4.961 1.00 95.00 336 PRO A C 1
ATOM 2658 O O . PRO A 1 336 ? -23.190 8.766 -5.365 1.00 95.00 336 PRO A O 1
ATOM 2661 N N . SER A 1 337 ? -23.969 10.841 -5.004 1.00 96.50 337 SER A N 1
ATOM 2662 C CA . SER A 1 337 ? -25.257 10.560 -5.644 1.00 96.50 337 SER A CA 1
ATOM 2663 C C . SER A 1 337 ? -25.093 10.415 -7.158 1.00 96.50 337 SER A C 1
ATOM 2665 O O . SER A 1 337 ? -24.240 11.066 -7.760 1.00 96.50 337 SER A O 1
ATOM 2667 N N . LEU A 1 338 ? -25.933 9.582 -7.779 1.00 96.50 338 LEU A N 1
ATOM 2668 C CA . LEU A 1 338 ? -25.909 9.389 -9.230 1.00 96.50 338 LEU A CA 1
ATOM 2669 C C . LEU A 1 338 ? -26.145 10.713 -9.975 1.00 96.50 338 LEU A C 1
ATOM 2671 O O . LEU A 1 338 ? -25.446 11.003 -10.939 1.00 96.50 338 LEU A O 1
ATOM 2675 N N . ASP A 1 339 ? -27.078 11.533 -9.490 1.00 96.88 339 ASP A N 1
ATOM 2676 C CA . ASP A 1 339 ? -27.375 12.857 -10.042 1.00 96.88 339 ASP A CA 1
ATOM 2677 C C . ASP A 1 339 ? -26.162 13.790 -10.012 1.00 96.88 339 ASP A C 1
ATOM 2679 O O . ASP A 1 339 ? -25.785 14.360 -11.034 1.00 96.88 339 ASP A O 1
ATOM 2683 N N . GLU A 1 340 ? -25.510 13.906 -8.854 1.00 96.62 340 GLU A N 1
ATOM 2684 C CA . GLU A 1 340 ? -24.326 14.749 -8.697 1.00 96.62 340 GLU A CA 1
ATOM 2685 C C . GLU A 1 340 ? -23.162 14.255 -9.564 1.00 96.62 340 GLU A C 1
ATOM 2687 O O . GLU A 1 340 ? -22.459 15.061 -10.178 1.00 96.62 340 GLU A O 1
ATOM 2692 N N . THR A 1 341 ? -22.962 12.938 -9.646 1.00 97.31 341 THR A N 1
ATOM 2693 C CA . THR A 1 341 ? -21.937 12.341 -10.504 1.00 97.31 341 THR A CA 1
ATOM 2694 C C . THR A 1 341 ? -22.180 12.673 -11.972 1.00 97.31 341 THR A C 1
ATOM 2696 O O . THR A 1 341 ? -21.246 13.108 -12.643 1.00 97.31 341 THR A O 1
ATOM 2699 N N . LEU A 1 342 ? -23.414 12.533 -12.467 1.00 97.81 342 LEU A N 1
ATOM 2700 C CA . LEU A 1 342 ? -23.747 12.838 -13.862 1.00 97.81 342 LEU A CA 1
ATOM 2701 C C . LEU A 1 342 ? -23.641 14.334 -14.165 1.00 97.81 342 LEU A C 1
ATOM 2703 O O . LEU A 1 342 ? -23.087 14.706 -15.196 1.00 97.81 342 LEU A O 1
ATOM 2707 N N . GLN A 1 343 ? -24.073 15.199 -13.247 1.00 97.88 343 GLN A N 1
ATOM 2708 C CA . GLN A 1 343 ? -23.923 16.646 -13.400 1.00 97.88 343 GLN A CA 1
ATOM 2709 C C . GLN A 1 343 ? -22.445 17.057 -13.470 1.00 97.88 343 GLN A C 1
ATOM 2711 O O . GLN A 1 343 ? -22.053 17.867 -14.312 1.00 97.88 343 GLN A O 1
ATOM 2716 N N . ARG A 1 344 ? -21.601 16.495 -12.594 1.00 97.88 344 ARG A N 1
ATOM 2717 C CA . ARG A 1 344 ? -20.153 16.751 -12.603 1.00 97.88 344 ARG A CA 1
ATOM 2718 C C . ARG A 1 344 ? -19.489 16.193 -13.861 1.00 97.88 344 ARG A C 1
ATOM 2720 O O . ARG A 1 344 ? -18.626 16.874 -14.408 1.00 97.88 344 ARG A O 1
ATOM 2727 N N . TYR A 1 345 ? -19.905 15.010 -14.318 1.00 97.75 345 TYR A N 1
ATOM 2728 C CA . TYR A 1 345 ? -19.450 14.408 -15.572 1.00 97.75 345 TYR A CA 1
ATOM 2729 C C . TYR A 1 345 ? -19.759 15.318 -16.765 1.00 97.75 345 TYR A C 1
ATOM 2731 O O . TYR A 1 345 ? -18.828 15.739 -17.448 1.00 97.75 345 TYR A O 1
ATOM 2739 N N . LEU A 1 346 ? -21.023 15.710 -16.953 1.00 98.12 346 LEU A N 1
ATOM 2740 C CA . LEU A 1 346 ? -21.443 16.593 -18.046 1.00 98.12 346 LEU A CA 1
ATOM 2741 C C . LEU A 1 346 ? -20.680 17.923 -18.016 1.00 98.12 346 LEU A C 1
ATOM 2743 O O . LEU A 1 346 ? -20.099 18.330 -19.018 1.00 98.12 346 LEU A O 1
ATOM 2747 N N . ARG A 1 347 ? -20.546 18.542 -16.836 1.00 97.94 347 ARG A N 1
ATOM 2748 C CA . ARG A 1 347 ? -19.726 19.752 -16.675 1.00 97.94 347 ARG A CA 1
ATOM 2749 C C . ARG A 1 347 ? -18.264 19.538 -17.084 1.00 97.94 347 ARG A C 1
ATOM 2751 O O . ARG A 1 347 ? -17.661 20.452 -17.634 1.00 97.94 347 ARG A O 1
ATOM 2758 N N . SER A 1 348 ? -17.687 18.371 -16.789 1.00 98.00 348 SER A N 1
ATOM 2759 C CA . SER A 1 348 ? -16.283 18.071 -17.098 1.00 98.00 348 SER A CA 1
ATOM 2760 C C . SER A 1 348 ? -16.029 17.818 -18.583 1.00 98.00 348 SER A C 1
ATOM 2762 O O . SER A 1 348 ? -14.966 18.182 -19.074 1.00 98.00 348 SER A O 1
ATOM 2764 N N . VAL A 1 349 ? -17.002 17.246 -19.299 1.00 97.00 349 VAL A N 1
ATOM 2765 C CA . VAL A 1 349 ? -16.873 16.954 -20.734 1.00 97.00 349 VAL A CA 1
ATOM 2766 C C . VAL A 1 349 ? -17.360 18.082 -21.633 1.00 97.00 349 VAL A C 1
ATOM 2768 O O . VAL A 1 349 ? -16.995 18.119 -22.800 1.00 97.00 349 VAL A O 1
ATOM 2771 N N . ARG A 1 350 ? -18.143 19.034 -21.109 1.00 97.25 350 ARG A N 1
ATOM 2772 C CA . ARG A 1 350 ? -18.615 20.199 -21.868 1.00 97.25 350 ARG A CA 1
ATOM 2773 C C . ARG A 1 350 ? -17.520 20.926 -22.668 1.00 97.25 350 ARG A C 1
ATOM 2775 O O . ARG A 1 350 ? -17.775 21.201 -23.833 1.00 97.25 350 ARG A O 1
ATOM 2782 N N . PRO A 1 351 ? -16.332 21.245 -22.116 1.00 97.75 351 PRO A N 1
ATOM 2783 C CA . PRO A 1 351 ? -15.287 21.920 -22.889 1.00 97.75 351 PRO A CA 1
ATOM 2784 C C . PRO A 1 351 ? -14.610 21.033 -23.949 1.00 97.75 351 PRO A C 1
ATOM 2786 O O . PRO A 1 351 ? -13.791 21.544 -24.704 1.00 97.75 351 PRO A O 1
ATOM 2789 N N . LEU A 1 352 ? -14.907 19.729 -23.993 1.00 97.44 352 LEU A N 1
ATOM 2790 C CA . LEU A 1 352 ? -14.306 18.770 -24.928 1.00 97.44 352 LEU A CA 1
ATOM 2791 C C . LEU A 1 352 ? -15.165 18.527 -26.178 1.00 97.44 352 LEU A C 1
ATOM 2793 O O . LEU A 1 352 ? -14.670 17.923 -27.123 1.00 97.44 352 LEU A O 1
ATOM 2797 N N . TYR A 1 353 ? -16.428 18.965 -26.169 1.00 96.62 353 TYR A N 1
ATOM 2798 C CA . TYR A 1 353 ? -17.423 18.638 -27.190 1.00 96.62 353 TYR A CA 1
ATOM 2799 C C . TYR A 1 353 ? -18.118 19.882 -27.733 1.00 96.62 353 TYR A C 1
ATOM 2801 O O . TYR A 1 353 ? -18.365 20.846 -26.998 1.00 96.62 353 TYR A O 1
ATOM 2809 N N . ASP A 1 354 ? -18.499 19.824 -29.009 1.00 97.62 354 ASP A N 1
ATOM 2810 C CA . ASP A 1 354 ? -19.402 20.815 -29.586 1.00 97.62 354 ASP A CA 1
ATOM 2811 C C . ASP A 1 354 ? -20.833 20.679 -29.025 1.00 97.62 354 ASP A C 1
ATOM 2813 O O . ASP A 1 354 ? -21.140 19.810 -28.204 1.00 97.62 354 ASP A O 1
ATOM 2817 N N . ASP A 1 355 ? -21.729 21.582 -29.422 1.00 98.06 355 ASP A N 1
ATOM 2818 C CA . ASP A 1 355 ? -23.094 21.616 -28.888 1.00 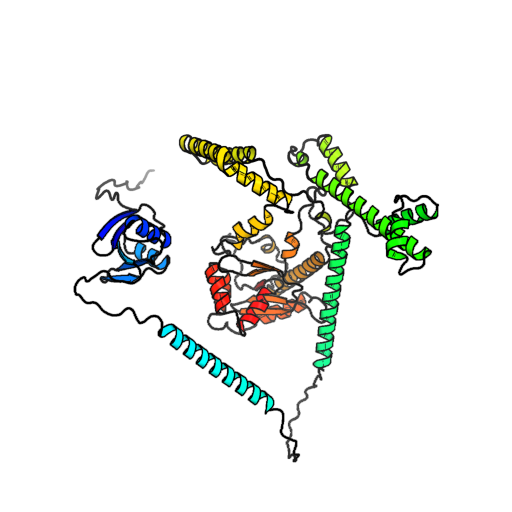98.06 355 ASP A CA 1
ATOM 2819 C C . ASP A 1 355 ? -23.915 20.376 -29.262 1.00 98.06 355 ASP A C 1
ATOM 2821 O O . ASP A 1 355 ? -24.719 19.908 -28.452 1.00 98.06 355 ASP A O 1
ATOM 2825 N N . ALA A 1 356 ? -23.712 19.823 -30.459 1.00 97.50 356 ALA A N 1
ATOM 2826 C CA . ALA A 1 356 ? -24.460 18.663 -30.933 1.00 97.50 356 ALA A CA 1
ATOM 2827 C C . ALA A 1 356 ? -24.003 17.382 -30.216 1.00 97.50 356 ALA A C 1
ATOM 2829 O O . ALA A 1 356 ? -24.824 16.579 -29.758 1.00 97.50 356 ALA A O 1
ATOM 2830 N N . GLU A 1 357 ? -22.693 17.204 -30.065 1.00 97.31 357 GLU A N 1
ATOM 2831 C CA . GLU A 1 357 ? -22.090 16.102 -29.323 1.00 97.31 357 GLU A CA 1
ATOM 2832 C C . GLU A 1 357 ? -22.407 16.185 -27.828 1.00 97.31 357 GLU A C 1
ATOM 2834 O O . GLU A 1 357 ? -22.755 15.177 -27.206 1.00 97.31 357 GLU A O 1
ATOM 2839 N N . TYR A 1 358 ? -22.366 17.386 -27.249 1.00 98.19 358 TYR A N 1
ATOM 2840 C CA . TYR A 1 358 ? -22.717 17.593 -25.850 1.00 98.19 358 TYR A CA 1
ATOM 2841 C C . TYR A 1 358 ? -24.190 17.255 -25.574 1.00 98.19 358 TYR A C 1
ATOM 2843 O O . TYR A 1 358 ? -24.472 16.501 -24.642 1.00 98.19 358 TYR A O 1
ATOM 2851 N N . GLN A 1 359 ? -25.127 17.696 -26.425 1.00 98.19 359 GLN A N 1
ATOM 2852 C CA . GLN A 1 359 ? -26.545 17.310 -26.320 1.00 98.19 359 GLN A CA 1
ATOM 2853 C C . GLN A 1 359 ? -26.738 15.788 -26.392 1.00 98.19 359 GLN A C 1
ATOM 2855 O O . GLN A 1 359 ? -27.566 15.214 -25.677 1.00 98.19 359 GLN A O 1
ATOM 2860 N N . ARG A 1 360 ? -25.949 15.099 -27.229 1.00 97.94 360 ARG A N 1
ATOM 2861 C CA . ARG A 1 360 ? -25.945 13.632 -27.271 1.00 97.94 360 ARG A CA 1
ATOM 2862 C C . ARG A 1 360 ? -25.481 13.037 -25.937 1.00 97.94 360 ARG A C 1
ATOM 2864 O O . ARG A 1 360 ? -26.111 12.090 -25.465 1.00 97.94 360 ARG A O 1
ATOM 2871 N N . MET A 1 361 ? -24.420 13.569 -25.327 1.00 97.88 361 MET A N 1
ATOM 2872 C CA . MET A 1 361 ? -23.943 13.114 -24.013 1.00 97.88 361 MET A CA 1
ATOM 2873 C C . MET A 1 361 ? -24.979 13.354 -22.910 1.00 97.88 361 MET A C 1
ATOM 2875 O O . MET A 1 361 ? -25.186 12.471 -22.078 1.00 97.88 361 MET A O 1
ATOM 2879 N N . GLU A 1 362 ? -25.681 14.490 -22.925 1.00 98.06 362 GLU A N 1
ATOM 2880 C CA . GLU A 1 362 ? -26.774 14.772 -21.984 1.00 98.06 362 GLU A CA 1
ATOM 2881 C C . GLU A 1 362 ? -27.890 13.730 -22.085 1.00 98.06 362 GLU A C 1
ATOM 2883 O O . GLU A 1 362 ? -28.321 13.175 -21.071 1.00 98.06 362 GLU A O 1
ATOM 2888 N N . LYS A 1 363 ? -28.311 13.395 -23.311 1.00 97.94 363 LYS A N 1
ATOM 2889 C CA . LYS A 1 363 ? -29.336 12.370 -23.539 1.00 97.94 363 LYS A CA 1
ATOM 2890 C C . LYS A 1 363 ? -28.899 10.997 -23.019 1.00 97.94 363 LYS A C 1
ATOM 2892 O O . LYS A 1 363 ? -29.683 10.330 -22.348 1.00 97.94 363 LYS A O 1
ATOM 2897 N N . LEU A 1 364 ? -27.659 10.586 -23.295 1.00 97.94 364 LEU A N 1
ATOM 2898 C CA . LEU A 1 364 ? -27.114 9.308 -22.820 1.00 97.94 364 LEU A CA 1
ATOM 2899 C C . LEU A 1 364 ? -26.976 9.266 -21.292 1.00 97.94 364 LEU A C 1
ATOM 2901 O O . LEU A 1 364 ? -27.259 8.238 -20.678 1.00 97.94 364 LEU A O 1
ATOM 2905 N N . ALA A 1 365 ? -26.570 10.373 -20.666 1.00 97.62 365 ALA A N 1
ATOM 2906 C CA . ALA A 1 365 ? -26.481 10.483 -19.213 1.00 97.62 365 ALA A CA 1
ATOM 2907 C C . ALA A 1 365 ? -27.860 10.320 -18.553 1.00 97.62 365 ALA A C 1
ATOM 2909 O O . ALA A 1 365 ? -27.994 9.588 -17.566 1.00 97.62 365 ALA A O 1
ATOM 2910 N N . GLU A 1 366 ? -28.894 10.947 -19.117 1.00 97.31 366 GLU A N 1
ATOM 2911 C CA . GLU A 1 366 ? -30.262 10.813 -18.618 1.00 97.31 366 GLU A CA 1
ATOM 2912 C C . GLU A 1 366 ? -30.818 9.400 -18.859 1.00 97.31 366 GLU A C 1
ATOM 2914 O O . GLU A 1 366 ? -31.403 8.803 -17.954 1.00 97.31 366 GLU A O 1
ATOM 2919 N N . GLU A 1 367 ? -30.562 8.799 -20.023 1.00 97.50 367 GLU A N 1
ATOM 2920 C CA . GLU A 1 367 ? -30.934 7.407 -20.297 1.00 97.50 367 GLU A CA 1
ATOM 2921 C C . GLU A 1 367 ? -30.260 6.439 -19.314 1.00 97.50 367 GLU A C 1
ATOM 2923 O O . GLU A 1 367 ? -30.926 5.586 -18.719 1.00 97.50 367 GLU A O 1
ATOM 2928 N N . PHE A 1 368 ? -28.957 6.597 -19.062 1.00 97.75 368 PHE A N 1
ATOM 2929 C CA . PHE A 1 368 ? -28.224 5.800 -18.078 1.00 97.75 368 PHE A CA 1
ATOM 2930 C C . PHE A 1 368 ? -28.834 5.936 -16.679 1.00 97.75 368 PHE A C 1
ATOM 2932 O O . PHE A 1 368 ? -29.045 4.935 -15.987 1.00 97.75 368 PHE A O 1
ATOM 2939 N N . LYS A 1 369 ? -29.172 7.163 -16.270 1.00 95.31 369 LYS A N 1
ATOM 2940 C CA . LYS A 1 369 ? -29.832 7.443 -14.990 1.00 95.31 369 LYS A CA 1
ATOM 2941 C C . LYS A 1 369 ? -31.195 6.768 -14.877 1.00 95.31 369 LYS A C 1
ATOM 2943 O O . LYS A 1 369 ? -31.545 6.267 -13.806 1.00 95.31 369 LYS A O 1
ATOM 2948 N N . GLN A 1 370 ? -31.981 6.764 -15.949 1.00 94.62 370 GLN A N 1
ATOM 2949 C CA . GLN A 1 370 ? -33.324 6.187 -15.953 1.00 94.62 370 GLN A CA 1
ATOM 2950 C C . GLN A 1 370 ? -33.314 4.656 -16.026 1.00 94.62 370 GLN A C 1
ATOM 2952 O O . GLN A 1 370 ? -34.198 4.027 -15.442 1.00 94.62 370 GLN A O 1
ATOM 2957 N N . THR A 1 371 ? -32.299 4.068 -16.665 1.00 94.25 371 THR A N 1
ATOM 2958 C CA . THR A 1 371 ? -32.174 2.625 -16.909 1.00 94.25 371 THR A CA 1
ATOM 2959 C C . THR A 1 371 ? -31.272 1.930 -15.873 1.00 94.25 371 THR A C 1
ATOM 2961 O O . THR A 1 371 ? -31.643 1.763 -14.707 1.00 94.25 371 THR A O 1
ATOM 2964 N N . ILE A 1 372 ? -30.082 1.477 -16.280 1.00 95.19 372 ILE A N 1
ATOM 2965 C CA . ILE A 1 372 ? -29.200 0.608 -15.498 1.00 95.19 372 ILE A CA 1
ATOM 2966 C C . ILE A 1 372 ? -28.479 1.345 -14.360 1.00 95.19 372 ILE A C 1
ATOM 2968 O O . ILE A 1 372 ? -28.155 0.726 -13.343 1.00 95.19 372 ILE A O 1
ATOM 2972 N N . GLY A 1 373 ? -28.285 2.663 -14.467 1.00 94.25 373 GLY A N 1
ATOM 2973 C CA . GLY A 1 373 ? -27.525 3.468 -13.510 1.00 94.25 373 GLY A CA 1
ATOM 2974 C C . GLY A 1 373 ? -28.060 3.376 -12.081 1.00 94.25 373 GLY A C 1
ATOM 2975 O O . GLY A 1 373 ? -27.289 3.165 -11.146 1.00 94.25 373 GLY A O 1
ATOM 2976 N N . LYS A 1 374 ? -29.387 3.403 -11.887 1.00 93.88 374 LYS A N 1
ATOM 2977 C CA . LYS A 1 374 ? -30.015 3.217 -10.560 1.00 93.88 374 LYS A CA 1
ATOM 2978 C C . LYS A 1 374 ? -29.697 1.853 -9.947 1.00 93.88 374 LYS A C 1
ATOM 2980 O O . LYS A 1 374 ? -29.495 1.752 -8.736 1.00 93.88 374 LYS A O 1
ATOM 2985 N N . ARG A 1 375 ? -29.660 0.794 -10.761 1.00 94.00 375 ARG A N 1
ATOM 2986 C CA . ARG A 1 375 ? -29.338 -0.566 -10.302 1.00 94.00 375 ARG A CA 1
ATOM 2987 C C . ARG A 1 375 ? -27.865 -0.670 -9.911 1.00 94.00 375 ARG A C 1
ATOM 2989 O O . ARG A 1 375 ? -27.570 -1.195 -8.840 1.00 94.00 375 ARG A O 1
ATOM 2996 N N . LEU A 1 376 ? -26.963 -0.119 -10.724 1.00 94.56 376 LEU A N 1
ATOM 2997 C CA . LEU A 1 376 ? -25.529 -0.076 -10.419 1.00 94.56 376 LEU A CA 1
ATOM 2998 C C . LEU A 1 376 ? -25.243 0.744 -9.158 1.00 94.56 376 LEU A C 1
ATOM 3000 O O . LEU A 1 376 ? -24.494 0.287 -8.300 1.00 94.56 376 LEU A O 1
ATOM 3004 N N . GLN A 1 377 ? -25.911 1.887 -8.982 1.00 95.50 377 GLN A N 1
ATOM 3005 C CA . GLN A 1 377 ? -25.786 2.712 -7.779 1.00 95.50 377 GLN A CA 1
ATOM 3006 C C . GLN A 1 377 ? -26.201 1.950 -6.511 1.00 95.50 377 GLN A C 1
ATOM 3008 O O . GLN A 1 377 ? -25.553 2.089 -5.476 1.00 95.50 377 GLN A O 1
ATOM 3013 N N . ARG A 1 378 ? -27.240 1.102 -6.576 1.00 93.00 378 ARG A N 1
ATOM 3014 C CA . ARG A 1 378 ? -27.634 0.229 -5.451 1.00 93.00 378 ARG A CA 1
ATOM 3015 C C . ARG A 1 378 ? -26.561 -0.811 -5.130 1.00 93.00 378 ARG A C 1
ATOM 3017 O O . ARG A 1 378 ? -26.268 -1.023 -3.957 1.00 93.00 378 ARG A O 1
ATOM 3024 N N . TYR A 1 379 ? -25.956 -1.435 -6.143 1.00 92.94 379 TYR A N 1
ATOM 3025 C CA . TYR A 1 379 ? -24.843 -2.368 -5.930 1.00 92.94 379 TYR A CA 1
ATOM 3026 C C . TYR A 1 379 ? -23.608 -1.672 -5.357 1.00 92.94 379 TYR A C 1
ATOM 3028 O O . TYR A 1 379 ? -22.962 -2.218 -4.465 1.00 92.94 379 TYR A O 1
ATOM 3036 N N . LEU A 1 380 ? -23.320 -0.448 -5.802 1.00 93.06 380 LEU A N 1
ATOM 3037 C CA . LEU A 1 380 ? -22.238 0.367 -5.262 1.00 93.06 380 LEU A CA 1
ATOM 3038 C C . LEU A 1 380 ? -22.479 0.715 -3.788 1.00 93.06 380 LEU A C 1
ATOM 3040 O O . LEU A 1 380 ? -21.574 0.586 -2.969 1.00 93.06 380 LEU A O 1
ATOM 3044 N N . TRP A 1 381 ? -23.717 1.069 -3.437 1.00 93.81 381 TRP A N 1
ATOM 3045 C CA . TRP A 1 381 ? -24.135 1.293 -2.053 1.00 93.81 381 TRP A CA 1
ATOM 3046 C C . TRP A 1 381 ? -24.004 0.043 -1.184 1.00 93.81 381 TRP A C 1
ATOM 3048 O O . TRP A 1 381 ? -23.507 0.124 -0.063 1.00 93.81 381 TRP A O 1
ATOM 3058 N N . LEU A 1 382 ? -24.403 -1.122 -1.703 1.00 90.06 382 LEU A N 1
ATOM 3059 C CA . LEU A 1 382 ? -24.227 -2.392 -1.002 1.00 90.06 382 LEU A CA 1
ATOM 3060 C C . LEU A 1 382 ? -22.741 -2.687 -0.773 1.00 90.06 382 LEU A C 1
ATOM 3062 O O . LEU A 1 382 ? -22.357 -3.036 0.341 1.00 90.06 382 LEU A O 1
ATOM 3066 N N . LYS A 1 383 ? -21.894 -2.487 -1.793 1.00 88.44 383 LYS A N 1
ATOM 3067 C CA . LYS A 1 383 ? -20.442 -2.647 -1.664 1.00 88.44 383 LYS A CA 1
ATOM 3068 C C . LYS A 1 383 ? -19.863 -1.686 -0.629 1.00 88.44 383 LYS A C 1
ATOM 3070 O O . LYS A 1 383 ? -19.055 -2.112 0.189 1.00 88.44 383 LYS A O 1
ATOM 3075 N N . TRP A 1 384 ? -20.287 -0.426 -0.632 1.00 92.19 384 TRP A N 1
ATOM 3076 C CA . TRP A 1 384 ? -19.900 0.561 0.376 1.00 92.19 384 TRP A CA 1
ATOM 3077 C C . TRP A 1 384 ? -20.303 0.154 1.789 1.00 92.19 384 TRP A C 1
ATOM 3079 O O . TRP A 1 384 ? -19.503 0.300 2.706 1.00 92.19 384 TRP A O 1
ATOM 3089 N N . PHE A 1 385 ? -21.496 -0.412 1.964 1.00 87.19 385 PHE A N 1
ATOM 3090 C CA . PHE A 1 385 ? -21.978 -0.845 3.271 1.00 87.19 385 PHE A CA 1
ATOM 3091 C C . PHE A 1 385 ? -21.145 -1.994 3.863 1.00 87.19 385 PHE A C 1
ATOM 3093 O O . PHE A 1 385 ? -20.904 -2.017 5.068 1.00 87.19 385 PHE A O 1
ATOM 3100 N N . ILE A 1 386 ? -20.685 -2.931 3.027 1.00 86.06 386 ILE A N 1
ATOM 3101 C CA . ILE A 1 386 ? -19.941 -4.124 3.473 1.00 86.06 386 ILE A CA 1
ATOM 3102 C C . ILE A 1 386 ? -18.412 -3.978 3.402 1.00 86.06 386 ILE A C 1
ATOM 3104 O O . ILE A 1 386 ? -17.700 -4.871 3.855 1.00 86.06 386 ILE A O 1
ATOM 3108 N N . SER A 1 387 ? -17.893 -2.892 2.820 1.00 83.62 387 SER A N 1
ATOM 3109 C CA . SER A 1 387 ? -16.451 -2.678 2.617 1.00 83.62 387 SER A CA 1
ATOM 3110 C C . SER A 1 387 ? -15.934 -1.530 3.482 1.00 83.62 387 SER A C 1
ATOM 3112 O O . SER A 1 387 ? -16.618 -0.535 3.698 1.00 83.62 387 SER A O 1
ATOM 3114 N N . THR A 1 388 ? -14.674 -1.603 3.915 1.00 83.25 388 THR A N 1
ATOM 3115 C CA . THR A 1 388 ? -14.003 -0.473 4.587 1.00 83.25 388 THR A CA 1
ATOM 3116 C C . THR A 1 388 ? -13.823 0.717 3.639 1.00 83.25 388 THR A C 1
ATOM 3118 O O . THR A 1 388 ? -14.059 1.867 4.018 1.00 83.25 388 THR A O 1
ATOM 3121 N N . ASN A 1 389 ? -13.464 0.426 2.386 1.00 90.25 389 ASN A N 1
ATOM 3122 C CA . ASN A 1 389 ? -13.416 1.349 1.260 1.00 90.25 389 ASN A CA 1
ATOM 3123 C C . ASN A 1 389 ? -13.930 0.624 0.004 1.00 90.25 389 ASN A C 1
ATOM 3125 O O . ASN A 1 389 ? -13.433 -0.444 -0.344 1.00 90.25 389 ASN A O 1
ATOM 3129 N N . TYR A 1 390 ? -14.933 1.189 -0.669 1.00 89.94 390 TYR A N 1
ATOM 3130 C CA . TYR A 1 390 ? -15.580 0.563 -1.829 1.00 89.94 390 TYR A CA 1
ATOM 3131 C C . TYR A 1 390 ? -14.799 0.713 -3.145 1.00 89.94 390 TYR A C 1
ATOM 3133 O O . TYR A 1 390 ? -15.226 0.187 -4.166 1.00 89.94 390 TYR A O 1
ATOM 3141 N N . VAL A 1 391 ? -13.694 1.455 -3.153 1.00 92.50 391 VAL A N 1
ATOM 3142 C CA . VAL A 1 391 ? -12.905 1.717 -4.362 1.00 92.50 391 VAL A CA 1
ATOM 3143 C C . VAL A 1 391 ? -11.576 0.979 -4.321 1.00 92.50 391 VAL A C 1
ATOM 3145 O O . VAL A 1 391 ? -11.131 0.511 -5.358 1.00 92.50 391 VAL A O 1
ATOM 3148 N N . SER A 1 392 ? -10.939 0.851 -3.155 1.00 89.00 392 SER A N 1
ATOM 3149 C CA . SER A 1 392 ? -9.537 0.421 -3.046 1.00 89.00 392 SER A CA 1
ATOM 3150 C C . SER A 1 392 ? -9.210 -0.912 -3.731 1.00 89.00 392 SER A C 1
ATOM 3152 O O . SER A 1 392 ? -8.233 -0.977 -4.471 1.00 89.00 392 SER A O 1
ATOM 3154 N N . ASP A 1 393 ? -10.016 -1.955 -3.522 1.00 87.88 393 ASP A N 1
ATOM 3155 C CA . ASP A 1 393 ? -9.789 -3.287 -4.103 1.00 87.88 393 ASP A CA 1
ATOM 3156 C C . ASP A 1 393 ? -9.997 -3.299 -5.623 1.00 87.88 393 ASP A C 1
ATOM 3158 O O . ASP A 1 393 ? -9.223 -3.905 -6.364 1.00 87.88 393 ASP A O 1
ATOM 3162 N N . TRP A 1 394 ? -11.026 -2.602 -6.102 1.00 90.25 394 TRP A N 1
ATOM 3163 C CA . TRP A 1 394 ? -11.289 -2.452 -7.530 1.00 90.25 394 TRP A CA 1
ATOM 3164 C C . TRP A 1 394 ? -10.250 -1.572 -8.217 1.00 90.25 394 TRP A C 1
ATOM 3166 O O . TRP A 1 394 ? -9.799 -1.910 -9.305 1.00 90.25 394 TRP A O 1
ATOM 3176 N N . TRP A 1 395 ? -9.831 -0.485 -7.578 1.00 91.00 395 TRP A N 1
ATOM 3177 C CA . TRP A 1 395 ? -8.800 0.410 -8.086 1.00 91.00 395 TRP A CA 1
ATOM 3178 C C . TRP A 1 395 ? -7.479 -0.333 -8.260 1.00 91.00 395 TRP A C 1
ATOM 3180 O O . TRP A 1 395 ? -6.939 -0.383 -9.360 1.00 91.00 395 TRP A O 1
ATOM 3190 N N . GLU A 1 396 ? -7.010 -1.008 -7.210 1.00 90.44 396 GLU A N 1
ATOM 3191 C CA . GLU A 1 396 ? -5.804 -1.831 -7.277 1.00 90.44 396 GLU A CA 1
ATOM 3192 C C . GLU A 1 396 ? -5.909 -2.894 -8.381 1.00 90.44 396 GLU A C 1
ATOM 3194 O O . GLU A 1 396 ? -5.040 -2.989 -9.252 1.00 90.44 396 GLU A O 1
ATOM 3199 N N . LYS A 1 397 ? -7.006 -3.659 -8.396 1.00 88.69 397 LYS A N 1
ATOM 3200 C CA . LYS A 1 397 ? -7.172 -4.776 -9.326 1.00 88.69 397 LYS A CA 1
ATOM 3201 C C . LYS A 1 397 ? -7.322 -4.335 -10.780 1.00 88.69 397 LYS A C 1
ATOM 3203 O O . LYS A 1 397 ? -6.627 -4.865 -11.641 1.00 88.69 397 LYS A O 1
ATOM 3208 N N . PHE A 1 398 ? -8.265 -3.446 -11.075 1.00 89.38 398 PHE A N 1
ATOM 3209 C CA . PHE A 1 398 ? -8.669 -3.143 -12.448 1.00 89.38 398 PHE A CA 1
ATOM 3210 C C . PHE A 1 398 ? -7.819 -2.054 -13.096 1.00 89.38 398 PHE A C 1
ATOM 3212 O O . PHE A 1 398 ? -7.590 -2.141 -14.296 1.00 89.38 398 PHE A O 1
ATOM 3219 N N . ILE A 1 399 ? -7.323 -1.077 -12.330 1.00 90.56 399 ILE A N 1
ATOM 3220 C CA . ILE A 1 399 ? -6.506 0.007 -12.894 1.00 90.56 399 ILE A CA 1
ATOM 3221 C C . ILE A 1 399 ? -5.048 -0.415 -13.028 1.00 90.56 399 ILE A C 1
ATOM 3223 O O . ILE A 1 399 ? -4.430 -0.149 -14.052 1.00 90.56 399 ILE A O 1
ATOM 3227 N N . TYR A 1 400 ? -4.498 -1.119 -12.034 1.00 91.69 400 TYR A N 1
ATOM 3228 C CA . TYR A 1 400 ? -3.074 -1.462 -12.047 1.00 91.69 400 TYR A CA 1
ATOM 3229 C C . TYR A 1 400 ? -2.811 -2.927 -12.363 1.00 91.69 400 TYR A C 1
ATOM 3231 O O . TYR A 1 400 ? -2.029 -3.228 -13.266 1.00 91.69 400 TYR A O 1
ATOM 3239 N N . LEU A 1 401 ? -3.424 -3.855 -11.623 1.00 94.38 401 LEU A N 1
ATOM 3240 C CA . LEU A 1 401 ? -3.019 -5.264 -11.672 1.00 94.38 401 LEU A CA 1
ATOM 3241 C C . LEU A 1 401 ? -3.546 -6.024 -12.888 1.00 94.38 401 LEU A C 1
ATOM 3243 O O . LEU A 1 401 ? -2.947 -7.032 -13.239 1.00 94.38 401 LEU A O 1
ATOM 3247 N N . ARG A 1 402 ? -4.624 -5.564 -13.529 1.00 95.06 402 ARG A N 1
ATOM 3248 C CA . ARG A 1 402 ? -5.161 -6.138 -14.775 1.00 95.06 402 ARG A CA 1
ATOM 3249 C C . ARG A 1 402 ? -4.621 -5.488 -16.040 1.00 95.06 402 ARG A C 1
ATOM 3251 O O . ARG A 1 402 ? -4.694 -6.108 -17.094 1.00 95.06 402 ARG A O 1
ATOM 3258 N N . GLY A 1 403 ? -4.017 -4.303 -15.947 1.00 93.44 403 GLY A N 1
ATOM 3259 C CA . GLY A 1 403 ? -3.289 -3.713 -17.071 1.00 93.44 403 GLY A CA 1
ATOM 3260 C C . GLY A 1 403 ? -2.219 -4.684 -17.576 1.00 93.44 403 GLY A C 1
ATOM 3261 O O . GLY A 1 403 ? -1.486 -5.265 -16.767 1.00 93.44 403 GLY A O 1
ATOM 3262 N N . ARG A 1 404 ? -2.202 -4.930 -18.890 1.00 95.19 404 ARG A N 1
ATOM 3263 C CA . ARG A 1 404 ? -1.265 -5.848 -19.561 1.00 95.19 404 ARG A CA 1
ATOM 3264 C C . ARG A 1 404 ? -0.064 -5.124 -20.169 1.00 95.19 404 ARG A C 1
ATOM 3266 O O . ARG A 1 404 ? 1.002 -5.712 -20.296 1.00 95.19 404 ARG A O 1
ATOM 3273 N N . SER A 1 405 ? -0.191 -3.825 -20.425 1.00 94.00 405 SER A N 1
ATOM 3274 C CA . SER A 1 405 ? 0.898 -2.986 -20.923 1.00 94.00 405 SER A CA 1
ATOM 3275 C C . SER A 1 405 ? 2.111 -2.967 -19.984 1.00 94.00 405 SER A C 1
ATOM 3277 O O . SER A 1 405 ? 1.993 -3.125 -18.765 1.00 94.00 405 SER A O 1
ATOM 3279 N N . ALA A 1 406 ? 3.283 -2.719 -20.568 1.00 94.44 406 ALA A N 1
ATOM 3280 C CA . ALA A 1 406 ? 4.539 -2.506 -19.857 1.00 94.44 406 ALA A CA 1
ATOM 3281 C C . ALA A 1 406 ? 4.388 -1.477 -18.722 1.00 94.44 406 ALA A C 1
ATOM 3283 O O . ALA A 1 406 ? 3.968 -0.343 -18.955 1.00 94.44 406 ALA A O 1
ATOM 3284 N N . ILE A 1 407 ? 4.750 -1.849 -17.489 1.00 92.88 407 ILE A N 1
ATOM 3285 C CA . ILE A 1 407 ? 4.594 -0.960 -16.319 1.00 92.88 407 ILE A CA 1
ATOM 3286 C C . ILE A 1 407 ? 5.713 0.071 -16.194 1.00 92.88 407 ILE A C 1
ATOM 3288 O O . ILE A 1 407 ? 5.492 1.114 -15.585 1.00 92.88 407 ILE A O 1
ATOM 3292 N N . MET A 1 408 ? 6.889 -0.203 -16.769 1.00 89.81 408 MET A N 1
ATOM 3293 C CA . MET A 1 408 ? 8.067 0.656 -16.628 1.00 89.81 408 MET A CA 1
ATOM 3294 C C . MET A 1 408 ? 7.804 2.076 -17.140 1.00 89.81 408 MET A C 1
ATOM 3296 O O . MET A 1 408 ? 8.162 3.029 -16.459 1.00 89.81 408 MET A O 1
ATOM 3300 N N . VAL A 1 409 ? 7.122 2.207 -18.281 1.00 86.62 409 VAL A N 1
ATOM 3301 C CA . VAL A 1 409 ? 6.787 3.507 -18.888 1.00 86.62 409 VAL A CA 1
ATOM 3302 C C . VAL A 1 409 ? 5.394 3.992 -18.474 1.00 86.62 409 VAL A C 1
ATOM 3304 O O . VAL A 1 409 ? 5.194 5.180 -18.254 1.00 86.62 409 VAL A O 1
ATOM 3307 N N . ASN A 1 410 ? 4.421 3.083 -18.345 1.00 88.50 410 ASN A N 1
ATOM 3308 C CA . ASN A 1 410 ? 3.009 3.473 -18.237 1.00 88.50 410 ASN A CA 1
ATOM 3309 C C . ASN A 1 410 ? 2.484 3.612 -16.799 1.00 88.50 410 ASN A C 1
ATOM 3311 O O . ASN A 1 410 ? 1.370 4.095 -16.610 1.00 88.50 410 ASN A O 1
ATOM 3315 N N . SER A 1 411 ? 3.213 3.132 -15.784 1.00 91.81 411 SER A N 1
ATOM 3316 C CA . SER A 1 411 ? 2.682 3.067 -14.411 1.00 91.81 411 SER A CA 1
ATOM 3317 C C . SER A 1 411 ? 3.691 3.375 -13.311 1.00 91.81 411 SER A C 1
ATOM 3319 O O . SER A 1 411 ? 3.273 3.828 -12.244 1.00 91.81 411 SER A O 1
ATOM 3321 N N . ASN A 1 412 ? 4.976 3.082 -13.507 1.00 93.31 412 ASN A N 1
ATOM 3322 C CA . ASN A 1 412 ? 5.994 3.375 -12.507 1.00 93.31 412 ASN A CA 1
ATOM 3323 C C . ASN A 1 412 ? 6.256 4.886 -12.432 1.00 93.31 412 ASN A C 1
ATOM 3325 O O . ASN A 1 412 ? 6.155 5.601 -13.423 1.00 93.31 412 ASN A O 1
ATOM 3329 N N . PHE A 1 413 ? 6.623 5.361 -11.244 1.00 92.56 413 PHE A N 1
ATOM 3330 C CA . PHE A 1 413 ? 7.060 6.735 -11.011 1.00 92.56 413 PHE A CA 1
ATOM 3331 C C . PHE A 1 413 ? 8.420 6.722 -10.311 1.00 92.56 413 PHE A C 1
ATOM 3333 O O . PHE A 1 413 ? 8.773 5.748 -9.644 1.00 92.56 413 PHE A O 1
ATOM 3340 N N . TYR A 1 414 ? 9.175 7.808 -10.445 1.00 89.62 414 TYR A N 1
ATOM 3341 C CA . TYR A 1 414 ? 10.473 7.986 -9.801 1.00 89.62 414 TYR A CA 1
ATOM 3342 C C . TYR A 1 414 ? 10.567 9.384 -9.182 1.00 89.62 414 TYR A C 1
ATOM 3344 O O . TYR A 1 414 ? 9.864 10.308 -9.586 1.00 89.62 414 TYR A O 1
ATOM 3352 N N . GLY A 1 415 ? 11.416 9.522 -8.165 1.00 88.75 415 GLY A N 1
ATOM 3353 C CA . GLY A 1 415 ? 11.716 10.795 -7.514 1.00 88.75 415 GLY A CA 1
ATOM 3354 C C . GLY A 1 415 ? 13.194 11.123 -7.674 1.00 88.75 415 GLY A C 1
ATOM 3355 O O . GLY A 1 415 ? 14.035 10.243 -7.502 1.00 88.75 415 GLY A O 1
ATOM 3356 N N . LEU A 1 416 ? 13.503 12.377 -8.000 1.00 84.44 416 LEU A N 1
ATOM 3357 C CA . LEU A 1 416 ? 14.866 12.818 -8.302 1.00 84.44 416 LEU A CA 1
ATOM 3358 C C . LEU A 1 416 ? 15.478 13.726 -7.234 1.00 84.44 416 LEU A C 1
ATOM 3360 O O . LEU A 1 416 ? 16.672 13.962 -7.286 1.00 84.44 416 LEU A O 1
ATOM 3364 N N . ASP A 1 417 ? 14.737 14.204 -6.235 1.00 74.94 417 ASP A N 1
ATOM 3365 C CA . ASP A 1 417 ? 15.240 15.226 -5.297 1.00 74.94 417 ASP A CA 1
ATOM 3366 C C . ASP A 1 417 ? 16.553 14.840 -4.584 1.00 74.94 417 ASP A C 1
ATOM 3368 O O . ASP A 1 417 ? 17.374 15.698 -4.256 1.00 74.94 417 ASP A O 1
ATOM 3372 N N . ALA A 1 418 ? 16.799 13.540 -4.391 1.00 74.00 418 ALA A N 1
ATOM 3373 C CA . ALA A 1 418 ? 18.028 13.034 -3.786 1.00 74.00 418 ALA A CA 1
ATOM 3374 C C . ALA A 1 418 ? 19.278 13.156 -4.686 1.00 74.00 418 ALA A C 1
ATOM 3376 O O . ALA A 1 418 ? 20.389 13.087 -4.161 1.00 74.00 418 ALA A O 1
ATOM 3377 N N . ILE A 1 419 ? 19.146 13.371 -6.005 1.00 71.31 419 ILE A N 1
ATOM 3378 C CA . ILE A 1 419 ? 20.295 13.473 -6.931 1.00 71.31 419 ILE A CA 1
ATOM 3379 C C . ILE A 1 419 ? 21.160 14.714 -6.668 1.00 71.31 419 ILE A C 1
ATOM 3381 O O . ILE A 1 419 ? 22.359 14.716 -6.968 1.00 71.31 419 ILE A O 1
ATOM 3385 N N . TYR A 1 420 ? 20.560 15.757 -6.085 1.00 76.25 420 TYR A N 1
ATOM 3386 C CA . TYR A 1 420 ? 21.229 17.015 -5.750 1.00 76.25 420 TYR A CA 1
ATOM 3387 C C . TYR A 1 420 ? 21.999 16.941 -4.428 1.00 76.25 420 TYR A C 1
ATOM 3389 O O . TYR A 1 420 ? 22.860 17.777 -4.157 1.00 76.25 420 TYR A O 1
ATOM 3397 N N . ILE A 1 421 ? 21.730 15.927 -3.603 1.00 80.12 421 ILE A N 1
ATOM 3398 C CA . ILE A 1 421 ? 22.426 15.720 -2.337 1.00 80.12 421 ILE A CA 1
ATOM 3399 C C . ILE A 1 421 ? 23.623 14.804 -2.606 1.00 80.12 421 ILE A C 1
ATOM 3401 O O . ILE A 1 421 ? 23.487 13.587 -2.728 1.00 80.12 421 ILE A O 1
ATOM 3405 N N . ARG A 1 422 ? 24.825 15.387 -2.687 1.00 81.50 422 ARG A N 1
ATOM 3406 C CA . ARG A 1 422 ? 26.086 14.651 -2.898 1.00 81.50 422 ARG A CA 1
ATOM 3407 C C . ARG A 1 422 ? 27.054 14.848 -1.721 1.00 81.50 422 ARG A C 1
ATOM 3409 O O . ARG A 1 422 ? 27.968 15.658 -1.823 1.00 81.50 422 ARG A O 1
ATOM 3416 N N . PRO A 1 423 ? 26.893 14.113 -0.600 1.00 84.69 423 PRO A N 1
ATOM 3417 C CA . PRO A 1 423 ? 27.776 14.251 0.564 1.00 84.69 423 PRO A CA 1
ATOM 3418 C C . PRO A 1 423 ? 29.203 13.740 0.313 1.00 84.69 423 PRO A C 1
ATOM 3420 O O . PRO A 1 423 ? 30.127 14.105 1.029 1.00 84.69 423 PRO A O 1
ATOM 3423 N N . THR A 1 424 ? 29.377 12.860 -0.676 1.00 89.94 424 THR A N 1
ATOM 3424 C CA . THR A 1 424 ? 30.663 12.306 -1.116 1.00 89.94 424 THR A CA 1
ATOM 3425 C C . THR A 1 424 ? 30.592 11.962 -2.603 1.00 89.94 424 THR A C 1
ATOM 3427 O O . THR A 1 424 ? 29.505 11.731 -3.140 1.00 89.94 424 THR A O 1
ATOM 3430 N N . THR A 1 425 ? 31.744 11.927 -3.269 1.00 88.94 425 THR A N 1
ATOM 3431 C CA . THR A 1 425 ? 31.889 11.512 -4.672 1.00 88.94 425 THR A CA 1
ATOM 3432 C C . THR A 1 425 ? 31.887 9.991 -4.832 1.00 88.94 425 THR A C 1
ATOM 3434 O O . THR A 1 425 ? 31.582 9.485 -5.907 1.00 88.94 425 THR A O 1
ATOM 3437 N N . ILE A 1 426 ? 32.148 9.244 -3.756 1.00 93.00 426 ILE A N 1
ATOM 3438 C CA . ILE A 1 426 ? 32.213 7.780 -3.783 1.00 93.00 426 ILE A CA 1
ATOM 3439 C C . ILE A 1 426 ? 30.790 7.203 -3.864 1.00 93.00 426 ILE A C 1
ATOM 3441 O O . ILE A 1 426 ? 29.986 7.357 -2.939 1.00 93.00 426 ILE A O 1
ATOM 3445 N N . GLN A 1 427 ? 30.464 6.531 -4.972 1.00 92.88 427 GLN A N 1
ATOM 3446 C CA . GLN A 1 427 ? 29.137 5.951 -5.218 1.00 92.88 427 GLN A CA 1
ATOM 3447 C C . GLN A 1 427 ? 28.740 4.925 -4.148 1.00 92.88 427 GLN A C 1
ATOM 3449 O O . GLN A 1 427 ? 27.657 5.034 -3.574 1.00 92.88 427 GLN A O 1
ATOM 3454 N N . THR A 1 428 ? 29.620 3.976 -3.831 1.00 96.00 428 THR A N 1
ATOM 3455 C CA . THR A 1 428 ? 29.370 2.907 -2.848 1.00 96.00 428 THR A CA 1
ATOM 3456 C C . THR A 1 428 ? 29.162 3.450 -1.444 1.00 96.00 428 THR A C 1
ATOM 3458 O O . THR A 1 428 ? 28.247 3.013 -0.752 1.00 96.00 428 THR A O 1
ATOM 3461 N N . ALA A 1 429 ? 29.925 4.468 -1.039 1.00 95.69 429 ALA A N 1
ATOM 3462 C CA . ALA A 1 429 ? 29.735 5.144 0.240 1.00 95.69 429 ALA A CA 1
ATOM 3463 C C . ALA A 1 429 ? 28.352 5.816 0.326 1.00 95.69 429 ALA A C 1
ATOM 3465 O O . ALA A 1 429 ? 27.668 5.699 1.348 1.00 95.69 429 ALA A O 1
ATOM 3466 N N . ARG A 1 430 ? 27.896 6.488 -0.745 1.00 92.69 430 ARG A N 1
ATOM 3467 C CA . ARG A 1 430 ? 26.535 7.060 -0.806 1.00 92.69 430 ARG A CA 1
ATOM 3468 C C . ARG A 1 430 ? 25.466 5.973 -0.753 1.00 92.69 430 ARG A C 1
ATOM 3470 O O . ARG A 1 430 ? 24.549 6.068 0.063 1.00 92.69 430 ARG A O 1
ATOM 3477 N N . ALA A 1 431 ? 25.604 4.940 -1.582 1.00 94.94 431 ALA A N 1
ATOM 3478 C CA . ALA A 1 431 ? 24.671 3.822 -1.655 1.00 94.94 431 ALA A CA 1
ATOM 3479 C C . ALA A 1 431 ? 24.557 3.092 -0.308 1.00 94.94 431 ALA A C 1
ATOM 3481 O O . ALA A 1 431 ? 23.448 2.798 0.142 1.00 94.94 431 ALA A O 1
ATOM 3482 N N . ALA A 1 432 ? 25.679 2.879 0.384 1.00 96.75 432 ALA A N 1
ATOM 3483 C CA . ALA A 1 432 ? 25.704 2.253 1.697 1.00 96.75 432 ALA A CA 1
ATOM 3484 C C . ALA A 1 432 ? 24.988 3.103 2.755 1.00 96.75 432 ALA A C 1
ATOM 3486 O O . ALA A 1 432 ? 24.128 2.598 3.476 1.00 96.75 432 ALA A O 1
ATOM 3487 N N . ASN A 1 433 ? 25.266 4.411 2.809 1.00 94.75 433 ASN A N 1
ATOM 3488 C CA . ASN A 1 433 ? 24.584 5.320 3.733 1.00 94.75 433 ASN A CA 1
ATOM 3489 C C . ASN A 1 433 ? 23.070 5.366 3.488 1.00 94.75 433 ASN A C 1
ATOM 3491 O O . ASN A 1 433 ? 22.295 5.258 4.441 1.00 94.75 433 ASN A O 1
ATOM 3495 N N . LEU A 1 434 ? 22.644 5.472 2.226 1.00 93.19 434 LEU A N 1
ATOM 3496 C CA . LEU A 1 434 ? 21.228 5.476 1.857 1.00 93.19 434 LEU A CA 1
ATOM 3497 C C . LEU A 1 434 ? 20.546 4.155 2.233 1.00 93.19 434 LEU A C 1
ATOM 3499 O O . LEU A 1 434 ? 19.468 4.159 2.824 1.00 93.19 434 LEU A O 1
ATOM 3503 N N . THR A 1 435 ? 21.199 3.028 1.954 1.00 96.19 435 THR A N 1
ATOM 3504 C CA . THR A 1 435 ? 20.688 1.688 2.268 1.00 96.19 435 THR A CA 1
ATOM 3505 C C . THR A 1 435 ? 20.547 1.492 3.779 1.00 96.19 435 THR A C 1
ATOM 3507 O O . THR A 1 435 ? 19.482 1.093 4.254 1.00 96.19 435 THR A O 1
ATOM 3510 N N . CYS A 1 436 ? 21.571 1.830 4.569 1.00 95.94 436 CYS A N 1
ATOM 3511 C CA . CYS A 1 436 ? 21.501 1.760 6.031 1.00 95.94 436 CYS A CA 1
ATOM 3512 C C . CYS A 1 436 ? 20.420 2.700 6.592 1.00 95.94 436 CYS A C 1
ATOM 3514 O O . CYS A 1 436 ? 19.680 2.312 7.499 1.00 95.94 436 CYS A O 1
ATOM 3516 N N . ALA A 1 437 ? 20.272 3.911 6.040 1.00 94.81 437 ALA A N 1
ATOM 3517 C CA . ALA A 1 437 ? 19.199 4.832 6.414 1.00 94.81 437 ALA A CA 1
ATOM 3518 C C . ALA A 1 437 ? 17.809 4.258 6.092 1.00 94.81 437 ALA A C 1
ATOM 3520 O O . ALA A 1 437 ? 16.912 4.340 6.932 1.00 94.81 437 ALA A O 1
ATOM 3521 N N . ALA A 1 438 ? 17.639 3.603 4.941 1.00 95.50 438 ALA A N 1
ATOM 3522 C CA . ALA A 1 438 ? 16.393 2.943 4.562 1.00 95.50 438 ALA A CA 1
ATOM 3523 C C . ALA A 1 438 ? 16.026 1.803 5.529 1.00 95.50 438 ALA A C 1
ATOM 3525 O O . ALA A 1 438 ? 14.871 1.687 5.933 1.00 95.50 438 ALA A O 1
ATOM 3526 N N . PHE A 1 439 ? 16.998 1.005 5.988 1.00 95.06 439 PHE A N 1
ATOM 3527 C CA . PHE A 1 439 ? 16.760 -0.027 7.009 1.00 95.06 439 PHE A CA 1
ATOM 3528 C C . PHE A 1 439 ? 16.431 0.546 8.393 1.00 95.06 439 PHE A C 1
ATOM 3530 O O . PHE A 1 439 ? 15.596 -0.016 9.109 1.00 95.06 439 PHE A O 1
ATOM 3537 N N . ARG A 1 440 ? 17.045 1.671 8.778 1.00 94.19 440 ARG A N 1
ATOM 3538 C CA . ARG A 1 440 ? 16.676 2.394 10.006 1.00 94.19 440 ARG A CA 1
ATOM 3539 C C . ARG A 1 440 ? 15.245 2.913 9.911 1.00 94.19 440 ARG A C 1
ATOM 3541 O O . ARG A 1 440 ? 14.449 2.647 10.804 1.00 94.19 440 ARG A O 1
ATOM 3548 N N . TYR A 1 441 ? 14.891 3.547 8.796 1.00 94.94 441 TYR A N 1
ATOM 3549 C CA . TYR A 1 441 ? 13.526 3.996 8.530 1.00 94.94 441 TYR A CA 1
ATOM 3550 C C . TYR A 1 441 ? 12.525 2.834 8.569 1.00 94.94 441 TYR A C 1
ATOM 3552 O O . TYR A 1 441 ? 11.503 2.924 9.243 1.00 94.94 441 TYR A O 1
ATOM 3560 N N . ARG A 1 442 ? 12.849 1.703 7.931 1.00 93.00 442 ARG A N 1
ATOM 3561 C CA . ARG A 1 442 ? 12.046 0.476 8.002 1.00 93.00 442 ARG A CA 1
ATOM 3562 C C . ARG A 1 442 ? 11.862 -0.015 9.441 1.00 93.00 442 ARG A C 1
ATOM 3564 O O . ARG A 1 442 ? 10.781 -0.472 9.786 1.00 93.00 442 ARG A O 1
ATOM 3571 N N . THR A 1 443 ? 12.886 0.088 10.285 1.00 90.12 443 THR A N 1
ATOM 3572 C CA . THR A 1 443 ? 12.785 -0.294 11.703 1.00 90.12 443 THR A CA 1
ATOM 3573 C C . THR A 1 443 ? 11.832 0.633 12.464 1.00 90.12 443 THR A C 1
ATOM 3575 O O . THR A 1 443 ? 10.991 0.155 13.222 1.00 90.12 443 THR A O 1
ATOM 3578 N N . GLU A 1 444 ? 11.904 1.945 12.226 1.00 92.38 444 GLU A N 1
ATOM 3579 C CA . GLU A 1 444 ? 10.970 2.920 12.813 1.00 92.38 444 GLU A CA 1
ATOM 3580 C C . GLU A 1 444 ? 9.527 2.714 12.328 1.00 92.38 444 GLU A C 1
ATOM 3582 O O . GLU A 1 444 ? 8.579 2.902 13.093 1.00 92.38 444 GLU A O 1
ATOM 3587 N N . LEU A 1 445 ? 9.360 2.299 11.072 1.00 91.88 445 LEU A N 1
ATOM 3588 C CA . LEU A 1 445 ? 8.083 1.921 10.472 1.00 91.88 445 LEU A CA 1
ATOM 3589 C C . LEU A 1 445 ? 7.504 0.660 11.131 1.00 91.88 445 LEU A C 1
ATOM 3591 O O . LEU A 1 445 ? 6.366 0.682 11.591 1.00 91.88 445 LEU A O 1
ATOM 3595 N N . ASP A 1 446 ? 8.301 -0.410 11.228 1.00 87.94 446 ASP A N 1
ATOM 3596 C CA . ASP A 1 446 ? 7.917 -1.695 11.829 1.00 87.94 446 ASP A CA 1
ATOM 3597 C C . ASP A 1 446 ? 7.548 -1.558 13.318 1.00 87.94 446 ASP A C 1
ATOM 3599 O O . ASP A 1 446 ? 6.679 -2.277 13.815 1.00 87.94 446 ASP A O 1
ATOM 3603 N N . HIS A 1 447 ? 8.195 -0.633 14.034 1.00 88.06 447 HIS A N 1
ATOM 3604 C CA . HIS A 1 447 ? 7.879 -0.303 15.426 1.00 88.06 447 HIS A CA 1
ATOM 3605 C C . HIS A 1 447 ? 6.762 0.742 15.581 1.00 88.06 447 HIS A C 1
ATOM 3607 O O . HIS A 1 447 ? 6.351 1.010 16.708 1.00 88.06 447 HIS A O 1
ATOM 3613 N N . GLU A 1 448 ? 6.244 1.302 14.483 1.00 92.00 448 GLU A N 1
ATOM 3614 C CA . GLU A 1 448 ? 5.237 2.374 14.463 1.00 92.00 448 GLU A CA 1
ATOM 3615 C C . GLU A 1 448 ? 5.645 3.664 15.199 1.00 92.00 448 GLU A C 1
ATOM 3617 O O . GLU A 1 448 ? 4.799 4.426 15.684 1.00 92.00 448 GLU A O 1
ATOM 3622 N N . ASN A 1 449 ? 6.948 3.936 15.263 1.00 91.25 449 ASN A N 1
ATOM 3623 C CA . ASN A 1 449 ? 7.500 5.142 15.882 1.00 91.25 449 ASN A CA 1
ATOM 3624 C C . ASN A 1 449 ? 7.290 6.390 15.013 1.00 91.25 449 ASN A C 1
ATOM 3626 O O . ASN A 1 449 ? 7.239 7.515 15.525 1.00 91.25 449 ASN A O 1
ATOM 3630 N N . ILE A 1 450 ? 7.132 6.194 13.701 1.00 92.50 450 ILE A N 1
ATOM 3631 C CA . ILE A 1 450 ? 6.794 7.254 12.753 1.00 92.50 450 ILE A CA 1
ATOM 3632 C C . ILE A 1 450 ? 5.410 7.806 13.103 1.00 92.50 450 ILE A C 1
ATOM 3634 O O . ILE A 1 450 ? 4.439 7.067 13.266 1.00 92.50 450 ILE A O 1
ATOM 3638 N N . LYS A 1 451 ? 5.304 9.131 13.222 1.00 91.06 451 LYS A N 1
ATOM 3639 C CA . LYS A 1 451 ? 4.017 9.770 13.500 1.00 91.06 451 LYS A CA 1
ATOM 3640 C C . LYS A 1 451 ? 3.106 9.715 12.273 1.00 91.06 451 LYS A C 1
ATOM 3642 O O . LYS A 1 451 ? 3.588 9.917 11.160 1.00 91.06 451 LYS A O 1
ATOM 3647 N N . PRO A 1 452 ? 1.796 9.480 12.463 1.00 91.25 452 PRO A N 1
ATOM 3648 C CA . PRO A 1 452 ? 0.856 9.499 11.355 1.00 91.25 452 PRO A CA 1
ATOM 3649 C C . PRO A 1 452 ? 0.827 10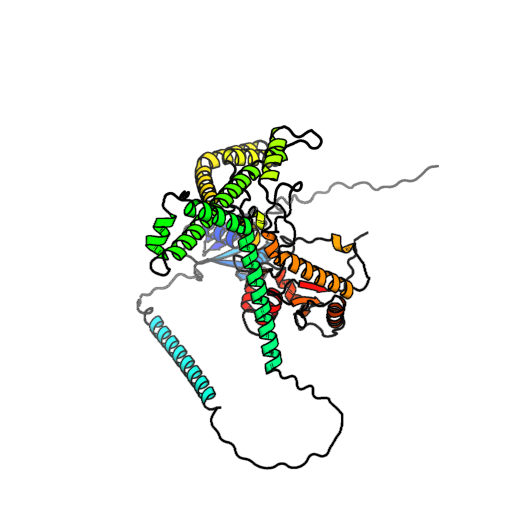.879 10.703 1.00 91.25 452 PRO A C 1
ATOM 3651 O O . PRO A 1 452 ? 0.927 11.911 11.376 1.00 91.25 452 PRO A O 1
ATOM 3654 N N . LEU A 1 453 ? 0.651 10.886 9.385 1.00 91.50 453 LEU A N 1
ATOM 3655 C CA . LEU A 1 453 ? 0.501 12.114 8.625 1.00 91.50 453 LEU A CA 1
ATOM 3656 C C . LEU A 1 453 ? -0.842 12.772 8.965 1.00 91.50 453 LEU A C 1
ATOM 3658 O O . LEU A 1 453 ? -1.887 12.119 8.973 1.00 91.50 453 LEU A O 1
ATOM 3662 N N . MET A 1 454 ? -0.802 14.070 9.260 1.00 89.94 454 MET A N 1
ATOM 3663 C CA . MET A 1 454 ? -1.951 14.837 9.737 1.00 89.94 454 MET A CA 1
ATOM 3664 C C . MET A 1 454 ? -2.086 16.133 8.938 1.00 89.94 454 MET A C 1
ATOM 3666 O O . MET A 1 454 ? -1.197 16.988 8.987 1.00 89.94 454 MET A O 1
ATOM 3670 N N . VAL A 1 455 ? -3.219 16.332 8.264 1.00 89.31 455 VAL A N 1
ATOM 3671 C CA . VAL A 1 455 ? -3.545 17.608 7.617 1.00 89.31 455 VAL A CA 1
ATOM 3672 C C . VAL A 1 455 ? -3.744 18.662 8.699 1.00 89.31 455 VAL A C 1
ATOM 3674 O O . VAL A 1 455 ? -4.510 18.461 9.646 1.00 89.31 455 VAL A O 1
ATOM 3677 N N . GLN A 1 456 ? -2.995 19.763 8.594 1.00 85.06 456 GLN A N 1
ATOM 3678 C CA . GLN A 1 456 ? -2.971 20.850 9.582 1.00 85.06 456 GLN A CA 1
ATOM 3679 C C . GLN A 1 456 ? -2.753 20.361 11.031 1.00 85.06 456 GLN A C 1
ATOM 3681 O O . GLN A 1 456 ? -3.261 20.955 11.981 1.00 85.06 456 GLN A O 1
ATOM 3686 N N . LYS A 1 457 ? -2.005 19.258 11.215 1.00 85.75 457 LYS A N 1
ATOM 3687 C CA . LYS A 1 457 ? -1.769 18.608 12.522 1.00 85.75 457 LYS A CA 1
ATOM 3688 C C . LYS A 1 457 ? -3.056 18.173 13.254 1.00 85.75 457 LYS A C 1
ATOM 3690 O O . LYS A 1 457 ? -3.019 17.975 14.467 1.00 85.75 457 LYS A O 1
ATOM 3695 N N . LEU A 1 458 ? -4.179 18.043 12.542 1.00 87.50 458 LEU A N 1
ATOM 3696 C CA . LEU A 1 458 ? -5.497 17.794 13.132 1.00 87.50 458 LEU A CA 1
ATOM 3697 C C . LEU A 1 458 ? -6.217 16.589 12.520 1.00 87.50 458 LEU A C 1
ATOM 3699 O O . LEU A 1 458 ? -6.759 15.772 13.261 1.00 87.50 458 LEU A O 1
ATOM 3703 N N . VAL A 1 459 ? -6.249 16.488 11.189 1.00 90.50 459 VAL A N 1
ATOM 3704 C CA . VAL A 1 459 ? -7.000 15.437 10.488 1.00 90.50 459 VAL A CA 1
ATOM 3705 C C . VAL A 1 459 ? -6.040 14.334 10.038 1.00 90.50 459 VAL A C 1
ATOM 3707 O O . VAL A 1 459 ? -5.185 14.610 9.197 1.00 90.50 459 VAL A O 1
ATOM 3710 N N . PRO A 1 460 ? -6.148 13.104 10.570 1.00 93.12 460 PRO A N 1
ATOM 3711 C CA . PRO A 1 460 ? -5.274 12.003 10.182 1.00 93.12 460 PRO A CA 1
ATOM 3712 C C . PRO A 1 460 ? -5.541 11.561 8.748 1.00 93.12 460 PRO A C 1
ATOM 3714 O O . PRO A 1 460 ? -6.689 11.505 8.304 1.00 93.12 460 PRO A O 1
ATOM 3717 N N . LEU A 1 461 ? -4.474 11.187 8.048 1.00 93.12 461 LEU A N 1
ATOM 3718 C CA . LEU A 1 461 ? -4.553 10.524 6.753 1.00 93.12 461 LEU A CA 1
ATOM 3719 C C . LEU A 1 461 ? -4.412 9.007 6.897 1.00 93.12 461 LEU A C 1
ATOM 3721 O O . LEU A 1 461 ? -3.918 8.483 7.898 1.00 93.12 461 LEU A O 1
ATOM 3725 N N . CYS A 1 462 ? -4.874 8.293 5.874 1.00 92.75 462 CYS A N 1
ATOM 3726 C CA . CYS A 1 462 ? -4.687 6.853 5.783 1.00 92.75 462 CYS A CA 1
ATOM 3727 C C . CYS A 1 462 ? -3.191 6.522 5.668 1.00 92.75 462 CYS A C 1
ATOM 3729 O O . CYS A 1 462 ? -2.490 7.097 4.841 1.00 92.75 462 CYS A O 1
ATOM 3731 N N . THR A 1 463 ? -2.715 5.584 6.484 1.00 93.75 463 THR A N 1
ATOM 3732 C CA . THR A 1 463 ? -1.320 5.135 6.541 1.00 93.75 463 THR A CA 1
ATOM 3733 C C . THR A 1 463 ? -1.159 3.699 6.045 1.00 93.75 463 THR A C 1
ATOM 3735 O O . THR A 1 463 ? -0.041 3.216 5.994 1.00 93.75 463 THR A O 1
ATOM 3738 N N . SER A 1 464 ? -2.225 3.023 5.597 1.00 89.50 464 SER A N 1
ATOM 3739 C CA . SER A 1 464 ? -2.176 1.612 5.151 1.00 89.50 464 SER A CA 1
ATOM 3740 C C . SER A 1 464 ? -1.109 1.312 4.087 1.00 89.50 464 SER A C 1
ATOM 3742 O O . SER A 1 464 ? -0.526 0.234 4.080 1.00 89.50 464 SER A O 1
ATOM 3744 N N . GLN A 1 465 ? -0.801 2.267 3.207 1.00 91.75 465 GLN A N 1
ATOM 3745 C CA . GLN A 1 465 ? 0.191 2.076 2.142 1.00 91.75 465 GLN A CA 1
ATOM 3746 C C . GLN A 1 465 ? 1.634 1.963 2.661 1.00 91.75 465 GLN A C 1
ATOM 3748 O O . GLN A 1 465 ? 2.468 1.360 1.988 1.00 91.75 465 GLN A O 1
ATOM 3753 N N . TYR A 1 466 ? 1.922 2.473 3.864 1.00 92.75 466 TYR A N 1
ATOM 3754 C CA . TYR A 1 466 ? 3.250 2.404 4.482 1.00 92.75 466 TYR A CA 1
ATOM 3755 C C . TYR A 1 466 ? 3.711 0.955 4.698 1.00 92.75 466 TYR A C 1
ATOM 3757 O O . TYR A 1 466 ? 4.902 0.673 4.597 1.00 92.75 466 TYR A O 1
ATOM 3765 N N . GLU A 1 467 ? 2.781 0.016 4.909 1.00 87.19 467 GLU A N 1
ATOM 3766 C CA . GLU A 1 467 ? 3.092 -1.412 5.078 1.00 87.19 467 GLU A CA 1
ATOM 3767 C C . GLU A 1 467 ? 3.809 -2.016 3.859 1.00 87.19 467 GLU A C 1
ATOM 3769 O O . GLU A 1 467 ? 4.550 -2.987 3.988 1.00 87.19 467 GLU A O 1
ATOM 3774 N N . ARG A 1 468 ? 3.610 -1.437 2.669 1.00 91.62 468 ARG A N 1
ATOM 3775 C CA . ARG A 1 468 ? 4.072 -1.996 1.392 1.00 91.62 468 ARG A CA 1
ATOM 3776 C C . ARG A 1 468 ? 5.352 -1.358 0.857 1.00 91.62 468 ARG A C 1
ATOM 3778 O O . ARG A 1 468 ? 5.782 -1.694 -0.240 1.00 91.62 468 ARG A O 1
ATOM 3785 N N . GLN A 1 469 ? 5.971 -0.450 1.610 1.00 92.62 469 GLN A N 1
ATOM 3786 C CA . GLN A 1 469 ? 7.169 0.261 1.155 1.00 92.62 469 GLN A CA 1
ATOM 3787 C C . GLN A 1 469 ? 8.405 -0.647 1.047 1.00 92.62 469 GLN A C 1
ATOM 3789 O O . GLN A 1 469 ? 9.272 -0.412 0.212 1.00 92.62 469 GLN A O 1
ATOM 3794 N N . PHE A 1 470 ? 8.476 -1.692 1.873 1.00 95.19 470 PHE A N 1
ATOM 3795 C CA . PHE A 1 470 ? 9.567 -2.667 1.879 1.00 95.19 470 PHE A CA 1
ATOM 3796 C C . PHE A 1 470 ? 9.032 -4.083 1.704 1.00 95.19 470 PHE A C 1
ATOM 3798 O O . PHE A 1 470 ? 7.858 -4.354 1.973 1.00 95.19 470 PHE A O 1
ATOM 3805 N N . ASN A 1 471 ? 9.913 -4.999 1.299 1.00 94.56 471 ASN A N 1
ATOM 3806 C CA . ASN A 1 471 ? 9.641 -6.437 1.182 1.00 94.56 471 ASN A CA 1
ATOM 3807 C C . ASN A 1 471 ? 8.426 -6.755 0.293 1.00 94.56 471 ASN A C 1
ATOM 3809 O O . ASN A 1 471 ? 7.746 -7.759 0.501 1.00 94.56 471 ASN A O 1
ATOM 3813 N N . THR A 1 472 ? 8.091 -5.868 -0.640 1.00 96.25 472 THR A N 1
ATOM 3814 C CA . THR A 1 472 ? 6.871 -5.968 -1.435 1.00 96.25 472 THR A CA 1
ATOM 3815 C C . THR A 1 472 ? 7.236 -5.998 -2.899 1.00 96.25 472 THR A C 1
ATOM 3817 O O . THR A 1 472 ? 8.020 -5.175 -3.362 1.00 96.25 472 THR A O 1
ATOM 3820 N N . ILE A 1 473 ? 6.640 -6.931 -3.634 1.00 96.19 473 ILE A N 1
ATOM 3821 C CA . ILE A 1 473 ? 6.839 -7.042 -5.071 1.00 96.19 473 ILE A CA 1
ATOM 3822 C C . ILE A 1 473 ? 5.526 -7.303 -5.797 1.00 96.19 473 ILE A C 1
ATOM 3824 O O . ILE A 1 473 ? 4.593 -7.900 -5.259 1.00 96.19 473 ILE A O 1
ATOM 3828 N N . ARG A 1 474 ? 5.466 -6.856 -7.050 1.00 96.44 474 ARG A N 1
ATOM 3829 C CA . ARG A 1 474 ? 4.396 -7.177 -7.989 1.00 96.44 474 ARG A CA 1
ATOM 3830 C C . ARG A 1 474 ? 4.810 -8.375 -8.841 1.00 96.44 474 ARG A C 1
ATOM 3832 O O . ARG A 1 474 ? 5.616 -8.237 -9.758 1.00 96.44 474 ARG A O 1
ATOM 3839 N N . ILE A 1 475 ? 4.236 -9.537 -8.555 1.00 96.38 475 ILE A N 1
ATOM 3840 C CA . ILE A 1 475 ? 4.439 -10.761 -9.333 1.00 96.38 475 ILE A CA 1
ATOM 3841 C C . ILE A 1 475 ? 3.530 -10.717 -10.571 1.00 96.38 475 ILE A C 1
ATOM 3843 O O . ILE A 1 475 ? 2.323 -10.489 -10.413 1.00 96.38 475 ILE A O 1
ATOM 3847 N N . PRO A 1 476 ? 4.062 -10.918 -11.791 1.00 96.94 476 PRO A N 1
ATOM 3848 C CA . PRO A 1 476 ? 3.248 -10.958 -13.002 1.00 96.94 476 PRO A CA 1
ATOM 3849 C C . PRO A 1 476 ? 2.314 -12.177 -12.987 1.00 96.94 476 PRO A C 1
ATOM 3851 O O . PRO A 1 476 ? 2.692 -13.266 -12.552 1.00 96.94 476 PRO A O 1
ATOM 3854 N N . GLY A 1 477 ? 1.087 -12.001 -13.464 1.00 96.31 477 GLY A N 1
ATOM 3855 C CA . GLY A 1 477 ? 0.171 -13.104 -13.761 1.00 96.31 477 GLY A CA 1
ATOM 3856 C C . GLY A 1 477 ? -0.343 -12.974 -15.187 1.00 96.31 477 GLY A C 1
ATOM 3857 O O . GLY A 1 477 ? -0.298 -11.876 -15.726 1.00 96.31 477 GLY A O 1
ATOM 3858 N N . LYS A 1 478 ? -0.846 -14.057 -15.796 1.00 95.62 478 LYS A N 1
ATOM 3859 C CA . LYS A 1 478 ? -1.322 -14.030 -17.195 1.00 95.62 478 LYS A CA 1
ATOM 3860 C C . LYS A 1 478 ? -2.425 -12.990 -17.414 1.00 95.62 478 LYS A C 1
ATOM 3862 O O . LYS A 1 478 ? -2.305 -12.116 -18.258 1.00 95.62 478 LYS A O 1
ATOM 3867 N N . GLU A 1 479 ? -3.446 -12.988 -16.559 1.00 95.25 479 GLU A N 1
ATOM 3868 C CA . GLU A 1 479 ? -4.550 -12.013 -16.641 1.00 95.25 479 GLU A CA 1
ATOM 3869 C C . GLU A 1 479 ? -4.519 -10.941 -15.550 1.00 95.25 479 GLU A C 1
ATOM 3871 O O . GLU A 1 479 ? -5.118 -9.874 -15.672 1.00 95.25 479 GLU A O 1
ATOM 3876 N N . THR A 1 480 ? -3.926 -11.247 -14.398 1.00 96.38 480 THR A N 1
ATOM 3877 C CA . THR A 1 480 ? -3.932 -10.348 -13.243 1.00 96.38 480 THR A CA 1
ATOM 3878 C C . THR A 1 480 ? -2.679 -10.579 -12.416 1.00 96.38 480 THR A C 1
ATOM 3880 O O . THR A 1 480 ? -2.427 -11.691 -11.948 1.00 96.38 480 THR A O 1
ATOM 3883 N N . ASP A 1 481 ? -1.917 -9.511 -12.226 1.00 97.50 481 ASP A N 1
ATOM 3884 C CA . ASP A 1 481 ? -0.723 -9.495 -11.389 1.00 97.50 481 ASP A CA 1
ATOM 3885 C C . ASP A 1 481 ? -1.107 -9.554 -9.906 1.00 97.50 481 ASP A C 1
ATOM 3887 O O . ASP A 1 481 ? -2.254 -9.314 -9.520 1.00 97.50 481 ASP A O 1
ATOM 3891 N N . LYS A 1 482 ? -0.140 -9.867 -9.046 1.00 95.56 482 LYS A N 1
ATOM 3892 C CA . LYS A 1 482 ? -0.354 -9.966 -7.600 1.00 95.56 482 LYS A CA 1
ATOM 3893 C C . LYS A 1 482 ? 0.680 -9.146 -6.854 1.00 95.56 482 LYS A C 1
ATOM 3895 O O . LYS A 1 482 ? 1.874 -9.297 -7.088 1.00 95.56 482 LYS A O 1
ATOM 3900 N N . ILE A 1 483 ? 0.224 -8.322 -5.916 1.00 95.25 483 ILE A N 1
ATOM 3901 C CA . ILE A 1 483 ? 1.108 -7.716 -4.922 1.00 95.25 483 ILE A CA 1
ATOM 3902 C C . ILE A 1 483 ? 1.355 -8.744 -3.823 1.00 95.25 483 ILE A C 1
ATOM 3904 O O . ILE A 1 483 ? 0.413 -9.244 -3.208 1.00 95.25 483 ILE A O 1
ATOM 3908 N N . VAL A 1 484 ? 2.622 -9.064 -3.588 1.00 94.94 484 VAL A N 1
ATOM 3909 C CA . VAL A 1 484 ? 3.056 -9.985 -2.541 1.00 94.94 484 VAL A CA 1
ATOM 3910 C C . VAL A 1 484 ? 3.936 -9.227 -1.567 1.00 94.94 484 VAL A C 1
ATOM 3912 O O . VAL A 1 484 ? 4.928 -8.622 -1.963 1.00 94.94 484 VAL A O 1
ATOM 3915 N N . HIS A 1 485 ? 3.556 -9.270 -0.293 1.00 93.44 485 HIS A N 1
ATOM 3916 C CA . HIS A 1 485 ? 4.329 -8.716 0.809 1.00 93.44 485 HIS A CA 1
ATOM 3917 C C . HIS A 1 485 ? 4.979 -9.854 1.596 1.00 93.44 485 HIS A C 1
ATOM 3919 O O . HIS A 1 485 ? 4.291 -10.717 2.147 1.00 93.44 485 HIS A O 1
ATOM 3925 N N . TYR A 1 486 ? 6.304 -9.859 1.653 1.00 90.50 486 TYR A N 1
ATOM 3926 C CA . TYR A 1 486 ? 7.086 -10.839 2.388 1.00 90.50 486 TYR A CA 1
ATOM 3927 C C . TYR A 1 486 ? 7.385 -10.348 3.805 1.00 90.50 486 TYR A C 1
ATOM 3929 O O . TYR A 1 486 ? 7.770 -9.204 4.044 1.00 90.50 486 TYR A O 1
ATOM 3937 N N . ALA A 1 487 ? 7.252 -11.246 4.778 1.00 80.38 487 ALA A N 1
ATOM 3938 C CA . ALA A 1 487 ? 7.636 -10.940 6.146 1.00 80.38 487 ALA A CA 1
ATOM 3939 C C . ALA A 1 487 ? 9.162 -11.039 6.312 1.00 80.38 487 ALA A C 1
ATOM 3941 O O . ALA A 1 487 ? 9.753 -12.071 6.006 1.00 80.38 487 ALA A O 1
ATOM 3942 N N . ASN A 1 488 ? 9.767 -10.011 6.913 1.00 76.19 488 ASN A N 1
ATOM 3943 C CA . ASN A 1 488 ? 11.129 -10.046 7.460 1.00 76.19 488 ASN A CA 1
ATOM 3944 C C . ASN A 1 488 ? 12.254 -10.337 6.443 1.00 76.19 488 ASN A C 1
ATOM 3946 O O . ASN A 1 488 ? 13.069 -11.230 6.656 1.00 76.19 488 ASN A O 1
ATOM 3950 N N . SER A 1 489 ? 12.372 -9.545 5.374 1.00 88.31 489 SER A N 1
ATOM 3951 C CA . SER A 1 489 ? 13.543 -9.626 4.486 1.00 88.31 489 SER A CA 1
ATOM 3952 C C . SER A 1 489 ? 14.813 -9.124 5.181 1.00 88.31 489 SER A C 1
ATOM 3954 O O . SER A 1 489 ? 14.808 -8.028 5.750 1.00 88.31 489 SER A O 1
ATOM 3956 N N . HIS A 1 490 ? 15.895 -9.904 5.121 1.00 89.31 490 HIS A N 1
ATOM 3957 C CA . HIS A 1 490 ? 17.183 -9.619 5.779 1.00 89.31 490 HIS A CA 1
ATOM 3958 C C . HIS A 1 490 ? 18.309 -9.249 4.805 1.00 89.31 490 HIS A C 1
ATOM 3960 O O . HIS A 1 490 ? 19.450 -9.043 5.218 1.00 89.31 490 HIS A O 1
ATOM 3966 N N . HIS A 1 491 ? 17.994 -9.171 3.520 1.00 95.69 491 HIS A N 1
ATOM 3967 C CA . HIS A 1 491 ? 18.934 -8.870 2.453 1.00 95.69 491 HIS A CA 1
ATOM 3968 C C . HIS A 1 491 ? 18.317 -7.875 1.472 1.00 95.69 491 HIS A C 1
ATOM 3970 O O . HIS A 1 491 ? 17.095 -7.693 1.438 1.00 95.69 491 HIS A O 1
ATOM 3976 N N . ILE A 1 492 ? 19.174 -7.255 0.674 1.00 98.25 492 ILE A N 1
ATOM 3977 C CA . ILE A 1 492 ? 18.804 -6.526 -0.539 1.00 98.25 492 ILE A CA 1
ATOM 3978 C C . ILE A 1 492 ? 19.270 -7.316 -1.761 1.00 98.25 492 ILE A C 1
ATOM 3980 O O . ILE A 1 492 ? 20.140 -8.188 -1.655 1.00 98.25 492 ILE A O 1
ATOM 3984 N N . ALA A 1 493 ? 18.682 -7.014 -2.911 1.00 98.25 493 ALA A N 1
ATOM 3985 C CA . ALA A 1 493 ? 19.206 -7.444 -4.198 1.00 98.25 493 ALA A CA 1
ATOM 3986 C C . ALA A 1 493 ? 19.953 -6.260 -4.815 1.00 98.25 493 ALA A C 1
ATOM 3988 O O . ALA A 1 493 ? 19.388 -5.173 -4.915 1.00 98.25 493 ALA A O 1
ATOM 3989 N N . VAL A 1 494 ? 21.216 -6.457 -5.181 1.00 98.38 494 VAL A N 1
ATOM 3990 C CA . VAL A 1 494 ? 22.035 -5.444 -5.849 1.00 98.38 494 VAL A CA 1
ATOM 3991 C C . VAL A 1 494 ? 22.184 -5.834 -7.311 1.00 98.38 494 VAL A C 1
ATOM 3993 O O . VAL A 1 494 ? 22.503 -6.985 -7.599 1.00 98.38 494 VAL A O 1
ATOM 3996 N N . TYR A 1 495 ? 21.946 -4.893 -8.215 1.00 97.25 495 TYR A N 1
ATOM 3997 C CA . TYR A 1 495 ? 22.187 -5.061 -9.643 1.00 97.25 495 TYR A CA 1
ATOM 3998 C C . TYR A 1 495 ? 23.358 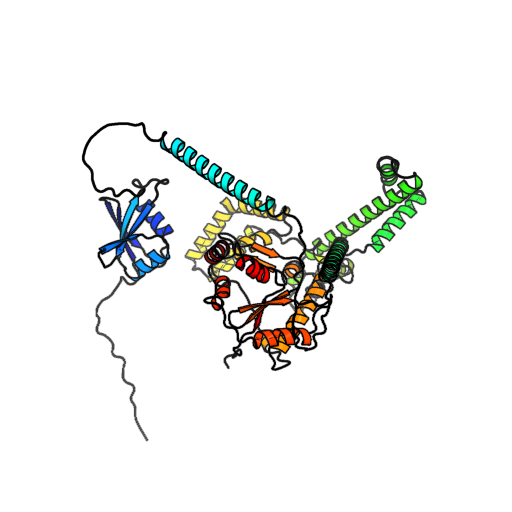-4.176 -10.074 1.00 97.25 495 TYR A C 1
ATOM 4000 O O . TYR A 1 495 ? 23.364 -2.978 -9.782 1.00 97.25 495 TYR A O 1
ATOM 4008 N N . HIS A 1 496 ? 24.347 -4.771 -10.739 1.00 96.31 496 HIS A N 1
ATOM 4009 C CA . HIS A 1 496 ? 25.516 -4.070 -11.273 1.00 96.31 496 HIS A CA 1
ATOM 4010 C C . HIS A 1 496 ? 26.035 -4.801 -12.519 1.00 96.31 496 HIS A C 1
ATOM 4012 O O . HIS A 1 496 ? 26.191 -6.022 -12.476 1.00 96.31 496 HIS A O 1
ATOM 4018 N N . LYS A 1 497 ? 26.280 -4.068 -13.618 1.00 93.19 497 LYS A N 1
ATOM 4019 C CA . LYS A 1 497 ? 26.798 -4.590 -14.904 1.00 93.19 497 LYS A CA 1
ATOM 4020 C C . LYS A 1 497 ? 26.150 -5.906 -15.364 1.00 93.19 497 LYS A C 1
ATOM 4022 O O . LYS A 1 497 ? 26.829 -6.896 -15.628 1.00 93.19 497 LYS A O 1
ATOM 4027 N N . GLY A 1 498 ? 24.820 -5.953 -15.397 1.00 93.56 498 GLY A N 1
ATOM 4028 C CA . GLY A 1 498 ? 24.114 -7.137 -15.893 1.00 93.56 498 GLY A CA 1
ATOM 4029 C C . GLY A 1 498 ? 23.997 -8.303 -14.910 1.00 93.56 498 GLY A C 1
ATOM 4030 O O . GLY A 1 498 ? 23.452 -9.339 -15.277 1.00 93.56 498 GLY A O 1
ATOM 4031 N N . ARG A 1 499 ? 24.483 -8.162 -13.671 1.00 95.25 499 ARG A N 1
ATOM 4032 C CA . ARG A 1 499 ? 24.556 -9.257 -12.692 1.00 95.25 499 ARG A CA 1
ATOM 4033 C C . ARG A 1 499 ? 23.807 -8.930 -11.411 1.00 95.25 499 ARG A C 1
ATOM 4035 O O . ARG A 1 499 ? 23.746 -7.778 -10.976 1.00 95.25 499 ARG A O 1
ATOM 4042 N N . TRP A 1 500 ? 23.257 -9.973 -10.794 1.00 96.44 500 TRP A N 1
ATOM 4043 C CA . TRP A 1 500 ? 22.499 -9.884 -9.548 1.00 96.44 500 TRP A CA 1
ATOM 4044 C C . TRP A 1 500 ? 23.290 -10.429 -8.362 1.00 96.44 500 TRP A C 1
ATOM 4046 O O . TRP A 1 500 ? 23.768 -11.561 -8.376 1.00 96.44 500 TRP A O 1
ATOM 4056 N N . TYR A 1 501 ? 23.332 -9.654 -7.283 1.00 97.44 501 TYR A N 1
ATOM 4057 C CA . TYR A 1 501 ? 24.014 -10.004 -6.043 1.00 97.44 501 TYR A CA 1
ATOM 4058 C C . TYR A 1 501 ? 23.030 -9.976 -4.881 1.00 97.44 501 TYR A C 1
ATOM 4060 O O . TYR A 1 501 ? 22.212 -9.064 -4.738 1.00 97.44 501 TYR A O 1
ATOM 4068 N N . LYS A 1 502 ? 23.123 -10.975 -4.007 1.00 97.38 502 LYS A N 1
ATOM 4069 C CA . LYS A 1 502 ? 22.362 -11.019 -2.761 1.00 97.38 502 LYS A CA 1
ATOM 4070 C C . LYS A 1 502 ? 23.236 -10.504 -1.626 1.00 97.38 502 LYS A C 1
ATOM 4072 O O . LYS A 1 502 ? 24.175 -11.185 -1.226 1.00 97.38 502 LYS A O 1
ATOM 4077 N N . VAL A 1 503 ? 22.885 -9.350 -1.066 1.00 97.56 503 VAL A N 1
ATOM 4078 C CA . VAL A 1 503 ? 23.671 -8.701 -0.006 1.00 97.56 503 VAL A CA 1
ATOM 4079 C C . VAL A 1 503 ? 22.907 -8.756 1.309 1.00 97.56 503 VAL A C 1
ATOM 4081 O O . VAL A 1 503 ? 21.821 -8.186 1.439 1.00 97.56 503 VAL A O 1
ATOM 4084 N N . PHE A 1 504 ? 23.452 -9.472 2.292 1.00 95.19 504 PHE A N 1
ATOM 4085 C CA . PHE A 1 504 ? 22.861 -9.559 3.626 1.00 95.19 504 PHE A CA 1
ATOM 4086 C C . PHE A 1 504 ? 23.129 -8.283 4.417 1.00 95.19 504 PHE A C 1
ATOM 4088 O O . PHE A 1 504 ? 24.244 -7.784 4.454 1.00 95.19 504 PHE A O 1
ATOM 4095 N N . MET A 1 505 ? 22.100 -7.785 5.098 1.00 94.81 505 MET A N 1
ATOM 4096 C CA . MET A 1 505 ? 22.153 -6.504 5.809 1.00 94.81 505 MET A CA 1
ATOM 4097 C C . MET A 1 505 ? 22.393 -6.649 7.312 1.00 94.81 505 MET A C 1
ATOM 4099 O O . MET A 1 505 ? 22.410 -5.653 8.031 1.00 94.81 505 MET A O 1
ATOM 4103 N N . PHE A 1 506 ? 22.554 -7.877 7.803 1.00 90.06 506 PHE A N 1
ATOM 4104 C CA . PHE A 1 506 ? 22.729 -8.163 9.221 1.00 90.06 506 PHE A CA 1
ATOM 4105 C C . PHE A 1 506 ? 23.927 -9.078 9.450 1.00 90.06 506 PHE A C 1
ATOM 4107 O O . PHE A 1 506 ? 24.048 -10.109 8.791 1.00 90.06 506 PHE A O 1
ATOM 4114 N N . TYR A 1 507 ? 24.743 -8.742 10.445 1.00 85.00 507 TYR A N 1
ATOM 4115 C CA . TYR A 1 507 ? 25.804 -9.593 10.975 1.00 85.00 507 TYR A CA 1
ATOM 4116 C C . TYR A 1 507 ? 25.576 -9.760 12.477 1.00 85.00 507 TYR A C 1
ATOM 4118 O O . TYR A 1 507 ? 25.295 -8.784 13.159 1.00 85.00 507 TYR A O 1
ATOM 4126 N N . LYS A 1 508 ? 25.609 -10.997 12.997 1.00 78.81 508 LYS A N 1
ATOM 4127 C CA . LYS A 1 508 ? 25.444 -11.306 14.439 1.00 78.81 508 LYS A CA 1
ATOM 4128 C C . LYS A 1 508 ? 24.362 -10.456 15.150 1.00 78.81 508 LYS A C 1
ATOM 4130 O O . LYS A 1 508 ? 24.604 -9.894 16.212 1.00 78.81 508 LYS A O 1
ATOM 4135 N N . ASP A 1 509 ? 23.186 -10.352 14.526 1.00 74.44 509 ASP A N 1
ATOM 4136 C CA . ASP A 1 509 ? 21.992 -9.609 14.973 1.00 74.44 509 ASP A CA 1
ATOM 4137 C C . ASP A 1 509 ? 22.016 -8.075 14.922 1.00 74.44 509 ASP A C 1
ATOM 4139 O O . ASP A 1 509 ? 20.971 -7.459 15.161 1.00 74.44 509 ASP A O 1
ATOM 4143 N N . HIS A 1 510 ? 23.120 -7.440 14.532 1.00 86.31 510 HIS A N 1
ATOM 4144 C CA . HIS A 1 510 ? 23.131 -6.003 14.268 1.00 86.31 510 HIS A CA 1
ATOM 4145 C C . HIS A 1 510 ? 22.952 -5.708 12.779 1.00 86.31 510 HIS A C 1
ATOM 4147 O O . HIS A 1 510 ? 23.309 -6.504 11.910 1.00 86.31 510 HIS A O 1
ATOM 4153 N N . LEU A 1 511 ? 22.335 -4.561 12.490 1.00 91.38 511 LEU A N 1
ATOM 4154 C CA . LEU A 1 511 ? 22.340 -3.993 11.146 1.00 91.38 511 LEU A CA 1
ATOM 4155 C C . LEU A 1 511 ? 23.780 -3.593 10.810 1.00 91.38 511 LEU A C 1
ATOM 4157 O O . LEU A 1 511 ? 24.465 -3.047 11.677 1.00 91.38 511 LEU A O 1
ATOM 4161 N N . LEU A 1 512 ? 24.212 -3.843 9.576 1.00 95.31 512 LEU A N 1
ATOM 4162 C CA . LEU A 1 512 ? 25.520 -3.389 9.110 1.00 95.31 512 LEU A CA 1
ATOM 4163 C C . LEU A 1 512 ? 25.652 -1.866 9.217 1.00 95.31 512 LEU A C 1
ATOM 4165 O O . LEU A 1 512 ? 24.714 -1.113 8.914 1.00 95.31 512 LEU A O 1
ATOM 4169 N N . GLU A 1 513 ? 26.833 -1.417 9.619 1.00 96.19 513 GLU A N 1
ATOM 4170 C CA . GLU A 1 513 ? 27.213 -0.014 9.539 1.00 96.19 513 GLU A CA 1
ATOM 4171 C C . GLU A 1 513 ? 27.512 0.387 8.084 1.00 96.19 513 GLU A C 1
ATOM 4173 O O . GLU A 1 513 ? 27.881 -0.460 7.264 1.00 96.19 513 GLU A O 1
ATOM 4178 N N . PRO A 1 514 ? 27.379 1.680 7.725 1.00 96.81 514 PRO A N 1
ATOM 4179 C CA . PRO A 1 514 ? 27.625 2.123 6.355 1.00 96.81 514 PRO A CA 1
ATOM 4180 C C . PRO A 1 514 ? 29.009 1.743 5.813 1.00 96.81 514 PRO A C 1
ATOM 4182 O O . PRO A 1 514 ? 29.115 1.407 4.640 1.00 96.81 514 PRO A O 1
ATOM 4185 N N . CYS A 1 515 ? 30.056 1.752 6.642 1.00 96.38 515 CYS A N 1
ATOM 4186 C CA . CYS A 1 515 ? 31.403 1.348 6.226 1.00 96.38 515 CYS A CA 1
ATOM 4187 C C . CYS A 1 515 ? 31.499 -0.157 5.917 1.00 96.38 515 CYS A C 1
ATOM 4189 O O . CYS A 1 515 ? 32.127 -0.539 4.934 1.00 96.38 515 CYS A O 1
ATOM 4191 N N . GLU A 1 516 ? 30.840 -1.011 6.704 1.00 96.88 516 GLU A N 1
ATOM 4192 C CA . GLU A 1 516 ? 30.811 -2.463 6.489 1.00 96.88 516 GLU A CA 1
ATOM 4193 C C . GLU A 1 516 ? 30.061 -2.819 5.203 1.00 96.88 516 GLU A C 1
ATOM 4195 O O . GLU A 1 516 ? 30.506 -3.666 4.428 1.00 96.88 516 GLU A O 1
ATOM 4200 N N . LEU A 1 517 ? 28.929 -2.151 4.952 1.00 97.88 517 LEU A N 1
ATOM 4201 C CA . LEU A 1 517 ? 28.190 -2.322 3.706 1.00 97.88 517 LEU A CA 1
ATOM 4202 C C . LEU A 1 517 ? 28.972 -1.758 2.515 1.00 97.88 517 LEU A C 1
ATOM 4204 O O . LEU A 1 517 ? 28.989 -2.384 1.460 1.00 97.88 517 LEU A O 1
ATOM 4208 N N . GLN A 1 518 ? 29.643 -0.613 2.673 1.00 97.81 518 GLN A N 1
ATOM 4209 C CA . GLN A 1 518 ? 30.476 -0.043 1.617 1.00 97.81 518 GLN A CA 1
ATOM 4210 C C . GLN A 1 518 ? 31.532 -1.047 1.144 1.00 97.81 518 GLN A C 1
ATOM 4212 O O . GLN A 1 518 ? 31.681 -1.205 -0.061 1.00 97.81 518 GLN A O 1
ATOM 4217 N N . LEU A 1 519 ? 32.196 -1.774 2.051 1.00 97.69 519 LEU A N 1
ATOM 4218 C CA . LEU A 1 519 ? 33.177 -2.799 1.671 1.00 97.69 519 LEU A CA 1
ATOM 4219 C C . LEU A 1 519 ? 32.570 -3.886 0.770 1.00 97.69 519 LEU A C 1
ATOM 4221 O O . LEU A 1 519 ? 33.196 -4.265 -0.218 1.00 97.69 519 LEU A O 1
ATOM 4225 N N . GLN A 1 520 ? 31.348 -4.342 1.069 1.00 97.62 520 GLN A N 1
ATOM 4226 C CA . GLN A 1 520 ? 30.636 -5.326 0.241 1.00 97.62 520 GLN A CA 1
ATOM 4227 C C . GLN A 1 520 ? 30.240 -4.748 -1.124 1.00 97.62 520 GLN A C 1
ATOM 4229 O O . GLN A 1 520 ? 30.345 -5.429 -2.140 1.00 97.62 520 GLN A O 1
ATOM 4234 N N . LEU A 1 521 ? 29.804 -3.486 -1.175 1.00 98.25 521 LEU A N 1
ATOM 4235 C CA . LEU A 1 521 ? 29.475 -2.823 -2.442 1.00 98.25 521 LEU A CA 1
ATOM 4236 C C . LEU A 1 521 ? 30.730 -2.542 -3.284 1.00 98.25 521 LEU A C 1
ATOM 4238 O O . LEU A 1 521 ? 30.690 -2.687 -4.501 1.00 98.25 521 LEU A O 1
ATOM 4242 N N . ASP A 1 522 ? 31.849 -2.183 -2.651 1.00 98.06 522 ASP A N 1
ATOM 4243 C CA . ASP A 1 522 ? 33.135 -2.000 -3.327 1.00 98.06 522 ASP A CA 1
ATOM 4244 C C . ASP A 1 522 ? 33.651 -3.321 -3.909 1.00 98.06 522 ASP A C 1
ATOM 4246 O O . ASP A 1 522 ? 34.318 -3.300 -4.939 1.00 98.06 522 ASP A O 1
ATOM 4250 N N . GLU A 1 523 ? 33.383 -4.458 -3.259 1.00 97.56 523 GLU A N 1
ATOM 4251 C CA . GLU A 1 523 ? 33.688 -5.789 -3.798 1.00 97.56 523 GLU A CA 1
ATOM 4252 C C . GLU A 1 523 ? 32.840 -6.095 -5.039 1.00 97.56 523 GLU A C 1
ATOM 4254 O O . GLU A 1 523 ? 33.388 -6.548 -6.039 1.00 97.56 523 GLU A O 1
ATOM 4259 N N . ILE A 1 524 ? 31.545 -5.757 -5.019 1.00 97.62 524 ILE A N 1
ATOM 4260 C CA . ILE A 1 524 ? 30.648 -5.911 -6.178 1.00 97.62 524 ILE A CA 1
ATOM 4261 C C . ILE A 1 524 ? 31.113 -5.064 -7.367 1.00 97.62 524 ILE A C 1
ATOM 4263 O O . ILE A 1 524 ? 31.162 -5.570 -8.483 1.00 97.62 524 ILE A O 1
ATOM 4267 N N . ILE A 1 525 ? 31.476 -3.794 -7.148 1.00 96.56 525 ILE A N 1
ATOM 4268 C CA . ILE A 1 525 ? 31.967 -2.923 -8.233 1.00 96.56 525 ILE A CA 1
ATOM 4269 C C . ILE A 1 525 ? 33.316 -3.407 -8.780 1.00 96.56 525 ILE A C 1
ATOM 4271 O O . ILE A 1 525 ? 33.600 -3.259 -9.967 1.00 96.56 525 ILE A O 1
ATOM 4275 N N . ARG A 1 526 ? 34.170 -3.978 -7.922 1.00 96.00 526 ARG A N 1
ATOM 4276 C CA . ARG A 1 526 ? 35.491 -4.483 -8.318 1.00 96.00 526 ARG A CA 1
ATOM 4277 C C . ARG A 1 526 ? 35.461 -5.888 -8.919 1.00 96.00 526 ARG A C 1
ATOM 4279 O O . ARG A 1 526 ? 36.508 -6.320 -9.396 1.00 96.00 526 ARG A O 1
ATOM 4286 N N . ASP A 1 527 ? 34.330 -6.594 -8.898 1.00 95.38 527 ASP A N 1
ATOM 4287 C CA . ASP A 1 527 ? 34.211 -7.933 -9.479 1.00 95.38 527 ASP A CA 1
ATOM 4288 C C . ASP A 1 527 ? 34.375 -7.860 -11.013 1.00 95.38 527 ASP A C 1
ATOM 4290 O O . ASP A 1 527 ? 33.522 -7.290 -11.698 1.00 95.38 527 ASP A O 1
ATOM 4294 N N . PRO A 1 528 ? 35.454 -8.432 -11.588 1.00 94.62 528 PRO A N 1
ATOM 4295 C CA . PRO A 1 528 ? 35.703 -8.375 -13.027 1.00 94.62 528 PRO A CA 1
ATOM 4296 C C . PRO A 1 528 ? 34.855 -9.380 -13.824 1.00 94.62 528 PRO A C 1
ATOM 4298 O O . PRO A 1 528 ? 34.923 -9.405 -15.058 1.00 94.62 528 PRO A O 1
ATOM 4301 N N . THR A 1 529 ? 34.105 -10.251 -13.142 1.00 95.50 529 THR A N 1
ATOM 4302 C CA . THR A 1 529 ? 33.382 -11.359 -13.767 1.00 95.50 529 THR A CA 1
ATOM 4303 C C . THR A 1 529 ? 32.253 -10.832 -14.652 1.00 95.50 529 THR A C 1
ATOM 4305 O O . THR A 1 529 ? 31.422 -10.023 -14.234 1.00 95.50 529 THR A O 1
ATOM 4308 N N . GLN A 1 530 ? 32.226 -11.310 -15.894 1.00 93.88 530 GLN A N 1
ATOM 4309 C CA . GLN A 1 530 ? 31.224 -10.928 -16.884 1.00 93.88 530 GLN A CA 1
ATOM 4310 C C . GLN A 1 530 ? 29.898 -11.665 -16.648 1.00 93.88 530 GLN A C 1
ATOM 4312 O O . GLN A 1 530 ? 29.919 -12.789 -16.131 1.00 93.88 530 GLN A O 1
ATOM 4317 N N . PRO A 1 531 ? 28.751 -11.059 -17.009 1.00 94.88 531 PRO A N 1
ATOM 4318 C CA . PRO A 1 531 ? 27.464 -11.745 -16.973 1.00 94.88 531 PRO A CA 1
ATOM 4319 C C . PRO A 1 531 ? 27.498 -13.003 -17.846 1.00 94.88 531 PRO A C 1
ATOM 4321 O O . PRO A 1 531 ? 28.163 -13.046 -18.886 1.00 94.88 531 PRO A O 1
ATOM 4324 N N . ALA A 1 532 ? 26.766 -14.039 -17.436 1.00 92.44 532 ALA A N 1
ATOM 4325 C CA . ALA A 1 532 ? 26.530 -15.181 -18.310 1.00 92.44 532 ALA A CA 1
ATOM 4326 C C . ALA A 1 532 ? 25.770 -14.734 -19.572 1.00 92.44 532 ALA A C 1
ATOM 4328 O O . ALA A 1 532 ? 25.109 -13.694 -19.582 1.00 92.44 532 ALA A O 1
ATOM 4329 N N . TYR A 1 533 ? 25.835 -15.530 -20.643 1.00 94.00 533 TYR A N 1
ATOM 4330 C CA . TYR A 1 533 ? 25.160 -15.202 -21.901 1.00 94.00 533 TYR A CA 1
ATOM 4331 C C . TYR A 1 533 ? 23.670 -14.890 -21.673 1.00 94.00 533 TYR A C 1
ATOM 4333 O O . TYR A 1 533 ? 22.913 -15.744 -21.209 1.00 94.00 533 TYR A O 1
ATOM 4341 N N . GLY A 1 534 ? 23.268 -13.653 -21.979 1.00 90.62 534 GLY A N 1
ATOM 4342 C CA . GLY A 1 534 ? 21.904 -13.148 -21.803 1.00 90.62 534 GLY A CA 1
ATOM 4343 C C . GLY A 1 534 ? 21.508 -12.750 -20.373 1.00 90.62 534 GLY A C 1
ATOM 4344 O O . GLY A 1 534 ? 20.417 -12.208 -20.198 1.00 90.62 534 GLY A O 1
ATOM 4345 N N . GLU A 1 535 ? 22.354 -12.965 -19.355 1.00 92.44 535 GLU A N 1
ATOM 4346 C CA . GLU A 1 535 ? 22.064 -12.604 -17.953 1.00 92.44 535 GLU A CA 1
ATOM 4347 C C . GLU A 1 535 ? 21.798 -11.100 -17.803 1.00 92.44 535 GLU A C 1
ATOM 4349 O O . GLU A 1 535 ? 20.840 -10.696 -17.140 1.00 92.44 535 GLU A O 1
ATOM 4354 N N . GLU A 1 536 ? 22.578 -10.284 -18.516 1.00 93.38 536 GLU A N 1
ATOM 4355 C CA . GLU A 1 536 ? 22.464 -8.824 -18.514 1.00 93.38 536 GLU A CA 1
ATOM 4356 C C . GLU A 1 536 ? 21.107 -8.301 -19.003 1.00 93.38 536 GLU A C 1
ATOM 4358 O O . GLU A 1 536 ? 20.692 -7.198 -18.650 1.00 93.38 536 GLU A O 1
ATOM 4363 N N . HIS A 1 537 ? 20.370 -9.109 -19.766 1.00 93.00 537 HIS A N 1
ATOM 4364 C CA . HIS A 1 537 ? 19.058 -8.751 -20.295 1.00 93.00 537 HIS A CA 1
ATOM 4365 C C . HIS A 1 537 ? 17.898 -9.299 -19.452 1.00 93.00 537 HIS A C 1
ATOM 4367 O O . HIS A 1 537 ? 16.746 -8.940 -19.693 1.00 93.00 537 HIS A O 1
ATOM 4373 N N . LEU A 1 538 ? 18.154 -10.128 -18.430 1.00 92.06 538 LEU A N 1
ATOM 4374 C CA . LEU A 1 538 ? 17.086 -10.751 -17.633 1.00 92.06 538 LEU A CA 1
ATOM 4375 C C . LEU A 1 538 ? 16.203 -9.719 -16.926 1.00 92.06 538 LEU A C 1
ATOM 4377 O O . LEU A 1 538 ? 14.986 -9.889 -16.850 1.00 92.06 538 LEU A O 1
ATOM 4381 N N . ALA A 1 539 ? 16.796 -8.629 -16.432 1.00 92.19 539 ALA A N 1
ATOM 4382 C CA . ALA A 1 539 ? 16.050 -7.561 -15.773 1.00 92.19 539 ALA A CA 1
ATOM 4383 C C . ALA A 1 539 ? 15.070 -6.859 -16.734 1.00 92.19 539 ALA A C 1
ATOM 4385 O O . ALA A 1 539 ? 13.996 -6.427 -16.302 1.00 92.19 539 ALA A O 1
ATOM 4386 N N . ALA A 1 540 ? 15.383 -6.811 -18.035 1.00 91.56 540 ALA A N 1
ATOM 4387 C CA . ALA A 1 540 ? 14.536 -6.191 -19.054 1.00 91.56 540 ALA A CA 1
ATOM 4388 C C . ALA A 1 540 ? 13.190 -6.913 -19.220 1.00 91.56 540 ALA A C 1
ATOM 4390 O O . ALA A 1 540 ? 12.193 -6.281 -19.564 1.00 91.56 540 ALA A O 1
ATOM 4391 N N . LEU A 1 541 ? 13.103 -8.202 -18.869 1.00 92.69 541 LEU A N 1
ATOM 4392 C CA . LEU A 1 541 ? 11.832 -8.935 -18.859 1.00 92.69 541 LEU A CA 1
ATOM 4393 C C . LEU A 1 541 ? 10.796 -8.284 -17.929 1.00 92.69 541 LEU A C 1
ATOM 4395 O O . LEU A 1 541 ? 9.597 -8.333 -18.194 1.00 92.69 541 LEU A O 1
ATOM 4399 N N . THR A 1 542 ? 11.243 -7.609 -16.866 1.00 94.19 542 THR A N 1
ATOM 4400 C CA . THR A 1 542 ? 10.344 -6.893 -15.950 1.00 94.19 542 THR A CA 1
ATOM 4401 C C . THR A 1 542 ? 9.755 -5.613 -16.555 1.00 94.19 542 THR A C 1
ATOM 4403 O O . THR A 1 542 ? 8.713 -5.148 -16.076 1.00 94.19 542 THR A O 1
ATOM 4406 N N . ALA A 1 543 ? 10.388 -5.079 -17.607 1.00 92.75 543 ALA A N 1
ATOM 4407 C CA . ALA A 1 543 ? 9.961 -3.897 -18.349 1.00 92.75 543 ALA A CA 1
ATOM 4408 C C . ALA A 1 543 ? 8.910 -4.210 -19.422 1.00 92.75 543 ALA A C 1
ATOM 4410 O O . ALA A 1 543 ? 8.157 -3.315 -19.797 1.00 92.75 543 ALA A O 1
ATOM 4411 N N . GLY A 1 544 ? 8.849 -5.459 -19.893 1.00 89.88 544 GLY A N 1
ATOM 4412 C CA . GLY A 1 544 ? 7.952 -5.894 -20.959 1.00 89.88 544 GLY A CA 1
ATOM 4413 C C . GLY A 1 544 ? 6.471 -5.977 -20.574 1.00 89.88 544 GLY A C 1
ATOM 4414 O O . GLY A 1 544 ? 6.048 -5.670 -19.451 1.00 89.88 544 GLY A O 1
ATOM 4415 N N . GLU A 1 545 ? 5.675 -6.415 -21.550 1.00 94.56 545 GLU A N 1
ATOM 4416 C CA . GLU A 1 545 ? 4.250 -6.729 -21.410 1.00 94.56 545 GLU A CA 1
ATOM 4417 C C . GLU A 1 545 ? 4.035 -7.788 -20.312 1.00 94.56 545 GLU A C 1
ATOM 4419 O O . GLU A 1 545 ? 4.854 -8.688 -20.098 1.00 94.56 545 GLU A O 1
ATOM 4424 N N . ARG A 1 546 ? 2.964 -7.631 -19.526 1.00 96.56 546 ARG A N 1
ATOM 4425 C CA . ARG A 1 546 ? 2.796 -8.377 -18.270 1.00 96.56 546 ARG A CA 1
ATOM 4426 C C . ARG A 1 546 ? 2.509 -9.852 -18.507 1.00 96.56 546 ARG A C 1
ATOM 4428 O O . ARG A 1 546 ? 2.950 -10.666 -17.696 1.00 96.56 546 ARG A O 1
ATOM 4435 N N . THR A 1 547 ? 1.800 -10.184 -19.583 1.00 96.94 547 THR A N 1
ATOM 4436 C CA . THR A 1 547 ? 1.478 -11.568 -19.951 1.00 96.94 547 THR A CA 1
ATOM 4437 C C . THR A 1 547 ? 2.737 -12.300 -20.392 1.00 96.94 547 THR A C 1
ATOM 4439 O O . THR A 1 547 ? 3.060 -13.330 -19.800 1.00 96.94 547 THR A O 1
ATOM 4442 N N . LEU A 1 548 ? 3.515 -11.712 -21.308 1.00 95.88 548 LEU A N 1
ATOM 4443 C CA . LEU A 1 548 ? 4.816 -12.248 -21.719 1.00 95.88 548 LEU A CA 1
ATOM 4444 C C . LEU A 1 548 ? 5.760 -12.444 -20.526 1.00 95.88 548 LEU A C 1
ATOM 4446 O O . LEU A 1 548 ? 6.391 -13.496 -20.395 1.00 95.88 548 LEU A O 1
ATOM 4450 N N . TRP A 1 549 ? 5.821 -11.479 -19.599 1.00 96.44 549 TRP A N 1
ATOM 4451 C CA . TRP A 1 549 ? 6.632 -11.654 -18.394 1.00 96.44 549 TRP A CA 1
ATOM 4452 C C . TRP A 1 549 ? 6.103 -12.778 -17.491 1.00 96.44 549 TRP A C 1
ATOM 4454 O O . TRP A 1 549 ? 6.884 -13.561 -16.952 1.00 96.44 549 TRP A O 1
ATOM 4464 N N . ALA A 1 550 ? 4.783 -12.910 -17.334 1.00 97.50 550 ALA A N 1
ATOM 4465 C CA . ALA A 1 550 ? 4.192 -13.999 -16.557 1.00 97.50 550 ALA A CA 1
ATOM 4466 C C . ALA A 1 550 ? 4.535 -15.378 -17.141 1.00 97.50 550 ALA A C 1
ATOM 4468 O O . ALA A 1 550 ? 4.845 -16.303 -16.390 1.00 97.50 550 ALA A O 1
ATOM 4469 N N . GLU A 1 551 ? 4.502 -15.511 -18.465 1.00 97.25 551 GLU A N 1
ATOM 4470 C CA . GLU A 1 551 ? 4.806 -16.752 -19.179 1.00 97.25 551 GLU A CA 1
ATOM 4471 C C . GLU A 1 551 ? 6.288 -17.103 -19.126 1.00 97.25 551 GLU A C 1
ATOM 4473 O O . GLU A 1 551 ? 6.634 -18.241 -18.807 1.00 97.25 551 GLU A O 1
ATOM 4478 N N . ALA A 1 552 ? 7.170 -16.125 -19.339 1.00 95.81 552 ALA A N 1
ATOM 4479 C CA . ALA A 1 552 ? 8.605 -16.319 -19.172 1.00 95.81 552 ALA A CA 1
ATOM 4480 C C . ALA A 1 552 ? 8.948 -16.700 -17.722 1.00 95.81 552 ALA A C 1
ATOM 4482 O O . ALA A 1 552 ? 9.731 -17.624 -17.487 1.00 95.81 552 ALA A O 1
ATOM 4483 N N . ARG A 1 553 ? 8.314 -16.055 -16.732 1.00 95.94 553 ARG A N 1
ATOM 4484 C CA . ARG A 1 553 ? 8.482 -16.398 -15.315 1.00 95.94 553 ARG A CA 1
ATOM 4485 C C . ARG A 1 553 ? 8.052 -17.839 -15.022 1.00 95.94 553 ARG A C 1
ATOM 4487 O O . ARG A 1 553 ? 8.780 -18.555 -14.337 1.00 95.94 553 ARG A O 1
ATOM 4494 N N . ASP A 1 554 ? 6.896 -18.278 -15.520 1.00 95.88 554 ASP A N 1
ATOM 4495 C CA . ASP A 1 554 ? 6.408 -19.651 -15.302 1.00 95.88 554 ASP A CA 1
ATOM 4496 C C . ASP A 1 554 ? 7.251 -20.700 -16.044 1.00 95.88 554 ASP A C 1
ATOM 4498 O O . ASP A 1 554 ? 7.527 -21.769 -15.504 1.00 95.88 554 ASP A O 1
ATOM 4502 N N . THR A 1 555 ? 7.724 -20.381 -17.247 1.00 96.56 555 THR A N 1
ATOM 4503 C CA . THR A 1 555 ? 8.504 -21.309 -18.078 1.00 96.56 555 THR A CA 1
ATOM 4504 C C . THR A 1 555 ? 9.926 -21.486 -17.544 1.00 96.56 555 THR A C 1
ATOM 4506 O O . THR A 1 555 ? 10.397 -22.612 -17.392 1.00 96.56 555 THR A O 1
ATOM 4509 N N . TYR A 1 556 ? 10.613 -20.387 -17.217 1.00 94.94 556 TYR A N 1
ATOM 4510 C CA . TYR A 1 556 ? 12.058 -20.404 -16.955 1.00 94.94 556 TYR A CA 1
ATOM 4511 C C . TYR A 1 556 ? 12.442 -20.287 -15.475 1.00 94.94 556 TYR A C 1
ATOM 4513 O O . TYR A 1 556 ? 13.575 -20.615 -15.116 1.00 94.94 556 TYR A O 1
ATOM 4521 N N . PHE A 1 557 ? 11.527 -19.847 -14.601 1.00 95.00 557 PHE A N 1
ATOM 4522 C CA . PHE A 1 557 ? 11.817 -19.584 -13.181 1.00 95.00 557 PHE A CA 1
ATOM 4523 C C . PHE A 1 557 ? 10.974 -20.414 -12.203 1.00 95.00 557 PHE A C 1
ATOM 4525 O O . PHE A 1 557 ? 11.031 -20.203 -10.990 1.00 95.00 557 PHE A O 1
ATOM 4532 N N . ARG A 1 558 ? 10.208 -21.393 -12.694 1.00 92.94 558 ARG A N 1
ATOM 4533 C CA . ARG A 1 558 ? 9.366 -22.256 -11.852 1.00 92.94 558 ARG A CA 1
ATOM 4534 C C . ARG A 1 558 ? 10.137 -23.315 -11.066 1.00 92.94 558 ARG A C 1
ATOM 4536 O O . ARG A 1 558 ? 9.641 -23.780 -10.042 1.00 92.94 558 ARG A O 1
ATOM 4543 N N . SER A 1 559 ? 11.336 -23.701 -11.499 1.00 92.88 559 SER A N 1
ATOM 4544 C CA . SER A 1 559 ? 12.143 -24.740 -10.842 1.00 92.88 559 SER A CA 1
ATOM 4545 C C . SER A 1 559 ? 13.649 -24.515 -11.003 1.00 92.88 559 SER A C 1
ATOM 4547 O O . SER A 1 559 ? 14.085 -23.642 -11.748 1.00 92.88 559 SER A O 1
ATOM 4549 N N . GLY A 1 560 ? 14.452 -25.313 -10.293 1.00 94.50 560 GLY A N 1
ATOM 4550 C CA . GLY A 1 560 ? 15.915 -25.278 -10.389 1.00 94.50 560 GLY A CA 1
ATOM 4551 C C . GLY A 1 560 ? 16.550 -24.017 -9.796 1.00 94.50 560 GLY A C 1
ATOM 4552 O O . GLY A 1 560 ? 15.932 -23.317 -8.992 1.00 94.50 560 GLY A O 1
ATOM 4553 N N . GLY A 1 561 ? 17.798 -23.743 -10.194 1.00 93.69 561 GLY A N 1
ATOM 4554 C CA . GLY A 1 561 ? 18.586 -22.590 -9.733 1.00 93.69 561 GLY A CA 1
ATOM 4555 C C . GLY A 1 561 ? 17.890 -21.250 -9.977 1.00 93.69 561 GLY A C 1
ATOM 4556 O O . GLY A 1 561 ? 17.828 -20.423 -9.072 1.00 93.69 561 GLY A O 1
ATOM 4557 N N . ASN A 1 562 ? 17.258 -21.088 -11.142 1.00 93.56 562 ASN A N 1
ATOM 4558 C CA . ASN A 1 562 ? 16.535 -19.872 -11.521 1.00 93.56 562 ASN A CA 1
ATOM 4559 C C . ASN A 1 562 ? 15.428 -19.512 -10.529 1.00 93.56 562 ASN A C 1
ATOM 4561 O O . ASN A 1 562 ? 15.286 -18.346 -10.169 1.00 93.56 562 ASN A O 1
ATOM 4565 N N . ARG A 1 563 ? 14.682 -20.508 -10.028 1.00 95.12 563 ARG A N 1
ATOM 4566 C CA . ARG A 1 563 ? 13.672 -20.275 -8.988 1.00 95.12 563 ARG A CA 1
ATOM 4567 C C . ARG A 1 563 ? 14.302 -19.686 -7.729 1.00 95.12 563 ARG A C 1
ATOM 4569 O O . ARG A 1 563 ? 13.778 -18.722 -7.184 1.00 95.12 563 ARG A O 1
ATOM 4576 N N . TYR A 1 564 ? 15.417 -20.252 -7.265 1.00 95.38 564 TYR A N 1
ATOM 4577 C CA . TYR A 1 564 ? 16.098 -19.764 -6.063 1.00 95.38 564 TYR A CA 1
ATOM 4578 C C . TYR A 1 564 ? 16.663 -18.351 -6.256 1.00 95.38 564 TYR A C 1
ATOM 4580 O O . TYR A 1 564 ? 16.531 -17.524 -5.353 1.00 95.38 564 TYR A O 1
ATOM 4588 N N . SER A 1 565 ? 17.235 -18.061 -7.427 1.00 95.06 565 SER A N 1
ATOM 4589 C CA . SER A 1 565 ? 17.741 -16.730 -7.776 1.00 95.06 565 SER A CA 1
ATOM 4590 C C . SER A 1 565 ? 16.616 -15.696 -7.844 1.00 95.06 565 SER A C 1
ATOM 4592 O O . SER A 1 565 ? 16.712 -14.644 -7.213 1.00 95.06 565 SER A O 1
ATOM 4594 N N . LEU A 1 566 ? 15.505 -16.010 -8.519 1.00 95.88 566 LEU A N 1
ATOM 4595 C CA . LEU A 1 566 ? 14.351 -15.115 -8.586 1.00 95.88 566 LEU A CA 1
ATOM 4596 C C . LEU A 1 566 ? 13.718 -14.915 -7.207 1.00 95.88 566 LEU A C 1
ATOM 4598 O O . LEU A 1 566 ? 13.437 -13.783 -6.832 1.00 95.88 566 LEU A O 1
ATOM 4602 N N . GLU A 1 567 ? 13.561 -15.970 -6.405 1.00 95.25 567 GLU A N 1
ATOM 4603 C CA . GLU A 1 567 ? 13.070 -15.836 -5.030 1.00 95.25 567 GLU A CA 1
ATOM 4604 C C . GLU A 1 567 ? 13.979 -14.954 -4.167 1.00 95.25 567 GLU A C 1
ATOM 4606 O O . GLU A 1 567 ? 13.483 -14.254 -3.283 1.00 95.25 567 GLU A O 1
ATOM 4611 N N . ALA A 1 568 ? 15.297 -14.969 -4.393 1.00 96.06 568 ALA A N 1
ATOM 4612 C CA . ALA A 1 568 ? 16.210 -14.071 -3.697 1.00 96.06 568 ALA A CA 1
ATOM 4613 C C . ALA A 1 568 ? 15.941 -12.602 -4.060 1.00 96.06 568 ALA A C 1
ATOM 4615 O O . ALA A 1 568 ? 15.963 -11.759 -3.165 1.00 96.06 568 ALA A O 1
ATOM 4616 N N . ILE A 1 569 ? 15.624 -12.303 -5.321 1.00 96.69 569 ILE A N 1
ATOM 4617 C CA . ILE A 1 569 ? 15.242 -10.954 -5.762 1.00 96.69 569 ILE A CA 1
ATOM 4618 C C . ILE A 1 569 ? 13.858 -10.583 -5.208 1.00 96.69 569 ILE A C 1
ATOM 4620 O O . ILE A 1 569 ? 13.709 -9.554 -4.556 1.00 96.69 569 ILE A O 1
ATOM 4624 N N . GLU A 1 570 ? 12.854 -11.447 -5.384 1.00 95.62 570 GLU A N 1
ATOM 4625 C CA . GLU A 1 570 ? 11.466 -11.201 -4.966 1.00 95.62 570 GLU A CA 1
ATOM 4626 C C . GLU A 1 570 ? 11.326 -10.998 -3.451 1.00 95.62 570 GLU A C 1
ATOM 4628 O O . GLU A 1 570 ? 10.506 -10.197 -3.007 1.00 95.62 570 GLU A O 1
ATOM 4633 N N . LYS A 1 571 ? 12.133 -11.706 -2.649 1.00 96.31 571 LYS A N 1
ATOM 4634 C CA . LYS A 1 571 ? 12.139 -11.600 -1.182 1.00 96.31 571 LYS A CA 1
ATOM 4635 C C . LYS A 1 571 ? 13.094 -10.528 -0.656 1.00 96.31 571 LYS A C 1
ATOM 4637 O O . LYS A 1 571 ? 13.239 -10.428 0.563 1.00 96.31 571 LYS A O 1
ATOM 4642 N N . ALA A 1 572 ? 13.785 -9.766 -1.502 1.00 97.62 572 ALA A N 1
ATOM 4643 C CA . ALA A 1 572 ? 14.653 -8.684 -1.045 1.00 97.62 572 ALA A CA 1
ATOM 4644 C C . ALA A 1 572 ? 13.849 -7.579 -0.338 1.00 97.62 572 ALA A C 1
ATOM 4646 O O . ALA A 1 572 ? 12.661 -7.387 -0.593 1.00 97.62 572 ALA A O 1
ATOM 4647 N N . ALA A 1 573 ? 14.494 -6.837 0.565 1.00 96.62 573 ALA A N 1
ATOM 4648 C CA . ALA A 1 573 ? 13.855 -5.687 1.204 1.00 96.62 573 ALA A CA 1
ATOM 4649 C C . ALA A 1 573 ? 13.525 -4.584 0.187 1.00 96.62 573 ALA A C 1
ATOM 4651 O O . ALA A 1 573 ? 12.467 -3.962 0.273 1.00 96.62 573 ALA A O 1
ATOM 4652 N N . PHE A 1 574 ? 14.447 -4.372 -0.751 1.00 97.69 574 PHE A N 1
ATOM 4653 C CA . PHE A 1 574 ? 14.342 -3.548 -1.950 1.00 97.69 574 PHE A CA 1
ATOM 4654 C C . PHE A 1 574 ? 15.500 -3.912 -2.898 1.00 97.69 574 PHE A C 1
ATOM 4656 O O . PHE A 1 574 ? 16.404 -4.668 -2.519 1.00 97.69 574 PHE A O 1
ATOM 4663 N N . VAL A 1 575 ? 15.458 -3.378 -4.119 1.00 97.69 575 VAL A N 1
ATOM 4664 C CA . VAL A 1 575 ? 16.535 -3.494 -5.110 1.00 97.69 575 VAL A CA 1
ATOM 4665 C C . VAL A 1 575 ? 17.399 -2.233 -5.066 1.00 97.69 575 VAL A C 1
ATOM 4667 O O . VAL A 1 575 ? 16.866 -1.126 -5.044 1.00 97.69 575 VAL A O 1
ATOM 4670 N N . LEU A 1 576 ? 18.720 -2.405 -5.046 1.00 97.62 576 LEU A N 1
ATOM 4671 C CA . LEU A 1 576 ? 19.710 -1.342 -5.208 1.00 97.62 576 LEU A CA 1
ATOM 4672 C C . LEU A 1 576 ? 20.384 -1.514 -6.571 1.00 97.62 576 LEU A C 1
ATOM 4674 O O . LEU A 1 576 ? 20.904 -2.584 -6.866 1.00 97.62 576 LEU A O 1
ATOM 4678 N N . VAL A 1 577 ? 20.394 -0.466 -7.385 1.00 96.00 577 VAL A N 1
ATOM 4679 C CA . VAL A 1 577 ? 21.080 -0.463 -8.681 1.00 96.00 577 VAL A CA 1
ATOM 4680 C C . VAL A 1 577 ? 22.330 0.406 -8.566 1.00 96.00 577 VAL A C 1
ATOM 4682 O O . VAL A 1 577 ? 22.256 1.526 -8.059 1.00 96.00 577 VAL A O 1
ATOM 4685 N N . LEU A 1 578 ? 23.476 -0.135 -8.977 1.00 95.62 578 LEU A N 1
ATOM 4686 C CA . LEU A 1 578 ? 24.749 0.578 -9.051 1.00 95.62 578 LEU A CA 1
ATOM 4687 C C . LEU A 1 578 ? 25.099 0.790 -10.526 1.00 95.62 578 LEU A C 1
ATOM 4689 O O . LEU A 1 578 ? 25.710 -0.080 -11.148 1.00 95.62 578 LEU A O 1
ATOM 4693 N N . ASP A 1 579 ? 24.683 1.928 -11.076 1.00 91.69 579 ASP A N 1
ATOM 4694 C CA . ASP A 1 579 ? 24.953 2.289 -12.472 1.00 91.69 579 ASP A CA 1
ATOM 4695 C C . ASP A 1 579 ? 26.360 2.865 -12.653 1.00 91.69 579 ASP A C 1
ATOM 4697 O O . ASP A 1 579 ? 26.908 3.491 -11.746 1.00 91.69 579 ASP A O 1
ATOM 4701 N N . GLU A 1 580 ? 26.955 2.653 -13.824 1.00 88.81 580 GLU A N 1
ATOM 4702 C CA . GLU A 1 580 ? 28.285 3.190 -14.151 1.00 88.81 580 GLU A CA 1
ATOM 4703 C C . GLU A 1 580 ? 28.232 4.601 -14.729 1.00 88.81 580 GLU A C 1
ATOM 4705 O O . GLU A 1 580 ? 29.195 5.358 -14.627 1.00 88.81 580 GLU A O 1
ATOM 4710 N N . GLU A 1 581 ? 27.106 4.941 -15.348 1.00 84.94 581 GLU A N 1
ATOM 4711 C CA . GLU A 1 581 ? 26.924 6.209 -16.030 1.00 84.94 581 GLU A CA 1
ATOM 4712 C C . GLU A 1 581 ? 26.601 7.310 -15.021 1.00 84.94 581 GLU A C 1
ATOM 4714 O O . GLU A 1 581 ? 25.728 7.175 -14.155 1.00 84.94 581 GLU A O 1
ATOM 4719 N N . GLU A 1 582 ? 27.311 8.432 -15.130 1.00 80.00 582 GLU A N 1
ATOM 4720 C CA . GLU A 1 582 ? 26.908 9.629 -14.413 1.00 80.00 582 GLU A CA 1
ATOM 4721 C C . GLU A 1 582 ? 25.635 10.197 -15.041 1.00 80.00 582 GLU A C 1
ATOM 4723 O O . GLU A 1 582 ? 25.516 10.333 -16.255 1.00 80.00 582 GLU A O 1
ATOM 4728 N N . PHE A 1 583 ? 24.672 10.559 -14.196 1.00 72.25 583 PHE A N 1
ATOM 4729 C CA . PHE A 1 583 ? 23.455 11.209 -14.660 1.00 72.25 583 PHE A CA 1
ATOM 4730 C C . PHE A 1 583 ? 23.762 12.645 -15.108 1.00 72.25 583 PHE A C 1
ATOM 4732 O O . PHE A 1 583 ? 23.956 13.532 -14.266 1.00 72.25 583 PHE A O 1
ATOM 4739 N N . GLU A 1 584 ? 23.794 12.872 -16.421 1.00 63.88 584 GLU A N 1
ATOM 4740 C CA . GLU A 1 584 ? 23.892 14.202 -17.022 1.00 63.88 584 GLU A CA 1
ATOM 4741 C C . GLU A 1 584 ? 22.514 14.880 -17.004 1.00 63.88 584 GLU A C 1
ATOM 4743 O O . GLU A 1 584 ? 21.589 14.502 -17.723 1.00 63.88 584 GLU A O 1
ATOM 4748 N N . ILE A 1 585 ? 22.353 15.902 -16.160 1.00 61.16 585 ILE A N 1
ATOM 4749 C CA . ILE A 1 585 ? 21.196 16.797 -16.250 1.00 61.16 585 ILE A CA 1
ATOM 4750 C C . ILE A 1 585 ? 21.483 17.707 -17.440 1.00 61.16 585 ILE A C 1
ATOM 4752 O O . ILE A 1 585 ? 22.381 18.539 -17.339 1.00 61.16 585 ILE A O 1
ATOM 4756 N N . GLY A 1 586 ? 20.765 17.524 -18.554 1.00 54.22 586 GLY A N 1
ATOM 4757 C CA . GLY A 1 586 ? 20.886 18.396 -19.723 1.00 54.22 586 GLY A CA 1
ATOM 4758 C C . GLY A 1 586 ? 20.819 19.864 -19.294 1.00 54.22 586 GLY A C 1
ATOM 4759 O O . GLY A 1 586 ? 19.802 20.297 -18.750 1.00 54.22 586 GLY A O 1
ATOM 4760 N N . THR A 1 587 ? 21.939 20.570 -19.450 1.00 38.16 587 THR A N 1
ATOM 4761 C CA . THR A 1 587 ? 22.103 21.993 -19.116 1.00 38.16 587 THR A CA 1
ATOM 4762 C C . THR A 1 587 ? 21.424 22.894 -20.122 1.00 38.16 587 THR A C 1
ATOM 4764 O O . THR A 1 587 ? 21.567 22.597 -21.332 1.00 38.16 587 THR A O 1
#

Foldseek 3Di:
DDDDDDDDDDDDDDDDDDPVPVQKAKEWEDEQPDIDIDIDNDPQDFPVNVVVVVCVVPPPVDDPPKDKWKFWQDPVRDTHTDDGRVSVVVQVVVDSYTYMYIDTNPDDPPDDDDDDDDDPDDPPPVVVVVVVVVVVVVVVVVVVVVVVVVVVVVVPDDDDDDDDDDDDDDDDDDDPPPPDPCVVVVVVVVVVVVVVLVVLVVLLVVVVVQLLQPVHDVVVLVVLLVVQLVCVVVVHHPPVCQLVVQLVPPPVVPDDSVVSSSVSSSVVSNVVSSVVSVVLLQVLLVLLVDDVVVPDDPPDDDDPVVVVSLVSLVVSHHPDDFANSNVSNHHEDDDDDLVVVLVVVLVVCVVVDDPVVSVVSVVVSVVCVVPCVVVVSVVLVVCSVPDSYSCVVVCCWVVPFQAQFFCVPPPDDDDCPCVPDDPDPDLLLVLLVVVLVVVVVVVCLSSRVDGFDADVNRHGDDNVCVQQLWQWDWAFDQRGIDIDHDPDAQWEWEDDQLDIDTGGQDDPRDGDDSVRSSVVVVCVVPPPDHDDVCSNCPVVLSRGGRNSSNVCCVPPQVDDPNVVRVVSNSRHRYYHYDDPDDDDPPD

Secondary structure (DSSP, 8-state):
------PPPP---------TTTT-EEEEEEETTEEEEEEE--SS--HHHHHHHHHHHTBTTB-TTPPEEEEEE-TTS-EEE--SHHHHHHHHHH-SEEEEEEEETTB---------------TTTHHHHHHHHHHHHHHHHHHHHHHHHHHHHGGG-------------------------HHHHHHHHHHHHHHHHHHHHHHHHHHHHHHHHTTS-HHHHHHHHHHHHHHHHTT--TTTTHHHHHIIIIITTTS-HHHHHHHHHHHHHHHHHHHHHHHHHHHHHHHHT--TTTTSPTTSPPPHHHHHHHHHHHHHSPSS--TTTTGGGPPPPP---HHHHHHHHHHHHGGGS-HHHHHHHHHHHHHHHHTTHHHHHHHHHHHHHHSS-TTHHHIIIIIIIS--S-HHHHT-----GGGG--S-S-HHHHHHHHHHHHHHHHHHHHTT-SPPPEETTTEEPP-GGGGGSSSEEEE--SS--EEEE-S---EEEEEETTEEEEEE-EETTEEPPHHHHHHHHHHHHH--PPPPTTGGGGGGGGTS-HHHHHHHHHHHSSSHHHHHHHHHHHTSS-EEE--SS------

Sequence (587 aa):
MASLTSTPPPISSNAIGDDKNSGKLIIKAQLGDDIRKMMIHNEDLTLNELVLMMERVFSGKISNSDELTIKYLDDDGDKITLLNDSDLTVALHFHKLLRLFVFVNGNDLTNTNTTDNANKEGDLVDAKTFRNELQQIRNSVQTILDRLQLSTNEVQQQPTSKTETPATPPVASGATRFYVDVSYDVFKALFYAAYRSWKLRCCRTLNSFYNSLYPGHPLRGIACCGIVAGLYFKGHDPSYQAIDWLESNLFRRYLEPRNGKVLACLVVGSGVYVVLIQLRQYILKKLFSYHGWMYQEHGKDAGIMPKIWSGLVKLCVGRNPSLFSCQNFLPSLPVPSLDETLQRYLRSVRPLYDDAEYQRMEKLAEEFKQTIGKRLQRYLWLKWFISTNYVSDWWEKFIYLRGRSAIMVNSNFYGLDAIYIRPTTIQTARAANLTCAAFRYRTELDHENIKPLMVQKLVPLCTSQYERQFNTIRIPGKETDKIVHYANSHHIAVYHKGRWYKVFMFYKDHLLEPCELQLQLDEIIRDPTQPAYGEEHLAALTAGERTLWAEARDTYFRSGGNRYSLEAIEKAAFVLVLDEEEFEIGT

pLDDT: mean 81.55, std 19.63, range [25.84, 98.38]